Protein AF-A0A9W6BGF0-F1 (afdb_monomer)

InterPro domains:
  IPR001683 Phox homology [PF00787] (53-134)
  IPR001683 Phox homology [PS50195] (4-140)
  IPR001683 Phox homology [SM00312] (7-136)
  IPR036871 PX domain superfamily [G3DSA:3.30.1520.10] (4-160)
  IPR036871 PX domain superfamily [SSF64268] (5-136)

Solvent-accessible surface area (backbone atoms only — not comparable to full-atom values): 43257 Å² total; per-residue (Å²): 136,84,79,46,69,51,69,47,47,90,49,72,48,81,47,61,47,101,86,65,48,84,38,57,32,35,38,37,34,42,41,73,43,77,79,70,89,83,67,85,81,80,85,89,80,80,95,71,82,77,64,87,64,82,66,41,71,46,79,43,39,70,70,54,58,52,51,49,49,55,53,44,38,72,76,36,48,79,77,46,67,45,92,71,62,65,74,73,75,86,72,68,52,81,82,62,73,58,65,66,60,35,52,49,54,50,43,56,43,49,35,57,42,49,49,55,44,57,71,33,70,71,51,54,68,29,70,68,54,36,60,72,68,37,44,68,62,45,49,54,50,53,51,53,51,51,52,50,54,50,53,50,50,52,58,70,66,51,71,86,82,78,77,73,74,84,83,85,85,81,90,81,79,88,84,89,81,82,89,83,83,88,86,89,79,90,80,90,85,86,88,86,80,93,81,87,93,84,85,89,84,87,89,80,89,83,91,78,85,90,83,81,89,86,89,80,90,79,86,86,89,86,79,90,83,82,92,86,78,86,83,89,83,81,86,88,89,83,90,90,80,89,81,88,84,88,84,92,76,93,79,85,83,84,86,84,86,81,90,81,89,80,86,90,79,88,92,80,89,90,86,87,88,88,87,86,89,89,80,91,84,89,82,88,87,86,88,89,84,94,83,86,88,84,89,70,71,74,73,46,54,66,40,54,76,69,68,59,78,74,82,45,79,65,44,52,50,52,50,52,52,54,52,49,52,52,49,53,50,52,52,52,51,50,52,50,51,53,53,49,54,50,52,51,50,54,51,52,50,55,49,51,53,50,50,52,51,52,52,55,47,60,77,74,47,97,74,53,74,64,59,51,51,50,51,51,50,52,51,51,53,53,48,52,52,50,51,53,52,49,54,52,50,54,52,52,50,53,52,51,52,51,54,50,52,53,50,51,52,52,50,52,51,52,52,52,50,52,53,51,52,52,51,50,55,50,51,52,51,52,50,51,53,49,53,54,62,75,58,71,68,83,87,54,70,62,59,54,53,52,51,52,53,48,52,53,51,53,50,52,48,51,53,51,52,52,51,48,50,54,49,51,53,49,51,50,52,50,52,52,52,50,52,54,49,51,55,52,48,52,55,49,53,53,51,51,50,53,52,52,52,50,48,52,53,50,52,53,52,50,51,53,52,53,52,52,49,51,54,51,52,55,51,49,52,51,52,52,52,50,52,52,51,50,52,51,51,50,49,53,52,50,51,52,50,53,53,50,50,50,52,51,50,53,51,51,52,53,51,50,52,50,55,49,52,50,50,51,53,52,49,50,49,54,48,48,56,50,48,56,58,48,72,77,63,78,84,92,84,85,94,84,85,92,83,84,86,85,84,84,83,92,67,68,67,66,58,54,54,47,54,51,52,54,51,50,50,51,52,51,49,53,52,50,52,51,52,49,54,50,51,52,52,50,51,51,52,51,51,52,51,52,52,51,51,51,52,52,53,51,54,53,52,50,54,51,51,52,51,51,51,52,51,51,51,52,50,50,54,51,52,55,64,70,68,53,75,78,79,76,85,76,70,73,75,77,79,80,118

Foldseek 3Di:
DDKQKDKAFPDWDWDADPVRHTFIKTKIWMFIQDPPVDPPDDDDDDDPPRGPPDTDIDIDTPVLLVVLLVVCCVVPVPLCVDPLLDQDDPPPCPPDDDNVVSVVVSSVRNRVNVRSQCVDPVSVPDPSVCVVRVVVVRVVVSVVVVVVVVVVVVVVPPDPPPPDDPDPDDDDDDDDDDDDDDDDDDDDDDDDDDDDDDDDDDDDDDDDDDDDDDDDDDDDDDDDDDDDDDDDDDDDDDDDDDDDDDDDDDDDDDDDDDDDDDDDDDDDDDDDDDDDDPDDDDDDDDDDDPDDPDPDPPVVVVVVVVPQDPPDPVSVVVVVVVVVVVVVVVVVVVVVLVVVLVVLVVVVVVLVVVVVVLVVVVVPDPPDPPVSVVSVVVSVVSVVVSVVVVVVSVVVVVVVVVVVVVVVVVVVVVLVVLVVVLVVLVVVVVVVLVVVVVVPPDDPPSVVVVVVSVVVNVVSVVVNVVVVVVVVVVVVVVVVVVVVVVVVVVVVVVVVVVVVVVVVVVVVVVVVVVVVVVVVVVVVVVVVVVVVVVVVVVVVVVVVVVVVVVVVVVVVVVVVVVVVVVVVVVVVVVVVVVVVVPVVDDDDDDDDDDDDDDDDDPDPPVVVVVVVVVVVVVVVVVVVVVVVVVVVVVVVVVVVVVVVVVVVVVVVVVVVVVVVVVVVVVVVVVVVVVPPDPPPPPPPVVVPD

Sequence (689 aa):
MAWRYACNIPTYITGKDEKGEPVVLYRVNVFFQQHTPDGGGHGGSNGTAATDSAPFFVLRRYSQFRQLHDQLKSSFPAAMSGRGMAPPSKHPLVLLGDKRDALERRRQELERWLWRLVGSAEIARGPHLKAFLELDKALARAQQQQQRLRTEQQQQQRPLLDGGLPSPGGMDLLRGSSGTAPPSESGYGGGGGHRHLAAYPGGGGGASVLGDDSASDVSGPSGAASTAGAPSSAVPAAAVVAAAGGRVGHYVTPPDPRVAAAGRGEQEHQHQQQQALSAAAQGGGAAAASAAAAVSSAGAAQAARLGIHLQTRADVRRLVDVLVQRLEAACSEAATAVSEASMLRDANRAMAERLGEVEVERAGAGAGREELEQAAEAARSALAESEAARTSLELRVAHLEEMLASRSAAHAQQVSQLQSQLAEARADNAELLGRLQEWDVGGSSSAAAALAAQQRADELQRQLDEQRQIYDEQQHRMVEQRRNLDELQERLDEQNRQLDEQRCRADEQQQHADEQRRRADELQQRLDEEAHRRRKQEEEEEEERVEEEDRRAAVAELQERLRELERQLAAERIRRERAEAAATSQPPPPPPPPPQPPHPSPQQPALQDRARADNALLAQEVQRLRSAAAAEREAHKAQLAAHGQASVQLAARLRELEGQLAAAKAAAATAAATAAPPPAQGQQELLLL

Organism: NCBI:txid330485

Structure (mmCIF, N/CA/C/O backbone):
data_AF-A0A9W6BGF0-F1
#
_entry.id   AF-A0A9W6BGF0-F1
#
loop_
_atom_site.group_PDB
_atom_site.id
_atom_site.type_symbol
_atom_site.label_atom_id
_atom_site.label_alt_id
_atom_site.label_comp_id
_atom_site.label_asym_id
_atom_site.label_entity_id
_atom_site.label_seq_id
_atom_site.pdbx_PDB_ins_code
_atom_site.Cartn_x
_atom_site.Cartn_y
_atom_site.Cartn_z
_atom_site.occupancy
_atom_site.B_iso_or_equiv
_atom_site.auth_seq_id
_atom_site.auth_comp_id
_atom_site.auth_asym_id
_atom_site.auth_atom_id
_atom_site.pdbx_PDB_model_num
ATOM 1 N N . MET A 1 1 ? -41.594 0.275 -12.927 1.00 51.16 1 MET A N 1
ATOM 2 C CA . MET A 1 1 ? -40.215 0.685 -12.583 1.00 51.16 1 MET A CA 1
ATOM 3 C C . MET A 1 1 ? -39.335 -0.556 -12.592 1.00 51.16 1 MET A C 1
ATOM 5 O O . MET A 1 1 ? -39.512 -1.409 -11.731 1.00 51.16 1 MET A O 1
ATOM 9 N N . ALA A 1 2 ? -38.477 -0.730 -13.599 1.00 67.00 2 ALA A N 1
ATOM 10 C CA . ALA A 1 2 ? -37.562 -1.871 -13.642 1.00 67.00 2 ALA A CA 1
ATOM 11 C C . ALA A 1 2 ? -36.289 -1.505 -12.869 1.00 67.00 2 ALA A C 1
ATOM 13 O O . ALA A 1 2 ? -35.505 -0.683 -13.333 1.00 67.00 2 ALA A O 1
ATOM 14 N N . TRP A 1 3 ? -36.112 -2.076 -11.677 1.00 72.94 3 TRP A N 1
ATOM 15 C CA . TRP A 1 3 ? -34.867 -1.934 -10.925 1.00 72.94 3 TRP A CA 1
ATOM 16 C C . TRP A 1 3 ? -33.733 -2.607 -11.695 1.00 72.94 3 TRP A C 1
ATOM 18 O O . TRP A 1 3 ? -33.869 -3.755 -12.126 1.00 72.94 3 TRP A O 1
ATOM 28 N N . ARG A 1 4 ? -32.619 -1.893 -11.866 1.00 87.31 4 ARG A N 1
ATOM 29 C CA . ARG A 1 4 ? -31.367 -2.475 -12.346 1.00 87.31 4 ARG A CA 1
ATOM 30 C C . ARG A 1 4 ? -30.531 -2.820 -11.127 1.00 87.31 4 ARG A C 1
ATOM 32 O O . ARG A 1 4 ? -30.353 -1.981 -10.249 1.00 87.31 4 ARG A O 1
ATOM 39 N N . TYR A 1 5 ? -30.065 -4.057 -11.054 1.00 92.44 5 TYR A N 1
ATOM 40 C CA . TYR A 1 5 ? -29.166 -4.486 -9.996 1.00 92.44 5 TYR A CA 1
ATOM 41 C C . TYR A 1 5 ? -27.867 -5.007 -10.602 1.00 92.44 5 TYR A C 1
ATOM 43 O O . TYR A 1 5 ? -27.863 -5.582 -11.690 1.00 92.44 5 TYR A O 1
ATOM 51 N N . ALA A 1 6 ? -26.771 -4.779 -9.891 1.00 94.06 6 ALA A N 1
ATOM 52 C CA . ALA A 1 6 ? -25.461 -5.341 -10.174 1.00 94.06 6 ALA A CA 1
ATOM 53 C C . ALA A 1 6 ? -25.047 -6.222 -8.995 1.00 94.06 6 ALA A C 1
ATOM 55 O O . ALA A 1 6 ? -25.522 -6.043 -7.874 1.00 94.06 6 ALA A O 1
ATOM 56 N N . CYS A 1 7 ? -24.169 -7.185 -9.229 1.00 95.62 7 CYS A N 1
ATOM 57 C CA . CYS A 1 7 ? -23.662 -8.052 -8.172 1.00 95.62 7 CYS A CA 1
ATOM 58 C C . CYS A 1 7 ? -22.162 -8.260 -8.332 1.00 95.62 7 CYS A C 1
ATOM 60 O O . CYS A 1 7 ? -21.687 -8.325 -9.459 1.00 95.62 7 CYS A O 1
ATOM 62 N N . ASN A 1 8 ? -21.422 -8.397 -7.237 1.00 96.56 8 ASN A N 1
ATOM 63 C CA . ASN A 1 8 ? -19.997 -8.730 -7.263 1.00 96.56 8 ASN A CA 1
ATOM 64 C C . ASN A 1 8 ? -19.668 -9.727 -6.144 1.00 96.56 8 ASN A C 1
ATOM 66 O O . ASN A 1 8 ? -20.471 -9.927 -5.229 1.00 96.56 8 ASN A O 1
ATOM 70 N N . ILE A 1 9 ? -18.525 -10.406 -6.233 1.00 97.62 9 ILE A N 1
ATOM 71 C CA . ILE A 1 9 ? -18.102 -11.376 -5.210 1.00 97.62 9 ILE A CA 1
ATOM 72 C C . ILE A 1 9 ? -16.748 -10.936 -4.656 1.00 97.62 9 ILE A C 1
ATOM 74 O O . ILE A 1 9 ? -15.743 -11.509 -5.054 1.00 97.62 9 ILE A O 1
ATOM 78 N N . PRO A 1 10 ? -16.661 -9.931 -3.768 1.00 95.75 10 PRO A N 1
ATOM 79 C CA . PRO A 1 10 ? -15.376 -9.326 -3.403 1.00 95.75 10 PRO A CA 1
ATOM 80 C C . PRO A 1 10 ? -14.444 -10.272 -2.646 1.00 95.75 10 PRO A C 1
ATOM 82 O O . PRO A 1 10 ? -13.233 -10.113 -2.699 1.00 95.75 10 PRO A O 1
ATOM 85 N N . THR A 1 11 ? -14.995 -11.233 -1.901 1.00 96.94 11 THR A N 1
ATOM 86 C CA . THR A 1 11 ? -14.207 -12.074 -0.999 1.00 96.94 11 THR A CA 1
ATOM 87 C C . THR A 1 11 ? -14.887 -13.417 -0.730 1.00 96.94 11 THR A C 1
ATOM 89 O O . THR A 1 11 ? -16.065 -13.629 -1.050 1.00 96.94 11 THR A O 1
ATOM 92 N N . TYR A 1 12 ? -14.137 -14.329 -0.123 1.00 96.94 12 TYR A N 1
ATOM 93 C CA . TYR A 1 12 ? -14.612 -15.600 0.400 1.00 96.94 12 TYR A CA 1
ATOM 94 C C . TYR A 1 12 ? -14.132 -15.790 1.841 1.00 96.94 12 TYR A C 1
ATOM 96 O O . TYR A 1 12 ? -13.074 -15.315 2.236 1.00 96.94 12 TYR A O 1
ATOM 104 N N . ILE A 1 13 ? -14.926 -16.511 2.626 1.00 96.56 13 ILE A N 1
ATOM 105 C CA . ILE A 1 13 ? -14.652 -16.835 4.023 1.00 96.56 13 ILE A CA 1
ATOM 106 C C . ILE A 1 13 ? -14.566 -18.354 4.124 1.00 96.56 13 ILE A C 1
ATOM 108 O O . ILE A 1 13 ? -15.461 -19.072 3.669 1.00 96.56 13 ILE A O 1
ATOM 112 N N . THR A 1 14 ? -13.482 -18.856 4.704 1.00 95.62 14 THR A N 1
ATOM 113 C CA . THR A 1 14 ? -13.331 -20.273 5.038 1.00 95.62 14 THR A CA 1
ATOM 114 C C . THR A 1 14 ? -13.788 -20.493 6.475 1.00 95.62 14 THR A C 1
ATOM 116 O O . THR A 1 14 ? -13.235 -19.890 7.389 1.00 95.62 14 THR A O 1
ATOM 119 N N . GLY A 1 15 ? -14.781 -21.349 6.683 1.00 91.75 15 GLY A N 1
ATOM 120 C CA . GLY A 1 15 ? -15.294 -21.702 8.003 1.00 91.75 15 GLY A CA 1
ATOM 121 C C . GLY A 1 15 ? -15.424 -23.211 8.166 1.00 91.75 15 GLY A C 1
ATOM 122 O O . GLY A 1 15 ? -15.047 -23.979 7.280 1.00 91.75 15 GLY A O 1
ATOM 123 N N . LYS A 1 16 ? -15.976 -23.634 9.298 1.00 92.50 16 LYS A N 1
ATOM 124 C CA . LYS A 1 16 ? -16.449 -25.004 9.505 1.00 92.50 16 LYS A CA 1
ATOM 125 C C . LYS A 1 16 ? -17.974 -24.980 9.528 1.00 92.50 16 LYS A C 1
ATOM 127 O O . LYS A 1 16 ? -18.549 -24.024 10.045 1.00 92.50 16 LYS A O 1
ATOM 132 N N . ASP A 1 17 ? -18.622 -25.962 8.914 1.00 92.31 17 ASP A N 1
ATOM 133 C CA . ASP A 1 17 ? -20.072 -26.108 9.039 1.00 92.31 17 ASP A CA 1
ATOM 134 C C . ASP A 1 17 ? -20.463 -26.643 10.433 1.00 92.31 17 ASP A C 1
ATOM 136 O O . ASP A 1 17 ? -19.603 -26.916 11.272 1.00 92.31 17 ASP A O 1
ATOM 140 N N . GLU A 1 18 ? -21.764 -26.806 10.693 1.00 92.81 18 GLU A N 1
ATOM 141 C CA . GLU A 1 18 ? -22.283 -27.365 11.957 1.00 92.81 18 GLU A CA 1
ATOM 142 C C . GLU A 1 18 ? -21.750 -28.778 12.259 1.00 92.81 18 GLU A C 1
ATOM 144 O O . GLU A 1 18 ? -21.779 -29.222 13.403 1.00 92.81 18 GLU A O 1
ATOM 149 N N . LYS A 1 19 ? -21.245 -29.485 11.240 1.00 92.12 19 LYS A N 1
ATOM 150 C CA . LYS A 1 19 ? -20.654 -30.823 11.342 1.00 92.12 19 LYS A CA 1
ATOM 151 C C . LYS A 1 19 ? -19.127 -30.783 11.465 1.00 92.12 19 LYS A C 1
ATOM 153 O O . LYS A 1 19 ? -18.503 -31.834 11.557 1.00 92.12 19 LYS A O 1
ATOM 158 N N . GLY A 1 20 ? -18.522 -29.594 11.489 1.00 92.00 20 GLY A N 1
ATOM 159 C CA . GLY A 1 20 ? -17.076 -29.401 11.573 1.00 92.00 20 GLY A CA 1
ATOM 160 C C . GLY A 1 20 ? -16.339 -29.491 10.233 1.00 92.00 20 GLY A C 1
ATOM 161 O O . GLY A 1 20 ? -15.116 -29.331 10.214 1.00 92.00 20 GLY A O 1
ATOM 162 N N . GLU A 1 21 ? -17.045 -29.701 9.120 1.00 91.81 21 GLU A N 1
ATOM 163 C CA . GLU A 1 21 ? -16.447 -29.853 7.794 1.00 91.81 21 GLU A CA 1
ATOM 164 C C . GLU A 1 21 ? -16.009 -28.493 7.236 1.00 91.81 21 GLU A C 1
ATOM 166 O O . GLU A 1 21 ? -16.749 -27.506 7.339 1.00 91.81 21 GLU A O 1
ATOM 171 N N . PRO A 1 22 ? -14.819 -28.396 6.615 1.00 90.81 22 PRO A N 1
ATOM 172 C CA . PRO A 1 22 ? -14.337 -27.141 6.062 1.00 90.81 22 PRO A CA 1
ATOM 173 C C . PRO A 1 22 ? -15.237 -26.682 4.907 1.00 90.81 22 PRO A C 1
ATOM 175 O O . PRO A 1 22 ? -15.305 -27.309 3.847 1.00 90.81 22 PRO A O 1
ATOM 178 N N . VAL A 1 23 ? -15.893 -25.537 5.087 1.00 95.44 23 VAL A N 1
ATOM 179 C CA . VAL A 1 23 ? -16.791 -24.925 4.108 1.00 95.44 23 VAL A CA 1
ATOM 180 C C . VAL A 1 23 ? -16.246 -23.578 3.649 1.00 95.44 23 VAL A C 1
ATOM 182 O O . VAL A 1 23 ? -15.735 -22.785 4.436 1.00 95.44 23 VAL A O 1
ATOM 185 N N . VAL A 1 24 ? -16.363 -23.303 2.350 1.00 96.06 24 VAL A N 1
ATOM 186 C CA . VAL A 1 24 ? -16.040 -21.991 1.777 1.00 96.06 24 VAL A CA 1
ATOM 187 C C . VAL A 1 24 ? -17.333 -21.277 1.412 1.00 96.06 24 VAL A C 1
ATOM 189 O O . VAL A 1 24 ? -18.139 -21.793 0.628 1.00 96.06 24 VAL A O 1
ATOM 192 N N . LEU A 1 25 ? -17.519 -20.092 1.987 1.00 97.69 25 LEU A N 1
ATOM 193 C CA . LEU A 1 25 ? -18.650 -19.203 1.763 1.00 97.69 25 LEU A CA 1
ATOM 194 C C . LEU A 1 25 ? -18.186 -17.996 0.950 1.00 97.69 25 LEU A C 1
ATOM 196 O O . LEU A 1 25 ? -17.292 -17.264 1.356 1.00 97.69 25 LEU A O 1
ATOM 200 N N . TYR A 1 26 ? -18.806 -17.776 -0.199 1.00 98.00 26 TYR A N 1
ATOM 201 C CA . TYR A 1 26 ? -18.570 -16.619 -1.051 1.00 98.00 26 TYR A CA 1
ATOM 202 C C . TYR A 1 26 ? -19.513 -15.496 -0.637 1.00 98.00 26 TYR A C 1
ATOM 204 O O . TYR A 1 26 ? -20.725 -15.712 -0.545 1.00 98.00 26 TYR A O 1
ATOM 212 N N . ARG A 1 27 ? -18.968 -14.301 -0.396 1.00 97.75 27 ARG A N 1
ATOM 213 C CA . ARG A 1 27 ? -19.762 -13.100 -0.134 1.00 97.75 27 ARG A CA 1
ATOM 214 C C . ARG A 1 27 ? -20.190 -12.511 -1.467 1.00 97.75 27 ARG A C 1
ATOM 216 O O . ARG A 1 27 ? -19.355 -11.993 -2.189 1.00 97.75 27 ARG A O 1
ATOM 223 N N . VAL A 1 28 ? -21.474 -12.606 -1.787 1.00 98.00 28 VAL A N 1
ATOM 224 C CA . VAL A 1 28 ? -22.073 -12.019 -2.989 1.00 98.00 28 VAL A CA 1
ATOM 225 C C . VAL A 1 28 ? -22.724 -10.704 -2.587 1.00 98.00 28 VAL A C 1
ATOM 227 O O . VAL A 1 28 ? -23.719 -10.725 -1.865 1.00 98.00 28 VAL A O 1
ATOM 230 N N . ASN A 1 29 ? -22.180 -9.570 -3.021 1.00 96.62 29 ASN A N 1
ATOM 231 C CA . ASN A 1 29 ? -22.850 -8.289 -2.826 1.00 96.62 29 ASN A CA 1
ATOM 232 C C . ASN A 1 29 ? -23.819 -8.019 -3.976 1.00 96.62 29 ASN A C 1
ATOM 234 O O . ASN A 1 29 ? -23.577 -8.404 -5.119 1.00 96.62 29 ASN A O 1
ATOM 238 N N . VAL A 1 30 ? -24.890 -7.306 -3.660 1.00 95.81 30 VAL A N 1
ATOM 239 C CA . VAL A 1 30 ? -25.942 -6.866 -4.564 1.00 95.81 30 VAL A CA 1
ATOM 240 C C . VAL A 1 30 ? -26.102 -5.359 -4.393 1.00 95.81 30 VAL A C 1
ATOM 242 O O . VAL A 1 30 ? -26.332 -4.863 -3.289 1.00 95.81 30 VAL A O 1
ATOM 245 N N . PHE A 1 31 ? -25.996 -4.645 -5.505 1.00 93.19 31 PHE A N 1
ATOM 246 C CA . PHE A 1 31 ? -26.153 -3.201 -5.610 1.00 93.19 31 PHE A CA 1
ATOM 247 C C . PHE A 1 31 ? -27.417 -2.906 -6.406 1.00 93.19 31 PHE A C 1
ATOM 249 O O . PHE A 1 31 ? -27.614 -3.478 -7.478 1.00 93.19 31 PHE A O 1
ATOM 256 N N . PHE A 1 32 ? -28.257 -2.001 -5.914 1.00 91.19 32 PHE A N 1
ATOM 257 C CA . PHE A 1 32 ? -29.432 -1.532 -6.644 1.00 91.19 32 PHE A CA 1
ATOM 258 C C . PHE A 1 32 ? -29.152 -0.153 -7.215 1.00 91.19 32 PHE A C 1
ATOM 260 O O . PHE A 1 32 ? -28.977 0.808 -6.469 1.00 91.19 32 PHE A O 1
ATOM 267 N N . GLN A 1 33 ? -29.150 -0.052 -8.540 1.00 83.88 33 GLN A N 1
ATOM 268 C CA . GLN A 1 33 ? -29.091 1.231 -9.213 1.00 83.88 33 GLN A CA 1
ATOM 269 C C . GLN A 1 33 ? -30.511 1.785 -9.290 1.00 83.88 33 GLN A C 1
ATOM 271 O O . GLN A 1 33 ? -31.393 1.229 -9.957 1.00 83.88 33 GLN A O 1
ATOM 276 N N . GLN A 1 34 ? -30.746 2.874 -8.565 1.00 73.62 34 GLN A N 1
ATOM 277 C CA . GLN A 1 34 ? -31.989 3.617 -8.683 1.00 73.62 34 GLN A CA 1
ATOM 278 C C . GLN A 1 34 ? -32.014 4.241 -10.075 1.00 73.62 34 GLN A C 1
ATOM 280 O O . GLN A 1 34 ? -31.115 4.988 -10.449 1.00 73.62 34 GLN A O 1
ATOM 285 N N . HIS A 1 35 ? -33.031 3.904 -10.860 1.00 68.00 35 HIS A N 1
ATOM 286 C CA . HIS A 1 35 ? -33.284 4.613 -12.102 1.00 68.00 35 HIS A CA 1
ATOM 287 C C . HIS A 1 35 ? -33.807 5.999 -11.722 1.00 68.00 35 HIS A C 1
ATOM 289 O O . HIS A 1 35 ? -34.991 6.135 -11.422 1.00 68.00 35 HIS A O 1
ATOM 295 N N . THR A 1 36 ? -32.944 7.012 -11.686 1.00 62.66 36 THR A N 1
ATOM 296 C CA . THR A 1 36 ? -33.371 8.412 -11.638 1.00 62.66 36 THR A CA 1
ATOM 297 C C . THR A 1 36 ? -33.997 8.734 -12.999 1.00 62.66 36 THR A C 1
ATOM 299 O O . THR A 1 36 ? -33.312 8.657 -14.016 1.00 62.66 36 THR A O 1
ATOM 302 N N . PRO A 1 37 ? -35.320 8.977 -13.082 1.00 57.00 37 PRO A N 1
ATOM 303 C CA . PRO A 1 37 ? -35.980 9.197 -14.368 1.00 57.00 37 PRO A CA 1
ATOM 304 C C . PRO A 1 37 ? -35.626 10.543 -15.024 1.00 57.00 37 PRO A C 1
ATOM 306 O O . PRO A 1 37 ? -35.949 10.723 -16.193 1.00 57.00 37 PRO A O 1
ATOM 309 N N . ASP A 1 38 ? -34.898 11.431 -14.341 1.00 53.03 38 ASP A N 1
ATOM 310 C CA . ASP A 1 38 ? -34.560 12.765 -14.840 1.00 53.03 38 ASP A CA 1
ATOM 311 C C . ASP A 1 38 ? -33.059 12.881 -15.120 1.00 53.03 38 ASP A C 1
ATOM 313 O O . ASP A 1 38 ? -32.257 13.274 -14.277 1.00 53.03 38 ASP A O 1
ATOM 317 N N . GLY A 1 39 ? -32.679 12.490 -16.333 1.00 49.09 39 GLY A N 1
ATOM 318 C CA . GLY A 1 39 ? -31.330 12.633 -16.872 1.00 49.09 39 GLY A CA 1
ATOM 319 C C . GLY A 1 39 ? -31.378 13.121 -18.314 1.00 49.09 39 GLY A C 1
ATOM 320 O O . GLY A 1 39 ? -30.747 12.530 -19.187 1.00 49.09 39 GLY A O 1
ATOM 321 N N . GLY A 1 40 ? -32.182 14.159 -18.574 1.00 49.88 40 GLY A N 1
ATOM 322 C CA . GLY A 1 40 ? -32.075 14.958 -19.792 1.00 49.88 40 GLY A CA 1
ATOM 323 C C . GLY A 1 40 ? -30.653 15.496 -19.868 1.00 49.88 40 GLY A C 1
ATOM 324 O O . GLY A 1 40 ? -30.220 16.241 -18.994 1.00 49.88 40 GLY A O 1
ATOM 325 N N . GLY A 1 41 ? -29.900 14.990 -20.839 1.00 50.53 41 GLY A N 1
ATOM 326 C CA . GLY A 1 41 ? -28.453 15.074 -20.830 1.00 50.53 41 GLY A CA 1
ATOM 327 C C . GLY A 1 41 ? -27.928 16.498 -20.816 1.00 50.53 41 GLY A C 1
ATOM 328 O O . GLY A 1 41 ? -28.376 17.316 -21.602 1.00 50.53 41 GLY A O 1
ATOM 329 N N . HIS A 1 42 ? -26.894 16.727 -20.016 1.00 43.88 42 HIS A N 1
ATOM 330 C CA . HIS A 1 42 ? -25.695 17.440 -20.438 1.00 43.88 42 HIS A CA 1
ATOM 331 C C . HIS A 1 42 ? -24.509 16.698 -19.824 1.00 43.88 42 HIS A C 1
ATOM 333 O O . HIS A 1 42 ? -24.475 16.412 -18.630 1.00 43.88 42 HIS A O 1
ATOM 339 N N . GLY A 1 43 ? -23.643 16.224 -20.715 1.00 49.19 43 GLY A N 1
ATOM 340 C CA . GLY A 1 43 ? -22.619 15.240 -20.421 1.00 49.19 43 GLY A CA 1
ATOM 341 C C . GLY A 1 43 ? -21.412 15.806 -19.690 1.00 49.19 43 GLY A C 1
ATOM 342 O O . GLY A 1 43 ? -21.160 17.007 -19.692 1.00 49.19 43 GLY A O 1
ATOM 343 N N . GLY A 1 44 ? -20.627 14.873 -19.155 1.00 48.94 44 GLY A N 1
ATOM 344 C CA . GLY A 1 44 ? -19.214 15.094 -18.883 1.00 48.94 44 GLY A CA 1
ATOM 345 C C . GLY A 1 44 ? -18.857 15.412 -17.436 1.00 48.94 44 GLY A C 1
ATOM 346 O O . GLY A 1 44 ? -18.288 16.462 -17.185 1.00 48.94 44 GLY A O 1
ATOM 347 N N . SER A 1 45 ? -19.078 14.476 -16.511 1.00 40.88 45 SER A N 1
ATOM 348 C CA . SER A 1 45 ? -18.042 14.125 -15.524 1.00 40.88 45 SER A CA 1
ATOM 349 C C . SER A 1 45 ? -18.362 12.797 -14.818 1.00 40.88 45 SER A C 1
ATOM 351 O O . SER A 1 45 ? -19.392 12.619 -14.179 1.00 40.88 45 SER A O 1
ATOM 353 N N . ASN A 1 46 ? -17.472 11.831 -15.057 1.00 41.56 46 ASN A N 1
ATOM 354 C CA . ASN A 1 46 ? -17.212 10.553 -14.385 1.00 41.56 46 ASN A CA 1
ATOM 355 C C . ASN A 1 46 ? -18.285 9.929 -13.467 1.00 41.56 46 ASN A C 1
ATOM 357 O O . ASN A 1 46 ? -18.470 10.288 -12.308 1.00 41.56 46 ASN A O 1
ATOM 361 N N . GLY A 1 47 ? -18.894 8.863 -13.998 1.00 44.53 47 GLY A N 1
ATOM 362 C CA . GLY A 1 47 ? -19.874 7.970 -13.379 1.00 44.53 47 GLY A CA 1
ATOM 363 C C . GLY A 1 47 ? -19.389 7.090 -12.220 1.00 44.53 47 GLY A C 1
ATOM 364 O O . GLY A 1 47 ? -19.569 5.877 -12.283 1.00 44.53 47 GLY A O 1
ATOM 365 N N . THR A 1 48 ? -18.839 7.666 -11.151 1.00 48.94 48 THR A N 1
ATOM 366 C CA . THR A 1 48 ? -18.519 6.936 -9.902 1.00 48.94 48 THR A CA 1
ATOM 367 C C . THR A 1 48 ? -19.434 7.267 -8.716 1.00 48.94 48 THR A C 1
ATOM 369 O O . THR A 1 48 ? -19.456 6.510 -7.753 1.00 48.94 48 THR A O 1
ATOM 372 N N . ALA A 1 49 ? -20.277 8.303 -8.793 1.00 45.34 49 ALA A N 1
ATOM 373 C CA . ALA A 1 49 ? -21.141 8.720 -7.674 1.00 45.34 49 ALA A CA 1
ATOM 374 C C . ALA A 1 49 ? -22.445 7.898 -7.491 1.00 45.34 49 ALA A C 1
ATOM 376 O O . ALA A 1 49 ? -23.308 8.261 -6.698 1.00 45.34 49 ALA A O 1
ATOM 377 N N . ALA A 1 50 ? -22.646 6.797 -8.228 1.00 47.31 50 ALA A N 1
ATOM 378 C CA . ALA A 1 50 ? -23.932 6.082 -8.264 1.00 47.31 50 ALA A CA 1
ATOM 379 C C . ALA A 1 50 ? -24.058 4.883 -7.294 1.00 47.31 50 ALA A C 1
ATOM 381 O O . ALA A 1 50 ? -25.026 4.125 -7.397 1.00 47.31 50 ALA A O 1
ATOM 382 N N . THR A 1 51 ? -23.120 4.685 -6.360 1.00 51.97 51 THR A N 1
ATOM 383 C CA . THR A 1 51 ? -23.123 3.533 -5.429 1.00 51.97 51 THR A CA 1
ATOM 384 C C . THR A 1 51 ? -22.920 3.900 -3.955 1.00 51.97 51 THR A C 1
ATOM 386 O O . THR A 1 51 ? -22.408 3.084 -3.200 1.00 51.97 51 THR A O 1
ATOM 389 N N . ASP A 1 52 ? -23.373 5.071 -3.502 1.00 54.97 52 ASP A N 1
ATOM 390 C CA . ASP A 1 52 ? -23.312 5.444 -2.070 1.00 54.97 52 ASP A CA 1
ATOM 391 C C . ASP A 1 52 ? -24.284 4.657 -1.167 1.00 54.97 52 ASP A C 1
ATOM 393 O O . ASP A 1 52 ? -24.309 4.819 0.052 1.00 54.97 52 ASP A O 1
ATOM 397 N N . SER A 1 53 ? -25.101 3.764 -1.732 1.00 67.62 53 SER A N 1
ATOM 398 C CA . SER A 1 53 ? -25.918 2.858 -0.926 1.00 67.62 53 SER A CA 1
ATOM 399 C C . SER A 1 53 ? -25.084 1.661 -0.474 1.00 67.62 53 SER A C 1
ATOM 401 O O . SER A 1 53 ? -24.557 0.910 -1.297 1.00 67.62 53 SER A O 1
ATOM 403 N N . ALA A 1 54 ? -25.005 1.468 0.846 1.00 79.12 54 ALA A N 1
ATOM 404 C CA . ALA A 1 54 ? -24.309 0.341 1.454 1.00 79.12 54 ALA A CA 1
ATOM 405 C C . ALA A 1 54 ? -24.766 -0.995 0.823 1.00 79.12 54 ALA A C 1
ATOM 407 O O . ALA A 1 54 ? -25.963 -1.307 0.862 1.00 79.12 54 ALA A O 1
ATOM 408 N N . PRO A 1 55 ? -23.846 -1.804 0.264 1.00 87.25 55 PRO A N 1
ATOM 409 C CA . PRO A 1 55 ? -24.208 -3.018 -0.454 1.00 87.25 55 PRO A CA 1
ATOM 410 C C . PRO A 1 55 ? -24.920 -4.024 0.445 1.00 87.25 55 PRO A C 1
ATOM 412 O O . PRO A 1 55 ? -24.476 -4.321 1.558 1.00 87.25 55 PRO A O 1
ATOM 415 N N . PHE A 1 56 ? -25.990 -4.627 -0.072 1.00 93.62 56 PHE A N 1
ATOM 416 C CA . PHE A 1 56 ? -26.568 -5.813 0.546 1.00 93.62 56 PHE A CA 1
ATOM 417 C C . PHE A 1 56 ? -25.705 -7.019 0.187 1.00 93.62 56 PHE A C 1
ATOM 419 O O . PHE A 1 56 ? -25.309 -7.154 -0.966 1.00 93.62 56 PHE A O 1
ATOM 426 N N . PHE A 1 57 ? -25.409 -7.905 1.134 1.00 96.19 57 PHE A N 1
ATOM 427 C CA . PHE A 1 57 ? -24.585 -9.077 0.855 1.00 96.19 57 PHE A CA 1
ATOM 428 C C . PHE A 1 57 ? -25.240 -10.367 1.324 1.00 96.19 57 PHE A C 1
ATOM 430 O O . PHE A 1 57 ? -25.979 -10.397 2.306 1.00 96.19 57 PHE A O 1
ATOM 437 N N . VAL A 1 58 ? -24.929 -11.446 0.612 1.00 97.44 58 VAL A N 1
ATOM 438 C CA . VAL A 1 58 ? -25.424 -12.792 0.876 1.00 97.44 58 VAL A CA 1
ATOM 439 C C . VAL A 1 58 ? -24.251 -13.762 0.842 1.00 97.44 58 VAL A C 1
ATOM 441 O O . VAL A 1 58 ? -23.419 -13.712 -0.062 1.00 97.44 58 VAL A O 1
ATOM 444 N N . LEU A 1 59 ? -24.179 -14.663 1.820 1.00 97.69 59 LEU A N 1
ATOM 445 C CA . LEU A 1 59 ? -23.174 -15.724 1.843 1.00 97.69 59 LEU A CA 1
ATOM 446 C C . LEU A 1 59 ? -23.704 -16.963 1.118 1.00 97.69 59 LEU A C 1
ATOM 448 O O . LEU A 1 59 ? -24.791 -17.467 1.429 1.00 97.69 59 LEU A O 1
ATOM 452 N N . ARG A 1 60 ? -22.939 -17.457 0.141 1.00 97.69 60 ARG A N 1
ATOM 453 C CA . ARG A 1 60 ? -23.294 -18.640 -0.651 1.00 97.69 60 ARG A CA 1
ATOM 454 C C . ARG A 1 60 ? -22.123 -19.603 -0.775 1.00 97.69 60 ARG A C 1
ATOM 456 O O . ARG A 1 60 ? -21.014 -19.201 -1.100 1.00 97.69 60 ARG A O 1
ATOM 463 N N . ARG A 1 61 ? -22.357 -20.896 -0.562 1.00 96.56 61 ARG A N 1
ATOM 464 C CA . ARG A 1 61 ? -21.353 -21.950 -0.802 1.00 96.56 61 ARG A CA 1
ATOM 465 C C . ARG A 1 61 ? -21.370 -22.389 -2.265 1.00 96.56 61 ARG A C 1
ATOM 467 O O . ARG A 1 61 ? -22.415 -22.346 -2.908 1.00 96.56 61 ARG A O 1
ATOM 474 N N . TYR A 1 62 ? -20.253 -22.904 -2.783 1.00 95.62 62 TYR A N 1
ATOM 475 C CA . TYR A 1 62 ? -20.139 -23.331 -4.191 1.00 95.62 62 TYR A CA 1
ATOM 476 C C . TYR A 1 62 ? -21.251 -24.303 -4.642 1.00 95.62 62 TYR A C 1
ATOM 478 O O . TYR A 1 62 ? -21.772 -24.192 -5.751 1.00 95.62 62 TYR A O 1
ATOM 486 N N . SER A 1 63 ? -21.685 -25.227 -3.778 1.00 95.06 63 SER A N 1
ATOM 487 C CA . SER A 1 63 ? -22.769 -26.157 -4.124 1.00 95.06 63 SER A CA 1
ATOM 488 C C . SER A 1 63 ? -24.130 -25.479 -4.320 1.00 95.06 63 SER A C 1
ATOM 490 O O . SER A 1 63 ? -24.951 -26.004 -5.063 1.00 95.06 63 SER A O 1
ATOM 492 N N . GLN A 1 64 ? -24.363 -24.296 -3.745 1.00 97.06 64 GLN A N 1
ATOM 493 C CA . GLN A 1 64 ? -25.571 -23.513 -4.025 1.00 97.06 64 GLN A CA 1
ATOM 494 C C . GLN A 1 64 ? -25.517 -22.869 -5.419 1.00 97.06 64 GLN A C 1
ATOM 496 O O . GLN A 1 64 ? -26.543 -22.808 -6.085 1.00 97.06 64 GLN A O 1
ATOM 501 N N . PHE A 1 65 ? -24.340 -22.457 -5.909 1.00 97.00 65 PHE A N 1
ATOM 502 C CA . PHE A 1 65 ? -24.180 -21.976 -7.295 1.00 97.00 65 PHE A CA 1
ATOM 503 C C . PHE A 1 65 ? -24.471 -23.090 -8.310 1.00 97.00 65 PHE A C 1
ATOM 505 O O . PHE A 1 65 ? -25.140 -22.876 -9.317 1.00 97.00 65 PHE A O 1
ATOM 512 N N . ARG A 1 66 ? -24.013 -24.308 -8.007 1.00 95.81 66 ARG A N 1
ATOM 513 C CA . ARG A 1 66 ? -24.334 -25.535 -8.749 1.00 95.81 66 ARG A CA 1
ATOM 514 C C . ARG A 1 66 ? -25.842 -25.812 -8.789 1.00 95.81 66 ARG A C 1
ATOM 516 O O . ARG A 1 66 ? -26.386 -26.029 -9.864 1.00 95.81 66 ARG A O 1
ATOM 523 N N . GLN A 1 67 ? -26.512 -25.766 -7.637 1.00 97.44 67 GLN A N 1
ATOM 524 C CA . GLN A 1 67 ? -27.966 -25.952 -7.552 1.00 97.44 67 GLN A CA 1
ATOM 525 C C . GLN A 1 67 ? -28.725 -24.871 -8.330 1.00 97.44 67 GLN A C 1
ATOM 527 O O . GLN A 1 67 ? -29.651 -25.196 -9.065 1.00 97.44 67 GLN A O 1
ATOM 532 N N . LEU A 1 68 ? -28.301 -23.606 -8.220 1.00 97.56 68 LEU A N 1
ATOM 533 C CA . LEU A 1 68 ? -28.859 -22.506 -9.005 1.00 97.56 68 LEU A CA 1
ATOM 534 C C . LEU A 1 68 ? -28.721 -22.777 -10.505 1.00 97.56 68 LEU A C 1
ATOM 536 O O . LEU A 1 68 ? -29.691 -22.627 -11.236 1.00 97.56 68 LEU A O 1
ATOM 540 N N . HIS A 1 69 ? -27.542 -23.197 -10.969 1.00 96.88 69 HIS A N 1
ATOM 541 C CA . HIS A 1 69 ? -27.336 -23.549 -12.372 1.00 96.88 69 HIS A CA 1
ATOM 542 C C . HIS A 1 69 ? -28.305 -24.640 -12.839 1.00 96.88 69 HIS A C 1
ATOM 544 O O . HIS A 1 69 ? -28.920 -24.496 -13.891 1.00 96.88 69 HIS A O 1
ATOM 550 N N . ASP A 1 70 ? -28.453 -25.715 -12.064 1.00 97.31 70 ASP A N 1
ATOM 551 C CA . ASP A 1 70 ? -29.300 -26.846 -12.442 1.00 97.31 70 ASP A CA 1
ATOM 552 C C . ASP A 1 70 ? -30.789 -26.430 -12.495 1.00 97.31 70 ASP A C 1
ATOM 554 O O . ASP A 1 70 ? -31.488 -26.786 -13.443 1.00 97.31 70 ASP A O 1
ATOM 558 N N . GLN A 1 71 ? -31.238 -25.573 -11.566 1.00 97.81 71 GLN A N 1
ATOM 559 C CA . GLN A 1 71 ? -32.577 -24.957 -11.582 1.00 97.81 71 GLN A CA 1
ATOM 560 C C . GLN A 1 71 ? -32.782 -23.996 -12.763 1.00 97.81 71 GLN A C 1
ATOM 562 O O . GLN A 1 71 ? -33.834 -23.982 -13.400 1.00 97.81 71 GLN A O 1
ATOM 567 N N . LEU A 1 72 ? -31.781 -23.174 -13.085 1.00 96.88 72 LEU A N 1
ATOM 568 C CA . LEU A 1 72 ? -31.852 -22.276 -14.237 1.00 96.88 72 LEU A CA 1
ATOM 569 C C . LEU A 1 72 ? -31.865 -23.062 -15.547 1.00 96.88 72 LEU A C 1
ATOM 571 O O . LEU A 1 72 ? -32.586 -22.692 -16.466 1.00 96.88 72 LEU A O 1
ATOM 575 N N . LYS A 1 73 ? -31.118 -24.166 -15.630 1.00 96.94 73 LYS A N 1
ATOM 576 C CA . LYS A 1 73 ? -31.089 -25.041 -16.803 1.00 96.94 73 LYS A CA 1
ATOM 577 C C . LYS A 1 73 ? -32.432 -25.734 -17.035 1.00 96.94 73 LYS A C 1
ATOM 579 O O . LYS A 1 73 ? -32.825 -25.875 -18.190 1.00 96.94 73 LYS A O 1
ATOM 584 N N . SER A 1 74 ? -33.138 -26.136 -15.974 1.00 97.44 74 SER A N 1
ATOM 585 C CA . SER A 1 74 ? -34.486 -26.704 -16.103 1.00 97.44 74 SER A CA 1
ATOM 586 C C . SER A 1 74 ? -35.522 -25.665 -16.526 1.00 97.44 74 SER A C 1
ATOM 588 O O . SER A 1 74 ? -36.382 -25.968 -17.347 1.00 97.44 74 SER A O 1
ATOM 590 N N . SER A 1 75 ? -35.436 -24.444 -15.993 1.00 97.31 75 SER A N 1
ATOM 591 C CA . SER A 1 75 ? -36.444 -23.401 -16.227 1.00 97.31 75 SER A CA 1
ATOM 592 C C . SER A 1 75 ? -36.206 -22.608 -17.517 1.00 97.31 75 SER A C 1
ATOM 594 O O . SER A 1 75 ? -37.160 -22.155 -18.143 1.00 97.31 75 SER A O 1
ATOM 596 N N . PHE A 1 76 ? -34.947 -22.459 -17.942 1.00 96.50 76 PHE A N 1
ATOM 597 C CA . PHE A 1 76 ? -34.537 -21.664 -19.105 1.00 96.50 76 PHE A CA 1
ATOM 598 C C . PHE A 1 76 ? -33.528 -22.426 -19.989 1.00 96.50 76 PHE A C 1
ATOM 600 O O . PHE A 1 76 ? -32.384 -21.986 -20.157 1.00 96.50 76 PHE A O 1
ATOM 607 N N . PRO A 1 77 ? -33.913 -23.572 -20.582 1.00 95.81 77 PRO A N 1
ATOM 608 C CA . PRO A 1 77 ? -32.986 -24.426 -21.326 1.00 95.81 77 PRO A CA 1
ATOM 609 C C . PRO A 1 77 ? -32.362 -23.723 -22.541 1.00 95.81 77 PRO A C 1
ATOM 611 O O . PRO A 1 77 ? -31.171 -23.900 -22.800 1.00 95.81 77 PRO A O 1
ATOM 614 N N . ALA A 1 78 ? -33.121 -22.883 -23.254 1.00 94.75 78 ALA A N 1
ATOM 615 C CA . ALA A 1 78 ? -32.620 -22.133 -24.409 1.00 94.75 78 ALA A CA 1
ATOM 616 C C . ALA A 1 78 ? -31.536 -21.113 -24.010 1.00 94.75 78 ALA A C 1
ATOM 618 O O . ALA A 1 78 ? -30.460 -21.093 -24.606 1.00 94.75 78 ALA A O 1
ATOM 619 N N . ALA A 1 79 ? -31.774 -20.331 -22.952 1.00 92.62 79 ALA A N 1
ATOM 620 C CA . ALA A 1 79 ? -30.828 -19.324 -22.469 1.00 92.62 79 ALA A CA 1
ATOM 621 C C . ALA A 1 79 ? -29.568 -19.945 -21.830 1.00 92.62 79 ALA A C 1
ATOM 623 O O . ALA A 1 79 ? -28.470 -19.405 -21.964 1.00 92.62 79 ALA A O 1
ATOM 624 N N . MET A 1 80 ? -29.706 -21.102 -21.172 1.00 92.69 80 MET A N 1
ATOM 625 C CA . MET A 1 80 ? -28.602 -21.796 -20.493 1.00 92.69 80 MET A CA 1
ATOM 626 C C . MET A 1 80 ? -27.758 -22.692 -21.413 1.00 92.69 80 MET A C 1
ATOM 628 O O . MET A 1 80 ? -26.710 -23.175 -20.989 1.00 92.69 80 MET A O 1
ATOM 632 N N . SER A 1 81 ? -28.170 -22.910 -22.667 1.00 91.25 81 SER A N 1
ATOM 633 C CA . SER A 1 81 ? -27.413 -23.725 -23.636 1.00 91.25 81 SER A CA 1
ATOM 634 C C . SER A 1 81 ? -26.216 -22.991 -24.263 1.00 91.25 81 SER A C 1
ATOM 636 O O . SER A 1 81 ? -25.404 -23.607 -24.952 1.00 91.25 81 SER A O 1
ATOM 638 N N . GLY A 1 82 ? -26.072 -21.683 -24.024 1.00 89.06 82 GLY A N 1
ATOM 639 C CA . GLY A 1 82 ? -24.962 -20.883 -24.544 1.00 89.06 82 GLY A CA 1
ATOM 640 C C . GLY A 1 82 ? -23.591 -21.286 -23.981 1.00 89.06 82 GLY A C 1
ATOM 641 O O . GLY A 1 82 ? -23.451 -21.662 -22.811 1.00 89.06 82 GLY A O 1
ATOM 642 N N . ARG A 1 83 ? -22.538 -21.162 -24.806 1.00 82.94 83 ARG A N 1
ATOM 643 C CA . ARG A 1 83 ? -21.151 -21.424 -24.387 1.00 82.94 83 ARG A CA 1
ATOM 644 C C . ARG A 1 83 ? -20.804 -20.546 -23.178 1.00 82.94 83 ARG A C 1
ATOM 646 O O . ARG A 1 83 ? -20.876 -19.324 -23.233 1.00 82.94 83 ARG A O 1
ATOM 653 N N . GLY A 1 84 ? -20.398 -21.192 -22.086 1.00 81.56 84 GLY A N 1
ATOM 654 C CA . GLY A 1 84 ? -19.971 -20.527 -20.859 1.00 81.56 84 GLY A CA 1
ATOM 655 C C . GLY A 1 84 ? -21.059 -20.332 -19.794 1.00 81.56 84 GLY A C 1
ATOM 656 O O . GLY A 1 84 ? -20.721 -19.868 -18.710 1.00 81.56 84 GLY A O 1
ATOM 657 N N . MET A 1 85 ? -22.315 -20.722 -20.022 1.00 87.69 85 MET A N 1
ATOM 658 C CA . MET A 1 85 ? -23.361 -20.648 -18.984 1.00 87.69 85 MET A CA 1
ATOM 659 C C . MET A 1 85 ? -23.226 -21.708 -17.879 1.00 87.69 85 MET A C 1
ATOM 661 O O . MET A 1 85 ? -23.962 -21.669 -16.896 1.00 87.69 85 MET A O 1
ATOM 665 N N . ALA A 1 86 ? -22.253 -22.615 -17.985 1.00 87.75 86 ALA A N 1
ATOM 666 C CA . ALA A 1 86 ? -21.924 -23.554 -16.920 1.00 87.75 86 ALA A CA 1
ATOM 667 C C . ALA A 1 86 ? -21.084 -22.878 -15.816 1.00 87.75 86 ALA A C 1
ATOM 669 O O . ALA A 1 86 ? -20.149 -22.134 -16.136 1.00 87.75 86 ALA A O 1
ATOM 670 N N . PRO A 1 87 ? -21.367 -23.144 -14.526 1.00 86.31 87 PRO A N 1
ATOM 671 C CA . PRO A 1 87 ? -20.518 -22.693 -13.440 1.00 86.31 87 PRO A CA 1
ATOM 672 C C . PRO A 1 87 ? -19.136 -23.356 -13.557 1.00 86.31 87 PRO A C 1
ATOM 674 O O . PRO A 1 87 ? -19.036 -24.490 -14.042 1.00 86.31 87 PRO A O 1
ATOM 677 N N . PRO A 1 88 ? -18.072 -22.682 -13.094 1.00 86.81 88 PRO A N 1
ATOM 678 C CA . PRO A 1 88 ? -16.715 -23.222 -13.118 1.00 86.81 88 PRO A CA 1
ATOM 679 C C . PRO A 1 88 ? -16.642 -24.583 -12.434 1.00 86.81 88 PRO A C 1
ATOM 681 O O . PRO A 1 88 ? -17.345 -24.812 -11.451 1.00 86.81 88 PRO A O 1
ATOM 684 N N . SER A 1 89 ? -15.826 -25.502 -12.953 1.00 81.69 89 SER A N 1
ATOM 685 C CA . SER A 1 89 ? -15.800 -26.894 -12.484 1.00 81.69 89 SER A CA 1
ATOM 686 C C . SER A 1 89 ? -15.154 -27.052 -11.096 1.00 81.69 89 SER A C 1
ATOM 688 O O . SER A 1 89 ? -14.365 -26.224 -10.637 1.00 81.69 89 SER A O 1
ATOM 690 N N . LYS A 1 90 ? -15.482 -28.149 -10.396 1.00 77.06 90 LYS A N 1
ATOM 691 C CA . LYS A 1 90 ? -14.944 -28.436 -9.053 1.00 77.06 90 LYS A CA 1
ATOM 692 C C . LYS A 1 90 ? -13.441 -28.785 -9.074 1.00 77.06 90 LYS A C 1
ATOM 694 O O . LYS A 1 90 ? -12.774 -28.599 -8.059 1.00 77.06 90 LYS A O 1
ATOM 699 N N . HIS A 1 91 ? -12.924 -29.280 -10.201 1.00 59.22 91 HIS A N 1
ATOM 700 C CA . HIS A 1 91 ? -11.710 -30.103 -10.255 1.00 59.22 91 HIS A CA 1
ATOM 701 C C . HIS A 1 91 ? -10.328 -29.430 -10.400 1.00 59.22 91 HIS A C 1
ATOM 703 O O . HIS A 1 91 ? -9.362 -30.137 -10.122 1.00 59.22 91 HIS A O 1
ATOM 709 N N . PRO A 1 92 ? -10.142 -28.131 -10.716 1.00 56.53 92 PRO A N 1
ATOM 710 C CA . PRO A 1 92 ? -8.782 -27.595 -10.807 1.00 56.53 92 PRO A CA 1
ATOM 711 C C . PRO A 1 92 ? -8.169 -27.186 -9.457 1.00 56.53 92 PRO A C 1
ATOM 713 O O . PRO A 1 92 ? -6.998 -26.841 -9.424 1.00 56.53 92 PRO A O 1
ATOM 716 N N . LEU A 1 93 ? -8.901 -27.254 -8.333 1.00 55.94 93 LEU A N 1
ATOM 717 C CA . LEU A 1 93 ? -8.358 -26.811 -7.035 1.00 55.94 93 LEU A CA 1
ATOM 718 C C . LEU A 1 93 ? -7.340 -27.760 -6.389 1.00 55.94 93 LEU A C 1
ATOM 720 O O . LEU A 1 93 ? -6.733 -27.388 -5.393 1.00 55.94 93 LEU A O 1
ATOM 724 N N . VAL A 1 94 ? -7.227 -29.000 -6.870 1.00 56.38 94 VAL A N 1
ATOM 725 C CA . VAL A 1 94 ? -6.484 -30.056 -6.157 1.00 56.38 94 VAL A CA 1
ATOM 726 C C . VAL A 1 94 ? -5.131 -30.353 -6.803 1.00 56.38 94 VAL A C 1
ATOM 728 O O . VAL A 1 94 ? -4.250 -30.865 -6.125 1.00 56.38 94 VAL A O 1
ATOM 731 N N . LEU A 1 95 ? -4.946 -30.036 -8.090 1.00 56.56 95 LEU A N 1
ATOM 732 C CA . LEU A 1 95 ? -3.763 -30.487 -8.831 1.00 56.56 95 LEU A CA 1
ATOM 733 C C . LEU A 1 95 ? -2.667 -29.425 -9.021 1.00 56.56 95 LEU A C 1
ATOM 735 O O . LEU A 1 95 ? -1.523 -29.806 -9.240 1.00 56.56 95 LEU A O 1
ATOM 739 N N . LEU A 1 96 ? -2.976 -28.125 -8.955 1.00 50.69 96 LEU A N 1
ATOM 740 C CA . LEU A 1 96 ? -2.019 -27.050 -9.254 1.00 50.69 96 LEU A CA 1
ATOM 741 C C . LEU A 1 96 ? -2.127 -25.899 -8.231 1.00 50.69 96 LEU A C 1
ATOM 743 O O . LEU A 1 96 ? -2.953 -25.003 -8.397 1.00 50.69 96 LEU A O 1
ATOM 747 N N . GLY A 1 97 ? -1.259 -25.892 -7.216 1.00 56.12 97 GLY A N 1
ATOM 748 C CA . GLY A 1 97 ? -0.911 -24.684 -6.451 1.00 56.12 97 GLY A CA 1
ATOM 749 C C . GLY A 1 97 ? -1.598 -24.470 -5.097 1.00 56.12 97 GLY A C 1
ATOM 750 O O . GLY A 1 97 ? -2.342 -25.315 -4.594 1.00 56.12 97 GLY A O 1
ATOM 751 N N . ASP A 1 98 ? -1.301 -23.311 -4.501 1.00 78.75 98 ASP A N 1
ATOM 752 C CA . ASP A 1 98 ? -1.773 -22.896 -3.184 1.00 78.75 98 ASP A CA 1
ATOM 753 C C . ASP A 1 98 ? -3.305 -22.867 -3.114 1.00 78.75 98 ASP A C 1
ATOM 755 O O . ASP A 1 98 ? -3.996 -22.261 -3.937 1.00 78.75 98 ASP A O 1
ATOM 759 N N . LYS A 1 99 ? -3.864 -23.497 -2.071 1.00 85.12 99 LYS A N 1
ATOM 760 C CA . LYS A 1 99 ? -5.319 -23.582 -1.829 1.00 85.12 99 LYS A CA 1
ATOM 761 C C . LYS A 1 99 ? -6.003 -22.209 -1.896 1.00 85.12 99 LYS A C 1
ATOM 763 O O . LYS A 1 99 ? -7.158 -22.121 -2.313 1.00 85.12 99 LYS A O 1
ATOM 768 N N . ARG A 1 100 ? -5.299 -21.151 -1.483 1.00 88.81 100 ARG A N 1
ATOM 769 C CA . ARG A 1 100 ? -5.762 -19.757 -1.517 1.00 88.81 100 ARG A CA 1
ATOM 770 C C . ARG A 1 100 ? -5.942 -19.252 -2.952 1.00 88.81 100 ARG A C 1
ATOM 772 O O . ARG A 1 100 ? -7.024 -18.772 -3.287 1.00 88.81 100 ARG A O 1
ATOM 779 N N . ASP A 1 101 ? -4.938 -19.429 -3.804 1.00 88.44 101 ASP A N 1
ATOM 780 C CA . ASP A 1 101 ? -4.969 -18.999 -5.209 1.00 88.44 101 ASP A CA 1
ATOM 781 C C . ASP A 1 101 ? -6.044 -19.734 -5.993 1.00 88.44 101 ASP A C 1
ATOM 783 O O . ASP A 1 101 ? -6.769 -19.163 -6.810 1.00 88.44 101 ASP A O 1
ATOM 787 N N . ALA A 1 102 ? -6.193 -21.019 -5.698 1.00 88.62 102 ALA A N 1
ATOM 788 C CA . ALA A 1 102 ? -7.207 -21.850 -6.300 1.00 88.62 102 ALA A CA 1
ATOM 789 C C . ALA A 1 102 ? -8.624 -21.324 -5.956 1.00 88.62 102 ALA A C 1
ATOM 791 O O . ALA A 1 102 ? -9.489 -21.196 -6.832 1.00 88.62 102 ALA A O 1
ATOM 792 N N . LEU A 1 103 ? -8.871 -20.967 -4.687 1.00 92.81 103 LEU A N 1
ATOM 793 C CA . LEU A 1 103 ? -10.141 -20.374 -4.252 1.00 92.81 103 LEU A CA 1
ATOM 794 C C . LEU A 1 103 ? -10.387 -18.992 -4.863 1.00 92.81 103 LEU A C 1
ATOM 796 O O . LEU A 1 103 ? -11.528 -18.701 -5.230 1.00 92.81 103 LEU A O 1
ATOM 800 N N . GLU A 1 104 ? -9.339 -18.185 -5.022 1.00 94.38 104 GLU A N 1
ATOM 801 C CA . GLU A 1 104 ? -9.415 -16.859 -5.635 1.00 94.38 104 GLU A CA 1
ATOM 802 C C . GLU A 1 104 ? -9.744 -16.938 -7.133 1.00 94.38 104 GLU A C 1
ATOM 804 O O . GLU A 1 104 ? -10.674 -16.281 -7.604 1.00 94.38 104 GLU A O 1
ATOM 809 N N . ARG A 1 105 ? -9.100 -17.844 -7.881 1.00 92.88 105 ARG A N 1
ATOM 810 C CA . ARG A 1 105 ? -9.458 -18.120 -9.285 1.00 92.88 105 ARG A CA 1
ATOM 811 C C . ARG A 1 105 ? -10.916 -18.557 -9.413 1.00 92.88 105 ARG A C 1
ATOM 813 O O . ARG A 1 105 ? -11.651 -18.035 -10.253 1.00 92.88 105 ARG A O 1
ATOM 820 N N . ARG A 1 106 ? -11.377 -19.459 -8.537 1.00 93.75 106 ARG A N 1
ATOM 821 C CA . ARG A 1 106 ? -12.786 -19.880 -8.507 1.00 93.75 106 ARG A CA 1
ATOM 822 C C . ARG A 1 106 ? -13.724 -18.713 -8.183 1.00 93.75 106 ARG A C 1
ATOM 824 O O . ARG A 1 106 ? -14.783 -18.623 -8.800 1.00 93.75 106 ARG A O 1
ATOM 831 N N . ARG A 1 107 ? -13.369 -17.832 -7.240 1.00 95.94 107 ARG A N 1
ATOM 832 C CA . ARG A 1 107 ? -14.149 -16.626 -6.902 1.00 95.94 107 ARG A CA 1
ATOM 833 C C . ARG A 1 107 ? -14.339 -15.746 -8.142 1.00 95.94 107 ARG A C 1
ATOM 835 O O . ARG A 1 107 ? -15.477 -15.430 -8.483 1.00 95.94 107 ARG A O 1
ATOM 842 N N . GLN A 1 108 ? -13.253 -15.446 -8.856 1.00 95.88 108 GLN A N 1
ATOM 843 C CA . GLN A 1 108 ? -13.268 -14.654 -10.094 1.00 95.88 108 GLN A CA 1
ATOM 844 C C . GLN A 1 108 ? -14.098 -15.311 -11.208 1.00 95.88 108 GLN A C 1
ATOM 846 O O . GLN A 1 108 ? -14.779 -14.636 -11.981 1.00 95.88 108 GLN A O 1
ATOM 851 N N . GLU A 1 109 ? -14.048 -16.637 -11.337 1.00 95.62 109 GLU A N 1
ATOM 852 C CA . GLU A 1 109 ? -14.862 -17.370 -12.312 1.00 95.62 109 GLU A CA 1
ATOM 853 C C . GLU A 1 109 ? -16.354 -17.366 -11.963 1.00 95.62 109 GLU A C 1
ATOM 855 O O . GLU A 1 109 ? -17.188 -17.200 -12.857 1.00 95.62 109 GLU A O 1
ATOM 860 N N . LEU A 1 110 ? -16.701 -17.519 -10.680 1.00 96.69 110 LEU A N 1
ATOM 861 C CA . LEU A 1 110 ? -18.083 -17.429 -10.202 1.00 96.69 110 LEU A CA 1
ATOM 862 C C . LEU A 1 110 ? -18.658 -16.029 -10.413 1.00 96.69 110 LEU A C 1
ATOM 864 O O . LEU A 1 110 ? -19.806 -15.905 -10.828 1.00 96.69 110 LEU A O 1
ATOM 868 N N . GLU A 1 111 ? -17.863 -14.990 -10.178 1.00 96.88 111 GLU A N 1
ATOM 869 C CA . GLU A 1 111 ? -18.251 -13.602 -10.421 1.00 96.88 111 GLU A CA 1
ATOM 870 C C . GLU A 1 111 ? -18.531 -13.347 -11.906 1.00 96.88 111 GLU A C 1
ATOM 872 O O . GLU A 1 111 ? -19.625 -12.911 -12.266 1.00 96.88 111 GLU A O 1
ATOM 877 N N . ARG A 1 112 ? -17.601 -13.733 -12.791 1.00 96.00 112 ARG A N 1
ATOM 878 C CA . ARG A 1 112 ? -17.795 -13.644 -14.249 1.00 96.00 112 ARG A CA 1
ATOM 879 C C . ARG A 1 112 ? -18.989 -14.465 -14.733 1.00 96.00 112 ARG A C 1
ATOM 881 O O . ARG A 1 112 ? -19.651 -14.103 -15.705 1.00 96.00 112 ARG A O 1
ATOM 888 N N . TRP A 1 113 ? -19.250 -15.614 -14.114 1.00 96.31 113 TRP A N 1
ATOM 889 C CA . TRP A 1 113 ? -20.438 -16.418 -14.397 1.00 96.31 113 TRP A CA 1
ATOM 890 C C . TRP A 1 113 ? -21.720 -15.697 -13.970 1.00 96.31 113 TRP A C 1
ATOM 892 O O . TRP A 1 113 ? -22.644 -15.583 -14.773 1.00 96.31 113 TRP A O 1
ATOM 902 N N . LEU A 1 114 ? -21.748 -15.126 -12.767 1.00 96.69 114 LEU A N 1
ATOM 903 C CA . LEU A 1 114 ? -22.898 -14.395 -12.247 1.00 96.69 114 LEU A CA 1
ATOM 904 C C . LEU A 1 114 ? -23.207 -13.138 -13.078 1.00 96.69 114 LEU A C 1
ATOM 906 O O . LEU A 1 114 ? -24.369 -12.892 -13.390 1.00 96.69 114 LEU A O 1
ATOM 910 N N . TRP A 1 115 ? -22.188 -12.398 -13.530 1.00 95.62 115 TRP A N 1
ATOM 911 C CA . TRP A 1 115 ? -22.366 -11.262 -14.447 1.00 95.62 115 TRP A CA 1
ATOM 912 C C . TRP A 1 115 ? -23.027 -11.658 -15.765 1.00 95.62 115 TRP A C 1
ATOM 914 O O . TRP A 1 115 ? -23.886 -10.936 -16.264 1.00 95.62 115 TRP A O 1
ATOM 924 N N . ARG A 1 116 ? -22.688 -12.829 -16.312 1.00 96.00 116 ARG A N 1
ATOM 925 C CA . ARG A 1 116 ? -23.327 -13.338 -17.535 1.00 96.00 116 ARG A CA 1
ATOM 926 C C . ARG A 1 116 ? -24.790 -13.713 -17.311 1.00 96.00 116 ARG A C 1
ATOM 928 O O . ARG A 1 116 ? -25.608 -13.461 -18.191 1.00 96.00 116 ARG A O 1
ATOM 935 N N . LEU A 1 117 ? -25.131 -14.247 -16.135 1.00 95.69 117 LEU A N 1
ATOM 936 C CA . LEU A 1 117 ? -26.525 -14.509 -15.767 1.00 95.69 117 LEU A CA 1
ATOM 937 C C . LEU A 1 117 ? -27.331 -13.213 -15.630 1.00 95.69 117 LEU A C 1
ATOM 939 O O . LEU A 1 117 ? -28.424 -13.120 -16.179 1.00 95.69 117 LEU A O 1
ATOM 943 N N . VAL A 1 118 ? -26.785 -12.209 -14.937 1.00 95.00 118 VAL A N 1
ATOM 944 C CA . VAL A 1 118 ? -27.451 -10.908 -14.737 1.00 95.00 118 VAL A CA 1
ATOM 945 C C . VAL A 1 118 ? -27.539 -10.104 -16.040 1.00 95.00 118 VAL A C 1
ATOM 947 O O . VAL A 1 118 ? -28.498 -9.363 -16.239 1.00 95.00 118 VAL A O 1
ATOM 950 N N . GLY A 1 119 ? -26.593 -10.290 -16.967 1.00 93.69 119 GLY A N 1
ATOM 951 C CA . GLY A 1 119 ? -26.637 -9.686 -18.301 1.00 93.69 119 GLY A CA 1
ATOM 952 C C . GLY A 1 119 ? -27.772 -10.210 -19.190 1.00 93.69 119 GLY A C 1
ATOM 953 O O . GLY A 1 119 ? -28.212 -9.503 -20.096 1.00 93.69 119 GLY A O 1
ATOM 954 N N . SER A 1 120 ? -28.288 -11.416 -18.928 1.00 94.38 120 SER A N 1
ATOM 955 C CA . SER A 1 120 ? -29.444 -11.965 -19.643 1.00 94.38 120 SER A CA 1
ATOM 956 C C . SER A 1 120 ? -30.747 -11.532 -18.973 1.00 94.38 120 SER A C 1
ATOM 958 O O . SER A 1 120 ? -31.062 -11.965 -17.867 1.00 94.38 120 SER A O 1
ATOM 960 N N . ALA A 1 121 ? -31.542 -10.698 -19.650 1.00 92.88 121 ALA A N 1
ATOM 961 C CA . ALA A 1 121 ? -32.769 -10.127 -19.085 1.00 92.88 121 ALA A CA 1
ATOM 962 C C . ALA A 1 121 ? -33.814 -11.180 -18.661 1.00 92.88 121 ALA A C 1
ATOM 964 O O . ALA A 1 121 ? -34.568 -10.941 -17.715 1.00 92.88 121 ALA A O 1
ATOM 965 N N . GLU A 1 122 ? -33.855 -12.334 -19.334 1.00 94.81 122 GLU A N 1
ATOM 9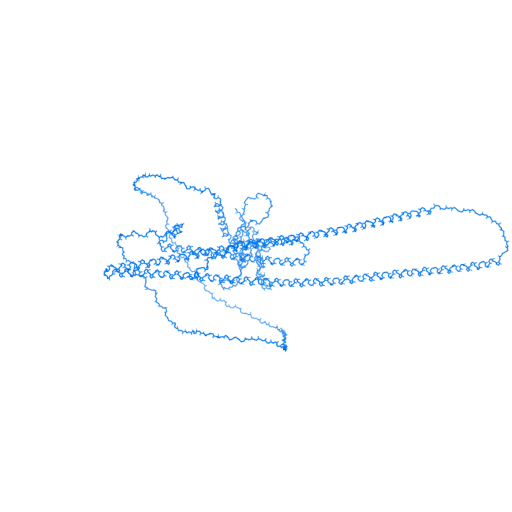66 C CA . GLU A 1 122 ? -34.759 -13.443 -18.999 1.00 94.81 122 GLU A CA 1
ATOM 967 C C . GLU A 1 122 ? -34.359 -14.110 -17.679 1.00 94.81 122 GLU A C 1
ATOM 969 O O . GLU A 1 122 ? -35.190 -14.299 -16.790 1.00 94.81 122 GLU A O 1
ATOM 974 N N . ILE A 1 123 ? -33.062 -14.388 -17.514 1.00 95.81 123 ILE A N 1
ATOM 975 C CA . ILE A 1 123 ? -32.508 -15.027 -16.315 1.00 95.81 123 ILE A CA 1
ATOM 976 C C . ILE A 1 123 ? -32.506 -14.048 -15.136 1.00 95.81 123 ILE A C 1
ATOM 978 O O . ILE A 1 123 ? -32.883 -14.422 -14.025 1.00 95.81 123 ILE A O 1
ATOM 982 N N . ALA A 1 124 ? -32.152 -12.782 -15.378 1.00 95.19 124 ALA A N 1
ATOM 983 C CA . ALA A 1 124 ? -32.118 -11.717 -14.377 1.00 95.19 124 ALA A CA 1
ATOM 984 C C . ALA A 1 124 ? -33.475 -11.494 -13.687 1.00 95.19 124 ALA A C 1
ATOM 986 O O . ALA A 1 124 ? -33.529 -11.073 -12.529 1.00 95.19 124 ALA A O 1
ATOM 987 N N . ARG A 1 125 ? -34.579 -11.778 -14.389 1.00 94.56 125 ARG A N 1
ATOM 988 C CA . ARG A 1 125 ? -35.952 -11.693 -13.865 1.00 94.56 125 ARG A CA 1
ATOM 989 C C . ARG A 1 125 ? -36.474 -13.026 -13.320 1.00 94.56 125 ARG A C 1
ATOM 991 O O . ARG A 1 125 ? -37.573 -13.063 -12.771 1.00 94.56 125 ARG A O 1
ATOM 998 N N . GLY A 1 126 ? -35.709 -14.108 -13.461 1.00 96.25 126 GLY A N 1
ATOM 999 C CA . GLY A 1 126 ? -36.103 -15.450 -13.055 1.00 96.25 126 GLY A CA 1
ATOM 1000 C C . GLY A 1 126 ? -36.228 -15.607 -11.530 1.00 96.25 126 GLY A C 1
ATOM 1001 O O . GLY A 1 126 ? -35.405 -15.073 -10.777 1.00 96.25 126 GLY A O 1
ATOM 1002 N N . PRO A 1 127 ? -37.212 -16.388 -11.041 1.00 96.94 127 PRO A N 1
ATOM 1003 C CA . PRO A 1 127 ? -37.473 -16.538 -9.606 1.00 96.94 127 PRO A CA 1
ATOM 1004 C C . PRO A 1 127 ? -36.312 -17.207 -8.853 1.00 96.94 127 PRO A C 1
ATOM 1006 O O . PRO A 1 127 ? -36.027 -16.842 -7.714 1.00 96.94 127 PRO A O 1
ATOM 1009 N N . HIS A 1 128 ? -35.598 -18.138 -9.494 1.00 97.88 128 HIS A N 1
ATOM 1010 C CA . HIS A 1 128 ? -34.470 -18.849 -8.883 1.00 97.88 128 HIS A CA 1
ATOM 1011 C C . HIS A 1 128 ? -33.293 -17.919 -8.570 1.00 97.88 128 HIS A C 1
ATOM 1013 O O . HIS A 1 128 ? -32.744 -17.969 -7.470 1.00 97.88 128 HIS A O 1
ATOM 1019 N N . LEU A 1 129 ? -32.936 -17.025 -9.501 1.00 97.00 129 LEU A N 1
ATOM 1020 C CA . LEU A 1 129 ? -31.865 -16.054 -9.279 1.00 97.00 129 LEU A CA 1
ATOM 1021 C C . LEU A 1 129 ? -32.272 -15.017 -8.222 1.00 97.00 129 LEU A C 1
ATOM 1023 O O . LEU A 1 129 ? -31.471 -14.677 -7.352 1.00 97.00 129 LEU A O 1
ATOM 1027 N N . LYS A 1 130 ? -33.539 -14.585 -8.244 1.00 96.56 130 LYS A N 1
ATOM 1028 C CA . LYS A 1 130 ? -34.110 -13.665 -7.253 1.00 96.56 130 LYS A CA 1
ATOM 1029 C C . LYS A 1 130 ? -34.034 -14.224 -5.830 1.00 96.56 130 LYS A C 1
ATOM 1031 O O . LYS A 1 130 ? -33.603 -13.517 -4.920 1.00 96.56 130 LYS A O 1
ATOM 1036 N N . ALA A 1 131 ? -34.406 -15.492 -5.650 1.00 97.75 131 ALA A N 1
ATOM 1037 C CA . ALA A 1 131 ? -34.309 -16.189 -4.371 1.00 97.75 131 ALA A CA 1
ATOM 1038 C C . ALA A 1 131 ? -32.846 -16.403 -3.949 1.00 97.75 131 ALA A C 1
ATOM 1040 O O . ALA A 1 131 ? -32.491 -16.160 -2.797 1.00 97.75 131 ALA A O 1
ATOM 1041 N N . PHE A 1 132 ? -31.975 -16.793 -4.886 1.00 97.88 132 PHE A N 1
ATOM 1042 C CA . PHE A 1 132 ? -30.554 -17.004 -4.613 1.00 97.88 132 PHE A CA 1
ATOM 1043 C C . PHE A 1 132 ? -29.849 -15.732 -4.123 1.00 97.88 132 PHE A C 1
ATOM 1045 O O . PHE A 1 132 ? -29.083 -15.809 -3.164 1.00 97.88 132 PHE A O 1
ATOM 1052 N N . LEU A 1 133 ? -30.131 -14.578 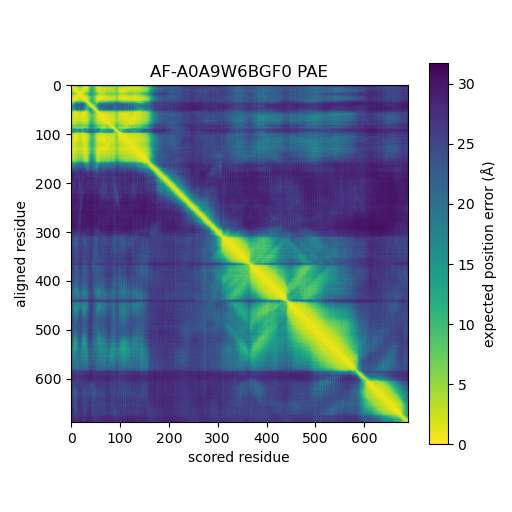-4.732 1.00 97.44 133 LEU A N 1
ATOM 1053 C CA . LEU A 1 133 ? -29.574 -13.274 -4.345 1.00 97.44 133 LEU A CA 1
ATOM 1054 C C . LEU A 1 133 ? -30.360 -12.577 -3.220 1.00 97.44 133 LEU A C 1
ATOM 1056 O O . LEU A 1 133 ? -29.984 -11.487 -2.801 1.00 97.44 133 LEU A O 1
ATOM 1060 N N . GLU A 1 134 ? -31.452 -13.183 -2.743 1.00 97.31 134 GLU A N 1
ATOM 1061 C CA . GLU A 1 134 ? -32.373 -12.605 -1.755 1.00 97.31 134 GLU A CA 1
ATOM 1062 C C . GLU A 1 134 ? -32.830 -11.185 -2.127 1.00 97.31 134 GLU A C 1
ATOM 1064 O O . GLU A 1 134 ? -32.957 -10.312 -1.265 1.00 97.31 134 GLU A O 1
ATOM 1069 N N . LEU A 1 135 ? -33.102 -10.957 -3.422 1.00 94.38 135 LEU A N 1
ATOM 1070 C CA . LEU A 1 135 ? -33.387 -9.622 -3.960 1.00 94.38 135 LEU A CA 1
ATOM 1071 C C . LEU A 1 135 ? -34.568 -8.946 -3.258 1.00 94.38 135 LEU A C 1
ATOM 1073 O O . LEU A 1 135 ? -34.555 -7.732 -3.119 1.00 94.38 135 LEU A O 1
ATOM 1077 N N . ASP A 1 136 ? -35.559 -9.704 -2.783 1.00 94.31 136 ASP A N 1
ATOM 1078 C CA . ASP A 1 136 ? -36.701 -9.150 -2.045 1.00 94.31 136 ASP A CA 1
ATOM 1079 C C . ASP A 1 136 ? -36.297 -8.540 -0.699 1.00 94.31 136 ASP A C 1
ATOM 1081 O O . ASP A 1 136 ? -36.718 -7.432 -0.366 1.00 94.31 136 ASP A O 1
ATOM 1085 N N . LYS A 1 137 ? -35.425 -9.219 0.057 1.00 93.44 137 LYS A N 1
ATOM 1086 C CA . LYS A 1 137 ? -34.901 -8.684 1.322 1.00 93.44 137 LYS A CA 1
ATOM 1087 C C . LYS A 1 137 ? -33.977 -7.501 1.068 1.00 93.44 137 LYS A C 1
ATOM 1089 O O . LYS A 1 137 ? -34.026 -6.503 1.785 1.00 93.44 137 LYS A O 1
ATOM 1094 N N . ALA A 1 138 ? -33.151 -7.620 0.033 1.00 92.88 138 ALA A N 1
ATOM 1095 C CA . ALA A 1 138 ? -32.212 -6.593 -0.372 1.00 92.88 138 ALA A CA 1
ATOM 1096 C C . ALA A 1 138 ? -32.945 -5.305 -0.799 1.00 92.88 138 ALA A C 1
ATOM 1098 O O . ALA A 1 138 ? -32.595 -4.212 -0.357 1.00 92.88 138 ALA A O 1
ATOM 1099 N N . LEU A 1 139 ? -34.030 -5.447 -1.567 1.00 92.06 139 LEU A N 1
ATOM 1100 C CA . LEU A 1 139 ? -34.896 -4.350 -1.988 1.00 92.06 139 LEU A CA 1
ATOM 1101 C C . LEU A 1 139 ? -35.644 -3.723 -0.805 1.00 92.06 139 LEU A C 1
ATOM 1103 O O . LEU A 1 139 ? -35.680 -2.499 -0.700 1.00 92.06 139 LEU A O 1
ATOM 1107 N N . ALA A 1 140 ? -36.191 -4.531 0.110 1.00 92.25 140 ALA A N 1
ATOM 1108 C CA . ALA A 1 140 ? -36.850 -4.026 1.316 1.00 92.25 140 ALA A CA 1
ATOM 1109 C C . ALA A 1 140 ? -35.888 -3.190 2.180 1.00 92.25 140 ALA A C 1
ATOM 1111 O O . ALA A 1 140 ? -36.243 -2.106 2.645 1.00 92.25 140 ALA A O 1
ATOM 1112 N N . ARG A 1 141 ? -34.638 -3.648 2.334 1.00 91.06 141 ARG A N 1
ATOM 1113 C CA . ARG A 1 141 ? -33.596 -2.904 3.054 1.00 91.06 141 ARG A CA 1
ATOM 1114 C C . ARG A 1 141 ? -33.223 -1.604 2.340 1.00 91.06 141 ARG A C 1
ATOM 1116 O O . ARG A 1 141 ? -33.121 -0.571 2.998 1.00 91.06 141 ARG A O 1
ATOM 1123 N N . ALA A 1 142 ? -33.059 -1.636 1.017 1.00 88.56 142 ALA A N 1
ATOM 1124 C CA . ALA A 1 142 ? -32.766 -0.441 0.226 1.00 88.56 142 ALA A CA 1
ATOM 1125 C C . ALA A 1 142 ? -33.888 0.609 0.347 1.00 88.56 142 ALA A C 1
ATOM 1127 O O . ALA A 1 142 ? -33.616 1.792 0.546 1.00 88.56 142 ALA A O 1
ATOM 1128 N N . GLN A 1 143 ? -35.153 0.180 0.320 1.00 90.12 143 GLN A N 1
ATOM 1129 C CA . GLN A 1 143 ? -36.306 1.061 0.530 1.00 90.12 143 GLN A CA 1
ATOM 1130 C C . GLN A 1 143 ? -36.330 1.659 1.942 1.00 90.12 143 GLN A C 1
ATOM 1132 O O . GLN A 1 143 ? -36.578 2.855 2.097 1.00 90.12 143 GLN A O 1
ATOM 1137 N N . GLN A 1 144 ? -36.029 0.864 2.973 1.00 90.50 144 GLN A N 1
ATOM 1138 C CA . GLN A 1 144 ? -35.956 1.354 4.351 1.00 90.50 144 GLN A CA 1
ATOM 1139 C C . GLN A 1 144 ? -34.849 2.408 4.526 1.00 90.50 144 GLN A C 1
ATOM 1141 O O . GLN A 1 144 ? -35.051 3.406 5.216 1.00 90.50 144 GLN A O 1
ATOM 1146 N N . GLN A 1 145 ? -33.694 2.222 3.880 1.00 87.62 145 GLN A N 1
ATOM 1147 C CA . GLN A 1 145 ? -32.610 3.210 3.885 1.00 87.62 145 GLN A CA 1
ATOM 1148 C C . GLN A 1 145 ? -33.018 4.510 3.183 1.00 87.62 145 GLN A C 1
ATOM 1150 O O . GLN A 1 145 ? -32.792 5.587 3.725 1.00 87.62 145 GLN A O 1
ATOM 1155 N N . GLN A 1 146 ? -33.691 4.430 2.031 1.00 86.50 146 GLN A N 1
ATOM 1156 C CA . GLN A 1 146 ? -34.226 5.620 1.358 1.00 86.50 146 GLN A CA 1
ATOM 1157 C C . GLN A 1 146 ? -35.246 6.370 2.222 1.00 86.50 146 GLN A C 1
ATOM 1159 O O . GLN A 1 146 ? -35.261 7.599 2.225 1.00 86.50 146 GLN A O 1
ATOM 1164 N N . GLN A 1 147 ? -36.110 5.648 2.944 1.00 90.00 147 GLN A N 1
ATOM 1165 C CA . GLN A 1 147 ? -37.066 6.266 3.863 1.00 90.00 147 GLN A CA 1
ATOM 1166 C C . GLN A 1 147 ? -36.345 7.009 4.988 1.00 90.00 147 GLN A C 1
ATOM 1168 O O . GLN A 1 147 ? -36.694 8.154 5.254 1.00 90.00 147 GLN A O 1
ATOM 1173 N N . ARG A 1 148 ? -35.298 6.413 5.576 1.00 87.81 148 ARG A N 1
ATOM 1174 C CA . ARG A 1 148 ? -34.466 7.077 6.593 1.00 87.81 148 ARG A CA 1
ATOM 1175 C C . ARG A 1 148 ? -33.817 8.352 6.063 1.00 87.81 148 ARG A C 1
ATOM 1177 O O . ARG A 1 148 ? -34.017 9.401 6.659 1.00 87.81 148 ARG A O 1
ATOM 1184 N N . LEU A 1 149 ? -33.157 8.284 4.905 1.00 86.88 149 LEU A N 1
ATOM 1185 C CA . LEU A 1 149 ? -32.521 9.452 4.282 1.00 86.88 149 LEU A CA 1
ATOM 1186 C C . LEU A 1 149 ? -33.534 10.560 3.966 1.00 86.88 149 LEU A C 1
ATOM 1188 O O . LEU A 1 149 ? -33.247 11.738 4.153 1.00 86.88 149 LEU A O 1
ATOM 1192 N N . ARG A 1 150 ? -34.746 10.204 3.521 1.00 87.69 150 ARG A N 1
ATOM 1193 C CA . ARG A 1 150 ? -35.825 11.182 3.311 1.00 87.69 150 ARG A CA 1
ATOM 1194 C C . ARG A 1 150 ? -36.286 11.823 4.617 1.00 87.69 150 ARG A C 1
ATOM 1196 O O . ARG A 1 150 ? -36.516 13.027 4.633 1.00 87.69 150 ARG A O 1
ATOM 1203 N N . THR A 1 151 ? -36.431 11.050 5.691 1.00 86.62 151 THR A N 1
ATOM 1204 C CA . THR A 1 151 ? -36.806 11.584 7.008 1.00 86.62 151 THR A CA 1
ATOM 1205 C C . THR A 1 151 ? -35.712 12.486 7.578 1.00 86.62 151 THR A C 1
ATOM 1207 O O . THR A 1 151 ? -36.026 13.549 8.102 1.00 86.62 151 THR A O 1
ATOM 1210 N N . GLU A 1 152 ? -34.442 12.114 7.422 1.00 87.06 152 GLU A N 1
ATOM 1211 C CA . GLU A 1 152 ? -33.291 12.929 7.826 1.00 87.06 152 GLU A CA 1
ATOM 1212 C C . GLU A 1 152 ? -33.219 14.233 7.022 1.00 87.06 152 GLU A C 1
ATOM 1214 O O . GLU A 1 152 ? -33.098 15.304 7.612 1.00 87.06 152 GLU A O 1
ATOM 1219 N N . GLN A 1 153 ? -33.403 14.186 5.696 1.00 86.81 153 GLN A N 1
ATOM 1220 C CA . GLN A 1 153 ? -33.480 15.399 4.873 1.00 86.81 153 GLN A CA 1
ATOM 1221 C C . GLN A 1 153 ? -34.668 16.287 5.258 1.00 86.81 153 GLN A C 1
ATOM 1223 O O . GLN A 1 153 ? -34.517 17.503 5.316 1.00 86.81 153 GLN A O 1
ATOM 1228 N N . GLN A 1 154 ? -35.837 15.717 5.568 1.00 87.19 154 GLN A N 1
ATOM 1229 C CA . GLN A 1 154 ? -36.981 16.499 6.056 1.00 87.19 154 GLN A CA 1
ATOM 1230 C C . GLN A 1 154 ? -36.721 17.123 7.432 1.00 87.19 154 GLN A C 1
ATOM 1232 O O . GLN A 1 154 ? -37.179 18.236 7.681 1.00 87.19 154 GLN A O 1
ATOM 1237 N N . GLN A 1 155 ? -35.983 16.447 8.318 1.00 84.38 155 GLN A N 1
ATOM 1238 C CA . GLN A 1 155 ? -35.569 17.024 9.600 1.00 84.38 155 GLN A CA 1
ATOM 1239 C C . GLN A 1 155 ? -34.561 18.161 9.410 1.00 84.38 155 GLN A C 1
ATOM 1241 O O . GLN A 1 155 ? -34.690 19.186 10.072 1.00 84.38 155 GLN A O 1
ATOM 1246 N N . GLN A 1 156 ? -33.615 18.023 8.479 1.00 81.56 156 GLN A N 1
ATOM 1247 C CA . GLN A 1 156 ? -32.637 19.072 8.165 1.00 81.56 156 GLN A CA 1
ATOM 1248 C C . GLN A 1 156 ? -33.260 20.266 7.429 1.00 81.56 156 GLN A C 1
ATOM 1250 O O . GLN A 1 156 ? -32.849 21.402 7.640 1.00 81.56 156 GLN A O 1
ATOM 1255 N N . GLN A 1 157 ? -34.275 20.032 6.592 1.00 74.31 157 GLN A N 1
ATOM 1256 C CA . GLN A 1 157 ? -35.020 21.093 5.909 1.00 74.31 157 GLN A CA 1
ATOM 1257 C C . GLN A 1 157 ? -36.093 21.740 6.784 1.00 74.31 157 GLN A C 1
ATOM 1259 O O . GLN A 1 157 ? -36.745 22.677 6.327 1.00 74.31 157 GLN A O 1
ATOM 1264 N N . ARG A 1 158 ? -36.297 21.278 8.026 1.00 69.19 158 ARG A N 1
ATOM 1265 C CA . ARG A 1 158 ? -37.203 21.939 8.962 1.00 69.19 158 ARG A CA 1
ATOM 1266 C C . ARG A 1 158 ? -36.527 23.244 9.413 1.00 69.19 158 ARG A C 1
ATOM 1268 O O . ARG A 1 158 ? -35.574 23.184 10.189 1.00 69.19 158 ARG A O 1
ATOM 1275 N N . PRO A 1 159 ? -36.954 24.421 8.920 1.00 56.78 159 PRO A N 1
ATOM 1276 C CA . PRO A 1 159 ? -36.264 25.667 9.215 1.00 56.78 159 PRO A CA 1
ATOM 1277 C C . PRO A 1 159 ? -36.383 25.961 10.713 1.00 56.78 159 PRO A C 1
ATOM 1279 O O . PRO A 1 159 ? -37.448 25.751 11.296 1.00 56.78 159 PRO A O 1
ATOM 1282 N N . LEU A 1 160 ? -35.318 26.495 11.315 1.00 58.09 160 LEU A N 1
ATOM 1283 C CA . LEU A 1 160 ? -35.235 27.031 12.685 1.00 58.09 160 LEU A CA 1
ATOM 1284 C C . LEU A 1 160 ? -36.142 28.269 12.913 1.00 58.09 160 LEU A C 1
ATOM 1286 O O . LEU A 1 160 ? -35.753 29.228 13.569 1.00 58.09 160 LEU A O 1
ATOM 1290 N N . LEU A 1 161 ? -37.357 28.280 12.361 1.00 58.12 161 LEU A N 1
ATOM 1291 C CA . LEU A 1 161 ? -38.322 29.376 12.496 1.00 58.12 161 LEU A CA 1
ATOM 1292 C C . LEU A 1 161 ? -39.138 29.322 13.796 1.00 58.12 161 LEU A C 1
ATOM 1294 O O . LEU A 1 161 ? -39.963 30.200 14.011 1.00 58.12 161 LEU A O 1
ATOM 1298 N N . ASP A 1 162 ? -38.890 28.354 14.683 1.00 49.06 162 ASP A N 1
ATOM 1299 C CA . ASP A 1 162 ? -39.548 28.268 15.995 1.00 49.06 162 ASP A CA 1
ATOM 1300 C C . ASP A 1 162 ? -38.561 28.533 17.144 1.00 49.06 162 ASP A C 1
ATOM 1302 O O . ASP A 1 162 ? -38.475 27.810 18.133 1.00 49.06 162 ASP A O 1
ATOM 1306 N N . GLY A 1 163 ? -37.778 29.605 16.997 1.00 51.81 163 GLY A N 1
ATOM 1307 C CA . GLY A 1 163 ? -37.216 30.340 18.128 1.00 51.81 163 GLY A CA 1
ATOM 1308 C C . GLY A 1 163 ? -38.308 31.198 18.765 1.00 51.81 163 GLY A C 1
ATOM 1309 O O . GLY A 1 163 ? -38.240 32.425 18.713 1.00 51.81 163 GLY A O 1
ATOM 1310 N N . GLY A 1 164 ? -39.347 30.550 19.300 1.00 47.44 164 GLY A N 1
ATOM 1311 C CA . GLY A 1 164 ? -40.419 31.194 20.045 1.00 47.44 164 GLY A CA 1
ATOM 1312 C C . GLY A 1 164 ? -39.855 31.931 21.256 1.00 47.44 164 GLY A C 1
ATOM 1313 O O . GLY A 1 164 ? -39.446 31.323 22.244 1.00 47.44 164 GLY A O 1
ATOM 1314 N N . LEU A 1 165 ? -39.831 33.259 21.161 1.00 47.12 165 LEU A N 1
ATOM 1315 C CA . LEU A 1 165 ? -39.646 34.167 22.287 1.00 47.12 165 LEU A CA 1
ATOM 1316 C C . LEU A 1 165 ? -40.632 33.788 23.410 1.00 47.12 165 LEU A C 1
ATOM 1318 O O . LEU A 1 165 ? -41.836 33.716 23.144 1.00 47.12 165 LEU A O 1
ATOM 1322 N N . PRO A 1 166 ? -40.181 33.581 24.661 1.00 50.50 166 PRO A N 1
ATOM 1323 C CA . PRO A 1 166 ? -41.096 33.456 25.784 1.00 50.50 166 PRO A CA 1
ATOM 1324 C C . PRO A 1 166 ? -41.798 34.803 25.974 1.00 50.50 166 PRO A C 1
ATOM 1326 O O . PRO A 1 166 ? -41.185 35.785 26.386 1.00 50.50 166 PRO A O 1
ATOM 1329 N N . SER A 1 167 ? -43.082 34.855 25.623 1.00 46.25 167 SER A N 1
ATOM 1330 C CA . SER A 1 167 ? -43.951 35.999 25.887 1.00 46.25 167 SER A CA 1
ATOM 1331 C C . SER A 1 167 ? -44.066 36.209 27.406 1.00 46.25 167 SER A C 1
ATOM 1333 O O . SER A 1 167 ? -44.526 35.299 28.102 1.00 46.25 167 SER A O 1
ATOM 1335 N N . PRO A 1 168 ? -43.651 37.366 27.954 1.00 56.84 168 PRO A N 1
ATOM 1336 C CA . PRO A 1 168 ? -43.875 37.700 29.347 1.00 56.84 168 PRO A CA 1
ATOM 1337 C C . PRO A 1 168 ? -45.117 38.594 29.442 1.00 56.84 168 PRO A C 1
ATOM 1339 O O . PRO A 1 168 ? -45.120 39.717 28.945 1.00 56.84 168 PRO A O 1
ATOM 1342 N N . GLY A 1 169 ? -46.168 38.122 30.109 1.00 55.81 169 GLY A N 1
ATOM 1343 C CA . GLY A 1 169 ? -47.283 38.982 30.514 1.00 55.81 169 GLY A CA 1
ATOM 1344 C C . GLY A 1 169 ? -48.649 38.372 30.247 1.00 55.81 169 GLY A C 1
ATOM 1345 O O . GLY A 1 169 ? -49.146 38.390 29.129 1.00 55.81 169 GLY A O 1
ATOM 1346 N N . GLY A 1 170 ? -49.273 37.870 31.309 1.00 43.91 170 GLY A N 1
ATOM 1347 C CA . GLY A 1 170 ? -50.643 37.370 31.264 1.00 43.91 170 GLY A CA 1
ATOM 1348 C C . GLY A 1 170 ? -51.121 36.887 32.625 1.00 43.91 170 GLY A C 1
ATOM 1349 O O . GLY A 1 170 ? -51.619 35.776 32.745 1.00 43.91 170 GLY A O 1
ATOM 1350 N N . MET A 1 171 ? -50.904 37.700 33.661 1.00 53.97 171 MET A N 1
ATOM 1351 C CA . MET A 1 171 ? -51.677 37.605 34.896 1.00 53.97 171 MET A CA 1
ATOM 1352 C C . MET A 1 171 ? -53.092 38.068 34.561 1.00 53.97 171 MET A C 1
ATOM 1354 O O . MET A 1 171 ? -53.260 39.244 34.256 1.00 53.97 171 MET A O 1
ATOM 1358 N N . ASP A 1 172 ? -54.086 37.186 34.631 1.00 43.59 172 ASP A N 1
ATOM 1359 C CA . ASP A 1 172 ? -55.425 37.635 34.989 1.00 43.59 172 ASP A CA 1
ATOM 1360 C C . ASP A 1 172 ? -56.291 36.533 35.597 1.00 43.59 172 ASP A C 1
ATOM 1362 O O . ASP A 1 172 ? -56.136 35.334 35.367 1.00 43.59 172 ASP A O 1
ATOM 1366 N N . LEU A 1 173 ? -57.150 37.017 36.475 1.00 47.56 173 LEU A N 1
ATOM 1367 C CA . LEU A 1 173 ? -57.786 36.354 37.593 1.00 47.56 173 LEU A CA 1
ATOM 1368 C C . LEU A 1 173 ? -59.149 35.742 37.236 1.00 47.56 173 LEU A C 1
ATOM 1370 O O . LEU A 1 173 ? -59.883 36.245 36.397 1.00 47.56 173 LEU A O 1
ATOM 1374 N N . LEU A 1 174 ? -59.511 34.716 38.016 1.00 48.88 174 LEU A N 1
ATOM 1375 C CA . LEU A 1 174 ? -60.863 34.410 38.510 1.00 48.88 174 LEU A CA 1
ATOM 1376 C C . LEU A 1 174 ? -62.022 34.337 37.495 1.00 48.88 174 LEU A C 1
ATOM 1378 O O . LEU A 1 174 ? -62.638 35.348 37.171 1.00 48.88 174 LEU A O 1
ATOM 1382 N N . ARG A 1 175 ? -62.530 33.119 37.246 1.00 44.22 175 ARG A N 1
ATOM 1383 C CA . ARG A 1 175 ? -63.987 32.877 37.308 1.00 44.22 175 ARG A CA 1
ATOM 1384 C C . ARG A 1 175 ? -64.329 31.397 37.459 1.00 44.22 175 ARG A C 1
ATOM 1386 O O . ARG A 1 175 ? -63.965 30.579 36.625 1.00 44.22 175 ARG A O 1
ATOM 1393 N N . GLY A 1 176 ? -65.039 31.067 38.536 1.00 40.97 176 GLY A N 1
ATOM 1394 C CA . GLY A 1 176 ? -65.561 29.729 38.798 1.00 40.97 176 GLY A CA 1
ATOM 1395 C C . GLY A 1 176 ? -66.876 29.417 38.076 1.00 40.97 176 GLY A C 1
ATOM 1396 O O . GLY A 1 176 ? -67.587 30.321 37.640 1.00 40.97 176 GLY A O 1
ATOM 1397 N N . SER A 1 177 ? -67.189 28.122 37.999 1.00 39.16 177 SER A N 1
ATOM 1398 C CA . SER A 1 177 ? -68.528 27.490 37.957 1.00 39.16 177 SER A CA 1
ATOM 1399 C C . SER A 1 177 ? -68.311 26.009 37.622 1.00 39.16 177 SER A C 1
ATOM 1401 O O . SER A 1 177 ? -67.753 25.694 36.581 1.00 39.16 177 SER A O 1
ATOM 1403 N N . SER A 1 178 ? -68.432 25.084 38.574 1.00 42.19 178 SER A N 1
ATOM 1404 C CA . SER A 1 178 ? -69.667 24.396 38.989 1.00 42.19 178 SER A CA 1
ATOM 1405 C C . SER A 1 178 ? -70.318 23.529 37.900 1.00 42.19 178 SER A C 1
ATOM 1407 O O . SER A 1 178 ? -71.000 24.049 37.028 1.00 42.19 178 SER A O 1
ATOM 1409 N N . GLY A 1 179 ? -70.161 22.209 38.068 1.00 43.03 179 GLY A N 1
ATOM 1410 C CA . GLY A 1 179 ? -71.208 21.186 37.944 1.00 43.03 179 GLY A CA 1
ATOM 1411 C C . GLY A 1 179 ? -71.825 20.910 36.571 1.00 43.03 179 GLY A C 1
ATOM 1412 O O . GLY A 1 179 ? -72.523 21.750 36.025 1.00 43.03 179 GLY A O 1
ATOM 1413 N N . THR A 1 180 ? -71.710 19.667 36.095 1.00 37.78 180 THR A N 1
ATOM 1414 C CA . THR A 1 180 ? -72.836 18.724 35.883 1.00 37.78 180 THR A CA 1
ATOM 1415 C C . THR A 1 180 ? -72.338 17.442 35.206 1.00 37.78 180 THR A C 1
ATOM 1417 O O . THR A 1 180 ? -71.442 17.464 34.369 1.00 37.78 180 THR A O 1
ATOM 1420 N N . ALA A 1 181 ? -72.889 16.311 35.646 1.00 37.22 181 ALA A N 1
ATOM 1421 C CA . ALA A 1 181 ? -72.685 14.978 35.083 1.00 37.22 181 ALA A CA 1
ATOM 1422 C C . ALA A 1 181 ? -73.660 14.722 33.893 1.00 37.22 181 ALA A C 1
ATOM 1424 O O . ALA A 1 181 ? -74.289 15.667 33.426 1.00 37.22 181 ALA A O 1
ATOM 1425 N N . PRO A 1 182 ? -73.789 13.471 33.407 1.00 66.94 182 PRO A N 1
ATOM 1426 C CA . PRO A 1 182 ? -73.524 12.997 32.043 1.00 66.94 182 PRO A CA 1
ATOM 1427 C C . PRO A 1 182 ? -74.763 13.051 31.110 1.00 66.94 182 PRO A C 1
ATOM 1429 O O . PRO A 1 182 ? -75.808 13.566 31.507 1.00 66.94 182 PRO A O 1
ATOM 1432 N N . PRO A 1 183 ? -74.699 12.474 29.890 1.00 55.00 183 PRO A N 1
ATOM 1433 C CA . PRO A 1 183 ? -75.311 11.146 29.776 1.00 55.00 183 PRO A CA 1
ATOM 1434 C C . PRO A 1 183 ? -74.638 10.163 28.799 1.00 55.00 183 PRO A C 1
ATOM 1436 O O . PRO A 1 183 ? -73.903 10.501 27.877 1.00 55.00 183 PRO A O 1
ATOM 1439 N N . SER A 1 184 ? -74.966 8.907 29.069 1.00 49.31 184 SER A N 1
ATOM 1440 C CA . SER A 1 184 ? -74.928 7.707 28.238 1.00 49.31 184 SER A CA 1
ATOM 1441 C C . SER A 1 184 ? -75.812 7.773 26.985 1.00 49.31 184 SER A C 1
ATOM 1443 O O . SER A 1 184 ? -76.947 8.214 27.105 1.00 49.31 184 SER A O 1
ATOM 1445 N N . GLU A 1 185 ? -75.356 7.184 25.873 1.00 35.53 185 GLU A N 1
ATOM 1446 C CA . GLU A 1 185 ? -76.152 6.538 24.801 1.00 35.53 185 GLU A CA 1
ATOM 1447 C C . GLU A 1 185 ? -75.184 5.643 23.982 1.00 35.53 185 GLU A C 1
ATOM 1449 O O . GLU A 1 185 ? -74.098 6.082 23.614 1.00 35.53 185 GLU A O 1
ATOM 1454 N N . SER A 1 186 ? -75.354 4.308 23.973 1.00 38.97 186 SER A N 1
ATOM 1455 C CA . SER A 1 186 ? -75.956 3.495 22.884 1.00 38.97 186 SER A CA 1
ATOM 1456 C C . SER A 1 186 ? -75.382 3.804 21.493 1.00 38.97 186 SER A C 1
ATOM 1458 O O . SER A 1 186 ? -75.393 4.949 21.076 1.00 38.97 186 SER A O 1
ATOM 1460 N N . GLY A 1 187 ? -74.908 2.880 20.660 1.00 34.47 187 GLY A N 1
ATOM 1461 C CA . GLY A 1 187 ? -75.233 1.475 20.421 1.00 34.47 187 GLY A CA 1
ATOM 1462 C C . GLY A 1 187 ? -74.952 1.188 18.925 1.00 34.47 187 GLY A C 1
ATOM 1463 O O . GLY A 1 187 ? -74.708 2.127 18.174 1.00 34.47 187 GLY A O 1
ATOM 1464 N N . TYR A 1 188 ? -75.041 -0.083 18.507 1.00 39.59 188 TYR A N 1
ATOM 1465 C CA . TYR A 1 188 ? -74.715 -0.668 17.180 1.00 39.59 188 TYR A CA 1
ATOM 1466 C C . TYR A 1 188 ? -73.217 -0.936 16.928 1.00 39.59 188 TYR A C 1
ATOM 1468 O O . TYR A 1 188 ? -72.386 -0.062 17.098 1.00 39.59 188 TYR A O 1
ATOM 1476 N N . GLY A 1 189 ? -72.763 -2.115 16.493 1.00 34.84 189 GLY A N 1
ATOM 1477 C CA . GLY A 1 189 ? -73.436 -3.332 16.037 1.00 34.84 189 GLY A CA 1
ATOM 1478 C C . GLY A 1 189 ? -72.531 -4.067 15.028 1.00 34.84 189 GLY A C 1
ATOM 1479 O O . GLY A 1 189 ? -71.911 -3.420 14.193 1.00 34.84 189 GLY A O 1
ATOM 1480 N N . GLY A 1 190 ? -72.482 -5.404 15.094 1.00 34.78 190 GLY A N 1
ATOM 1481 C CA . GLY A 1 190 ? -71.859 -6.292 14.092 1.00 34.78 190 GLY A CA 1
ATOM 1482 C C . GLY A 1 190 ? -70.651 -7.066 14.642 1.00 34.78 190 GLY A C 1
ATOM 1483 O O . GLY A 1 190 ? -69.639 -6.468 14.963 1.00 34.78 190 GLY A O 1
ATOM 1484 N N . GLY A 1 191 ? -70.644 -8.387 14.827 1.00 35.94 191 GLY A N 1
ATOM 1485 C CA . GLY A 1 191 ? -71.513 -9.444 14.314 1.00 35.94 191 GLY A CA 1
ATOM 1486 C C . GLY A 1 191 ? -70.738 -10.339 13.340 1.00 35.94 191 GLY A C 1
ATOM 1487 O O . GLY A 1 191 ? -70.508 -9.944 12.205 1.00 35.94 191 GLY A O 1
ATOM 1488 N N . GLY A 1 192 ? -70.391 -11.553 13.783 1.00 35.25 192 GLY A N 1
ATOM 1489 C CA . GLY A 1 192 ? -69.875 -12.658 12.957 1.00 35.25 192 GLY A CA 1
ATOM 1490 C C . GLY A 1 192 ? -68.463 -13.095 13.364 1.00 35.25 192 GLY A C 1
ATOM 1491 O O . GLY A 1 192 ? -67.557 -12.282 13.426 1.00 35.25 192 GLY A O 1
ATOM 1492 N N . GLY A 1 193 ? -68.161 -14.351 13.672 1.00 34.50 193 GLY A N 1
ATOM 1493 C CA . GLY A 1 193 ? -68.933 -15.586 13.643 1.00 34.50 193 GLY A CA 1
ATOM 1494 C C . GLY A 1 193 ? -67.939 -16.742 13.790 1.00 34.50 193 GLY A C 1
ATOM 1495 O O . GLY A 1 193 ? -67.001 -16.859 13.010 1.00 34.50 193 GLY A O 1
ATOM 1496 N N . HIS A 1 194 ? -68.122 -17.570 14.816 1.00 33.91 194 HIS A N 1
ATOM 1497 C CA . HIS A 1 194 ? -67.390 -18.820 15.022 1.00 33.91 194 HIS A CA 1
ATOM 1498 C C . HIS A 1 194 ? -67.741 -19.872 13.955 1.00 33.91 194 HIS A C 1
ATOM 1500 O O . HIS A 1 194 ? -68.915 -20.033 13.632 1.00 33.91 194 HIS A O 1
ATOM 1506 N N . ARG A 1 195 ? -66.749 -20.671 13.530 1.00 33.97 195 ARG A N 1
ATOM 1507 C CA . ARG A 1 195 ? -66.825 -22.130 13.250 1.00 33.97 195 ARG A CA 1
ATOM 1508 C C . ARG A 1 195 ? -65.384 -22.663 13.114 1.00 33.97 195 ARG A C 1
ATOM 1510 O O . ARG A 1 195 ? -64.611 -22.099 12.358 1.00 33.97 195 ARG A O 1
ATOM 1517 N N . HIS A 1 196 ? -64.887 -23.498 14.030 1.00 32.91 196 HIS A N 1
ATOM 1518 C CA . HIS A 1 196 ? -65.012 -24.967 14.141 1.00 32.91 196 HIS A CA 1
ATOM 1519 C C . HIS A 1 196 ? -64.323 -25.794 13.026 1.00 32.91 196 HIS A C 1
ATOM 1521 O O . HIS A 1 196 ? -64.765 -25.779 11.886 1.00 32.91 196 HIS A O 1
ATOM 1527 N N . LEU A 1 197 ? -63.362 -26.621 13.482 1.00 33.56 197 LEU A N 1
ATOM 1528 C CA . LEU A 1 197 ? -63.042 -28.015 13.092 1.00 33.56 197 LEU A CA 1
ATOM 1529 C C . LEU A 1 197 ? -62.337 -28.345 11.759 1.00 33.56 197 LEU A C 1
ATOM 1531 O O . LEU A 1 197 ? -62.952 -28.314 10.703 1.00 33.56 197 LEU A O 1
ATOM 1535 N N . ALA A 1 198 ? -61.103 -28.861 11.882 1.00 33.06 198 ALA A N 1
ATOM 1536 C CA . ALA A 1 198 ? -60.573 -30.130 11.322 1.00 33.06 198 ALA A CA 1
ATOM 1537 C C . ALA A 1 198 ? -59.108 -30.265 11.826 1.00 33.06 198 ALA A C 1
ATOM 1539 O O . ALA A 1 198 ? -58.351 -29.317 11.666 1.00 33.06 198 ALA A O 1
ATOM 1540 N N . ALA A 1 199 ? -58.609 -31.246 12.590 1.00 32.00 199 ALA A N 1
ATOM 1541 C CA . ALA A 1 199 ? -58.758 -32.706 12.688 1.00 32.00 199 ALA A CA 1
ATOM 1542 C C . ALA A 1 199 ? -58.064 -33.527 11.568 1.00 32.00 199 ALA A C 1
ATOM 1544 O O . ALA A 1 199 ? -58.694 -33.813 10.559 1.00 32.00 199 ALA A O 1
ATOM 1545 N N . TYR A 1 200 ? -56.822 -33.967 11.880 1.00 32.91 200 TYR A N 1
ATOM 1546 C CA . TYR A 1 200 ? -56.077 -35.197 11.475 1.00 32.91 200 TYR A CA 1
ATOM 1547 C C . TYR A 1 200 ? -55.736 -35.468 9.988 1.00 32.91 200 TYR A C 1
ATOM 1549 O O . TYR A 1 200 ? -56.357 -34.867 9.117 1.00 32.91 200 TYR A O 1
ATOM 1557 N N . PRO A 1 201 ? -54.839 -36.441 9.654 1.00 52.34 201 PRO A N 1
ATOM 1558 C CA . PRO A 1 201 ? -53.824 -37.221 10.418 1.00 52.34 201 PRO A CA 1
ATOM 1559 C C . PRO A 1 201 ? -52.394 -37.034 9.810 1.00 52.34 201 PRO A C 1
ATOM 1561 O O . PRO A 1 201 ? -52.240 -36.271 8.870 1.00 52.34 201 PRO A O 1
ATOM 1564 N N . GLY A 1 202 ? -51.252 -37.571 10.266 1.00 31.00 202 GLY A N 1
ATOM 1565 C CA . GLY A 1 202 ? -50.903 -38.864 10.868 1.00 31.00 202 GLY A CA 1
ATOM 1566 C C . GLY A 1 202 ? -50.237 -39.795 9.826 1.00 31.00 202 GLY A C 1
ATOM 1567 O O . GLY A 1 202 ? -50.849 -40.084 8.804 1.00 31.00 202 GLY A O 1
ATOM 1568 N N . GLY A 1 203 ? -49.023 -40.294 10.117 1.00 31.30 203 GLY A N 1
ATOM 1569 C CA . GLY A 1 203 ? -48.343 -41.403 9.410 1.00 31.30 203 GLY A CA 1
ATOM 1570 C C . GLY A 1 203 ? -47.260 -40.977 8.398 1.00 31.30 203 GLY A C 1
ATOM 1571 O O . GLY A 1 203 ? -47.455 -40.039 7.644 1.00 31.30 203 GLY A O 1
ATOM 1572 N N . GLY A 1 204 ? -46.086 -41.603 8.309 1.00 30.94 204 GLY A N 1
ATOM 1573 C CA . GLY A 1 204 ? -45.603 -42.825 8.942 1.00 30.94 204 GLY A CA 1
ATOM 1574 C C . GLY A 1 204 ? -44.100 -43.006 8.691 1.00 30.94 204 GLY A C 1
ATOM 1575 O O . GLY A 1 204 ? -43.534 -42.428 7.764 1.00 30.94 204 GLY A O 1
ATOM 1576 N N . GLY A 1 205 ? -43.461 -43.780 9.568 1.00 32.28 205 GLY A N 1
ATOM 1577 C CA . GLY A 1 205 ? -42.077 -44.204 9.418 1.00 32.28 205 GLY A CA 1
ATOM 1578 C C . GLY A 1 205 ? -41.893 -45.208 8.283 1.00 32.28 205 GLY A C 1
ATOM 1579 O O . GLY A 1 205 ? -42.829 -45.875 7.852 1.00 32.28 205 GLY A O 1
ATOM 1580 N N . GLY A 1 206 ? -40.648 -45.326 7.838 1.00 32.16 206 GLY A N 1
ATOM 1581 C CA . GLY A 1 206 ? -40.203 -46.327 6.882 1.00 32.16 206 GLY A CA 1
ATOM 1582 C C . GLY A 1 206 ? -38.716 -46.576 7.082 1.00 32.16 206 GLY A C 1
ATOM 1583 O O . GLY A 1 206 ? -37.886 -45.920 6.463 1.00 32.16 206 GLY A O 1
ATOM 1584 N N . ALA A 1 207 ? -38.399 -47.488 7.998 1.00 35.97 207 ALA A N 1
ATOM 1585 C CA . ALA A 1 207 ? -37.111 -48.157 8.068 1.00 35.97 207 ALA A CA 1
ATOM 1586 C C . ALA A 1 207 ? -37.081 -49.282 7.018 1.00 35.97 207 ALA A C 1
ATOM 1588 O O . ALA A 1 207 ? -38.022 -50.065 6.916 1.00 35.97 207 ALA A O 1
ATOM 1589 N N . SER A 1 208 ? -36.000 -49.368 6.249 1.00 34.97 208 SER A N 1
ATOM 1590 C CA . SER A 1 208 ? -35.548 -50.533 5.470 1.00 34.97 208 SER A CA 1
ATOM 1591 C C . SER A 1 208 ? -34.043 -50.291 5.280 1.00 34.97 208 SER A C 1
ATOM 1593 O O . SER A 1 208 ? -33.682 -49.242 4.759 1.00 34.97 208 SER A O 1
ATOM 1595 N N . VAL A 1 209 ? -33.098 -50.994 5.911 1.00 32.59 209 VAL A N 1
ATOM 1596 C CA . VAL A 1 209 ? -32.812 -52.440 5.965 1.00 32.59 209 VAL A CA 1
ATOM 1597 C C . VAL A 1 209 ? -32.451 -53.005 4.583 1.00 32.59 209 VAL A C 1
ATOM 1599 O O . VAL A 1 209 ? -33.309 -53.116 3.718 1.00 32.59 209 VAL A O 1
ATOM 1602 N N . LEU A 1 210 ? -31.176 -53.412 4.495 1.00 36.16 210 LEU A N 1
ATOM 1603 C CA . LEU A 1 210 ? -30.507 -54.328 3.558 1.00 36.16 210 LEU A CA 1
ATOM 1604 C C . LEU A 1 210 ? -30.168 -53.837 2.139 1.00 36.16 210 LEU A C 1
ATOM 1606 O O . LEU A 1 210 ? -31.024 -53.497 1.331 1.00 36.16 210 LEU A O 1
ATOM 1610 N N . GLY A 1 211 ? -28.866 -53.901 1.857 1.00 29.98 211 GLY A N 1
ATOM 1611 C CA . GLY A 1 211 ? -28.224 -53.691 0.565 1.00 29.98 211 GLY A CA 1
ATOM 1612 C C . GLY A 1 211 ? -26.708 -53.847 0.700 1.00 29.98 211 GLY A C 1
ATOM 1613 O O . GLY A 1 211 ? -25.970 -52.901 0.448 1.00 29.98 211 GLY A O 1
ATOM 1614 N N . ASP A 1 212 ? -26.299 -55.008 1.217 1.00 30.55 212 ASP A N 1
ATOM 1615 C CA . ASP A 1 212 ? -24.951 -55.577 1.100 1.00 30.55 212 ASP A CA 1
ATOM 1616 C C . ASP A 1 212 ? -24.671 -55.956 -0.375 1.00 30.55 212 ASP A C 1
ATOM 1618 O O . ASP A 1 212 ? -25.595 -55.951 -1.189 1.00 30.55 212 ASP A O 1
ATOM 1622 N N . ASP A 1 213 ? -23.423 -56.322 -0.679 1.00 30.83 213 ASP A N 1
ATOM 1623 C CA . ASP A 1 213 ? -22.880 -56.806 -1.968 1.00 30.83 213 ASP A CA 1
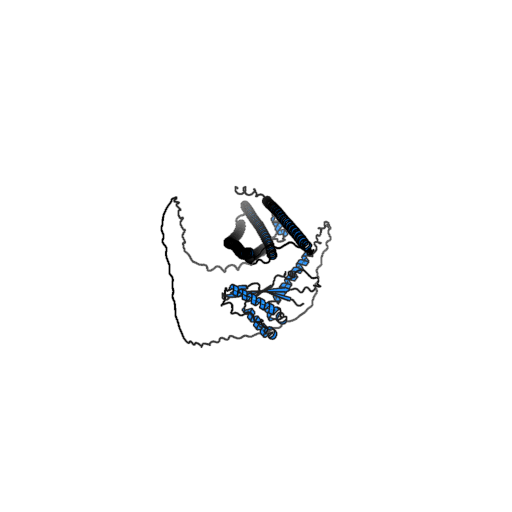ATOM 1624 C C . ASP A 1 213 ? -22.422 -55.766 -3.012 1.00 30.83 213 ASP A C 1
ATOM 1626 O O . ASP A 1 213 ? -23.159 -55.333 -3.899 1.00 30.83 213 ASP A O 1
ATOM 1630 N N . SER A 1 214 ? -21.108 -55.516 -3.050 1.00 42.41 214 SER A N 1
ATOM 1631 C CA . SER A 1 214 ? -20.254 -56.160 -4.071 1.00 42.41 214 SER A CA 1
ATOM 1632 C C . SER A 1 214 ? -18.788 -55.756 -3.914 1.00 42.41 214 SER A C 1
ATOM 1634 O O . SER A 1 214 ? -18.374 -54.644 -4.247 1.00 42.41 214 SER A O 1
ATOM 1636 N N . ALA A 1 215 ? -18.005 -56.716 -3.426 1.00 33.97 215 ALA A N 1
ATOM 1637 C CA . ALA A 1 215 ? -16.556 -56.761 -3.505 1.00 33.97 215 ALA A CA 1
ATOM 1638 C C . ALA A 1 215 ? -16.111 -57.505 -4.778 1.00 33.97 215 ALA A C 1
ATOM 1640 O O . ALA A 1 215 ? -16.694 -58.524 -5.135 1.00 33.97 215 ALA A O 1
ATOM 1641 N N . SER A 1 216 ? -15.045 -57.006 -5.405 1.00 40.81 216 SER A N 1
ATOM 1642 C CA . SER A 1 216 ? -14.069 -57.723 -6.251 1.00 40.81 216 SER A CA 1
ATOM 1643 C C . SER A 1 216 ? -13.052 -56.651 -6.670 1.00 40.81 216 SER A C 1
ATOM 1645 O O . SER A 1 216 ? -13.423 -55.713 -7.370 1.00 40.81 216 SER A O 1
ATOM 1647 N N . ASP A 1 217 ? -11.845 -56.536 -6.122 1.00 32.28 217 ASP A N 1
ATOM 1648 C CA . ASP A 1 217 ? -10.746 -57.503 -6.000 1.00 32.28 217 ASP A CA 1
ATOM 1649 C C . ASP A 1 217 ? -10.300 -58.077 -7.357 1.00 32.28 217 ASP A C 1
ATOM 1651 O O . ASP A 1 217 ? -10.978 -58.924 -7.934 1.00 32.28 217 ASP A O 1
ATOM 1655 N N . VAL A 1 218 ? -9.174 -57.562 -7.871 1.00 37.12 218 VAL A N 1
ATOM 1656 C CA . VAL A 1 218 ? -8.143 -58.308 -8.614 1.00 37.12 218 VAL A CA 1
ATOM 1657 C C . VAL A 1 218 ? -6.863 -57.455 -8.701 1.00 37.12 218 VAL A C 1
ATOM 1659 O O . VAL A 1 218 ? -6.806 -56.409 -9.343 1.00 37.12 218 VAL A O 1
ATOM 1662 N N . SER A 1 219 ? -5.870 -57.913 -7.936 1.00 34.16 219 SER A N 1
ATOM 1663 C CA . SER A 1 219 ? -4.432 -58.081 -8.224 1.00 34.16 219 SER A CA 1
ATOM 1664 C C . SER A 1 219 ? -3.853 -57.346 -9.453 1.00 34.16 219 SER A C 1
ATOM 1666 O O . SER A 1 219 ? -4.348 -57.484 -10.561 1.00 34.16 219 SER A O 1
ATOM 1668 N N . GLY A 1 220 ? -2.729 -56.633 -9.361 1.00 29.42 220 GLY A N 1
ATOM 1669 C CA . GLY A 1 220 ? -1.423 -57.149 -8.942 1.00 29.42 220 GLY A CA 1
ATOM 1670 C C . GLY A 1 220 ? -0.263 -56.260 -9.455 1.00 29.42 220 GLY A C 1
ATOM 1671 O O . GLY A 1 220 ? -0.519 -55.190 -10.000 1.00 29.42 220 GLY A O 1
ATOM 1672 N N . PRO A 1 221 ? 1.008 -56.661 -9.253 1.00 58.00 221 PRO A N 1
ATOM 1673 C CA . PRO A 1 221 ? 2.054 -55.787 -8.709 1.00 58.00 221 PRO A CA 1
ATOM 1674 C C . PRO A 1 221 ? 3.245 -55.540 -9.655 1.00 58.00 221 PRO A C 1
ATOM 1676 O O . PRO A 1 221 ? 3.376 -56.220 -10.669 1.00 58.00 221 PRO A O 1
ATOM 1679 N N . SER A 1 222 ? 4.145 -54.628 -9.247 1.00 33.66 222 SER A N 1
ATOM 1680 C CA . SER A 1 222 ? 5.601 -54.506 -9.544 1.00 33.66 222 SER A CA 1
ATOM 1681 C C . SER A 1 222 ? 5.962 -53.020 -9.695 1.00 33.66 222 SER A C 1
ATOM 1683 O O . SER A 1 222 ? 5.247 -52.294 -10.365 1.00 33.66 222 SER A O 1
ATOM 1685 N N . GLY A 1 223 ? 7.034 -52.457 -9.146 1.00 30.17 223 GLY A N 1
ATOM 1686 C CA . GLY A 1 223 ? 8.186 -52.995 -8.436 1.00 30.17 223 GLY A CA 1
ATOM 1687 C C . GLY A 1 223 ? 9.340 -51.986 -8.565 1.00 30.17 223 GLY A C 1
ATOM 1688 O O . GLY A 1 223 ? 9.462 -51.362 -9.613 1.00 30.17 223 GLY A O 1
ATOM 1689 N N . ALA A 1 224 ? 10.183 -51.905 -7.524 1.00 31.59 224 ALA A N 1
ATOM 1690 C CA . ALA A 1 224 ? 11.556 -51.366 -7.516 1.00 31.59 224 ALA A CA 1
ATOM 1691 C C . ALA A 1 224 ? 11.749 -49.850 -7.771 1.00 31.59 224 ALA A C 1
ATOM 1693 O O . ALA A 1 224 ? 10.995 -49.219 -8.489 1.00 31.59 224 ALA A O 1
ATOM 1694 N N . ALA A 1 225 ? 12.783 -49.165 -7.286 1.00 30.48 225 ALA A N 1
ATOM 1695 C CA . ALA A 1 225 ? 13.805 -49.335 -6.250 1.00 30.48 225 ALA A CA 1
ATOM 1696 C C . ALA A 1 225 ? 14.654 -48.037 -6.293 1.00 30.48 225 ALA A C 1
ATOM 1698 O O . ALA A 1 225 ? 14.553 -47.272 -7.252 1.00 30.48 225 ALA A O 1
ATOM 1699 N N . SER A 1 226 ? 15.573 -47.889 -5.332 1.00 35.22 226 SER A N 1
ATOM 1700 C CA . SER A 1 226 ? 16.678 -46.905 -5.224 1.00 35.22 226 SER A CA 1
ATOM 1701 C C . SER A 1 226 ? 16.359 -45.730 -4.292 1.00 35.22 226 SER A C 1
ATOM 1703 O O . SER A 1 226 ? 15.525 -44.898 -4.618 1.00 35.22 226 SER A O 1
ATOM 1705 N N . THR A 1 227 ? 16.841 -45.632 -3.046 1.00 33.28 227 THR A N 1
ATOM 1706 C CA . THR A 1 227 ? 18.191 -45.777 -2.442 1.00 33.28 227 THR A CA 1
ATOM 1707 C C . THR A 1 22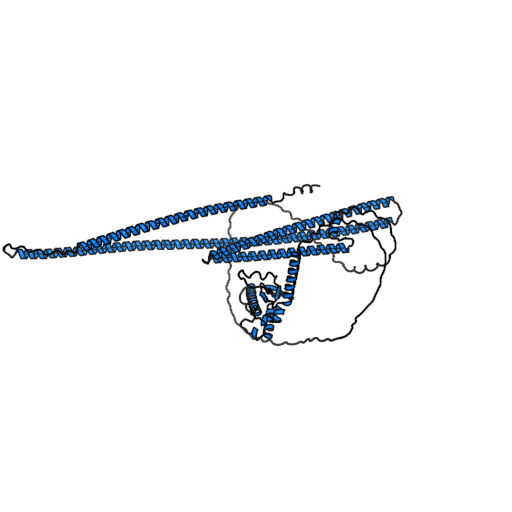7 ? 19.243 -44.807 -2.979 1.00 33.28 227 THR A C 1
ATOM 1709 O O . THR A 1 227 ? 19.807 -45.052 -4.038 1.00 33.28 227 THR A O 1
ATOM 1712 N N . ALA A 1 228 ? 19.529 -43.767 -2.190 1.00 35.06 228 ALA A N 1
ATOM 1713 C CA . ALA A 1 228 ? 20.814 -43.082 -1.957 1.00 35.06 228 ALA A CA 1
ATOM 1714 C C . ALA A 1 228 ? 20.461 -41.702 -1.369 1.00 35.06 228 ALA A C 1
ATOM 1716 O O . ALA A 1 228 ? 19.558 -41.047 -1.866 1.00 35.06 228 ALA A O 1
ATOM 1717 N N . GLY A 1 229 ? 21.048 -41.165 -0.311 1.00 30.11 229 GLY A N 1
ATOM 1718 C CA . GLY A 1 229 ? 22.244 -41.495 0.442 1.00 30.11 229 GLY A CA 1
ATOM 1719 C C . GLY A 1 229 ? 22.664 -40.180 1.102 1.00 30.11 229 GLY A C 1
ATOM 1720 O O . GLY A 1 229 ? 22.967 -39.217 0.405 1.00 30.11 229 GLY A O 1
ATOM 1721 N N . ALA A 1 230 ? 22.609 -40.116 2.433 1.00 35.84 230 ALA A N 1
ATOM 1722 C CA . ALA A 1 230 ? 23.281 -39.069 3.202 1.00 35.84 230 ALA A CA 1
ATOM 1723 C C . ALA A 1 230 ? 24.809 -39.233 3.065 1.00 35.84 230 ALA A C 1
ATOM 1725 O O . ALA A 1 230 ? 25.274 -40.325 2.718 1.00 35.84 230 ALA A O 1
ATOM 1726 N N . PRO A 1 231 ? 25.602 -38.202 3.398 1.00 51.94 231 PRO A N 1
ATOM 1727 C CA . PRO A 1 231 ? 26.214 -38.286 4.725 1.00 51.94 231 PRO A CA 1
ATOM 1728 C C . PRO A 1 231 ? 26.412 -36.950 5.463 1.00 51.94 231 PRO A C 1
ATOM 1730 O O . PRO A 1 231 ? 26.610 -35.887 4.879 1.00 51.94 231 PRO A O 1
ATOM 1733 N N . SER A 1 232 ? 26.427 -37.079 6.791 1.00 37.84 232 SER A N 1
ATOM 1734 C CA . SER A 1 232 ? 26.991 -36.148 7.769 1.00 37.84 232 SER A CA 1
ATOM 1735 C C . SER A 1 232 ? 28.482 -35.875 7.543 1.00 37.84 232 SER A C 1
ATOM 1737 O O . SER A 1 232 ? 29.230 -36.790 7.203 1.00 37.84 232 SER A O 1
ATOM 1739 N N . SER A 1 233 ? 28.953 -34.687 7.934 1.00 35.94 233 SER A N 1
ATOM 1740 C CA . SER A 1 233 ? 30.323 -34.525 8.438 1.00 35.94 233 SER A CA 1
ATOM 1741 C C . SER A 1 233 ? 30.368 -33.574 9.630 1.00 35.94 233 SER A C 1
ATOM 1743 O O . SER A 1 233 ? 29.841 -32.464 9.584 1.00 35.94 233 SER A O 1
ATOM 1745 N N . ALA A 1 234 ? 31.008 -34.053 10.689 1.00 34.03 234 ALA A N 1
ATOM 1746 C CA . ALA A 1 234 ? 31.257 -33.377 11.945 1.00 34.03 234 ALA A CA 1
ATOM 1747 C C . ALA A 1 234 ? 32.468 -32.420 11.882 1.00 34.03 234 ALA A C 1
ATOM 1749 O O . ALA A 1 234 ? 33.350 -32.571 11.044 1.00 34.03 234 ALA A O 1
ATOM 1750 N N . VAL A 1 235 ? 32.440 -31.472 12.826 1.00 38.66 235 VAL A N 1
ATOM 1751 C CA . VAL A 1 235 ? 33.475 -30.667 13.523 1.00 38.66 235 VAL A CA 1
ATOM 1752 C C . VAL A 1 235 ? 34.965 -31.004 13.261 1.00 38.66 235 VAL A C 1
ATOM 1754 O O . VAL A 1 235 ? 35.320 -32.166 13.071 1.00 38.66 235 VAL A O 1
ATOM 1757 N N . PRO A 1 236 ? 35.876 -30.022 13.441 1.00 52.12 236 PRO A N 1
ATOM 1758 C CA . PRO A 1 236 ? 36.623 -30.028 14.709 1.00 52.12 236 PRO A CA 1
ATOM 1759 C C . PRO A 1 236 ? 36.821 -28.647 15.366 1.00 52.12 236 PRO A C 1
ATOM 1761 O O . PRO A 1 236 ? 36.752 -27.595 14.735 1.00 52.12 236 PRO A O 1
ATOM 1764 N N . ALA A 1 237 ? 37.074 -28.702 16.674 1.00 35.94 237 ALA A N 1
ATOM 1765 C CA . ALA A 1 237 ? 37.378 -27.597 17.575 1.00 35.94 237 ALA A CA 1
ATOM 1766 C C . ALA A 1 237 ? 38.896 -27.445 17.809 1.00 35.94 237 ALA A C 1
ATOM 1768 O O . ALA A 1 237 ? 39.602 -28.449 17.869 1.00 35.94 237 ALA A O 1
ATOM 1769 N N . ALA A 1 238 ? 39.357 -26.208 18.035 1.00 31.19 238 ALA A N 1
ATOM 1770 C CA . ALA A 1 238 ? 40.538 -25.808 18.829 1.00 31.19 238 ALA A CA 1
ATOM 1771 C C . ALA A 1 238 ? 40.451 -24.270 19.018 1.00 31.19 238 ALA A C 1
ATOM 1773 O O . ALA A 1 238 ? 40.342 -23.560 18.027 1.00 31.19 238 ALA A O 1
ATOM 1774 N N . ALA A 1 239 ? 40.183 -23.711 20.206 1.00 34.03 239 ALA A N 1
ATOM 1775 C CA . ALA A 1 239 ? 41.016 -23.537 21.410 1.00 34.03 239 ALA A CA 1
ATOM 1776 C C . ALA A 1 239 ? 41.946 -22.297 21.371 1.00 34.03 239 ALA A C 1
ATOM 1778 O O . ALA A 1 239 ? 42.602 -22.072 20.361 1.00 34.03 239 ALA A O 1
ATOM 1779 N N . VAL A 1 240 ? 42.058 -21.626 22.543 1.00 30.23 240 VAL A N 1
ATOM 1780 C CA . VAL A 1 240 ? 43.027 -20.579 23.002 1.00 30.23 240 VAL A CA 1
ATOM 1781 C C . VAL A 1 240 ? 42.514 -19.115 22.900 1.00 30.23 240 VAL A C 1
ATOM 1783 O O . VAL A 1 240 ? 42.083 -18.727 21.829 1.00 30.23 240 VAL A O 1
ATOM 1786 N N . VAL A 1 241 ? 42.524 -18.196 23.895 1.00 32.06 241 VAL A N 1
ATOM 1787 C CA . VAL A 1 241 ? 42.892 -18.106 25.338 1.00 32.06 241 VAL A CA 1
ATOM 1788 C C . VAL A 1 241 ? 42.391 -16.739 25.897 1.00 32.06 241 VAL A C 1
ATOM 1790 O O . VAL A 1 241 ? 42.460 -15.762 25.166 1.00 32.06 241 VAL A O 1
ATOM 1793 N N . ALA A 1 242 ? 41.997 -16.698 27.191 1.00 31.72 242 ALA A N 1
ATOM 1794 C CA . ALA A 1 242 ? 41.974 -15.581 28.186 1.00 31.72 242 ALA A CA 1
ATOM 1795 C C . ALA A 1 242 ? 41.257 -14.231 27.859 1.00 31.72 242 ALA A C 1
ATOM 1797 O O . ALA A 1 242 ? 41.191 -13.805 26.723 1.00 31.72 242 ALA A O 1
ATOM 1798 N N . ALA A 1 243 ? 40.701 -13.454 28.802 1.00 32.16 243 ALA A N 1
ATOM 1799 C CA . ALA A 1 243 ? 40.989 -13.302 30.227 1.00 32.16 243 ALA A CA 1
ATOM 1800 C C . ALA A 1 243 ? 39.812 -12.674 31.025 1.00 32.16 243 ALA A C 1
ATOM 1802 O O . ALA A 1 243 ? 39.094 -11.824 30.516 1.00 32.16 243 ALA A O 1
ATOM 1803 N N . ALA A 1 244 ? 39.748 -13.048 32.309 1.00 33.09 244 ALA A N 1
ATOM 1804 C CA . ALA A 1 244 ? 39.451 -12.238 33.503 1.00 33.09 244 ALA A CA 1
ATOM 1805 C C . ALA A 1 244 ? 38.130 -11.441 33.657 1.00 33.09 244 ALA A C 1
ATOM 1807 O O . ALA A 1 244 ? 37.913 -10.421 33.017 1.00 33.09 244 ALA A O 1
ATOM 1808 N N . GLY A 1 245 ? 37.403 -11.764 34.740 1.00 31.56 245 GLY A N 1
ATOM 1809 C CA . GLY A 1 245 ? 36.974 -10.727 35.690 1.00 31.56 245 GLY A CA 1
ATOM 1810 C C . GLY A 1 245 ? 35.537 -10.781 36.217 1.00 31.56 245 GLY A C 1
ATOM 1811 O O . GLY A 1 245 ? 34.681 -10.063 35.728 1.00 31.56 245 GLY A O 1
ATOM 1812 N N . GLY A 1 246 ? 35.337 -11.460 37.352 1.00 34.72 246 GLY A N 1
ATOM 1813 C CA . GLY A 1 246 ? 34.709 -10.793 38.499 1.00 34.72 246 GLY A CA 1
ATOM 1814 C C . GLY A 1 246 ? 33.241 -11.081 38.850 1.00 34.72 246 GLY A C 1
ATOM 1815 O O . GLY A 1 246 ? 32.321 -10.814 38.093 1.00 34.72 246 GLY A O 1
ATOM 1816 N N . ARG A 1 247 ? 33.092 -11.416 40.139 1.00 35.31 247 ARG A N 1
ATOM 1817 C CA . ARG A 1 247 ? 31.972 -11.163 41.066 1.00 35.31 247 ARG A CA 1
ATOM 1818 C C . ARG A 1 247 ? 30.825 -12.174 41.186 1.00 35.31 247 ARG A C 1
ATOM 1820 O O . ARG A 1 247 ? 29.816 -12.153 40.498 1.00 35.31 247 ARG A O 1
ATOM 1827 N N . VAL A 1 248 ? 31.002 -12.949 42.255 1.00 39.47 248 VAL A N 1
ATOM 1828 C CA . VAL A 1 248 ? 30.031 -13.631 43.110 1.00 39.47 248 VAL A CA 1
ATOM 1829 C C . VAL A 1 248 ? 28.895 -12.695 43.547 1.00 39.47 248 VAL A C 1
ATOM 1831 O O . VAL A 1 248 ? 29.148 -11.636 44.121 1.00 39.47 248 VAL A O 1
ATOM 1834 N N . GLY A 1 249 ? 27.654 -13.136 43.343 1.00 35.94 249 GLY A N 1
ATOM 1835 C CA . GLY A 1 249 ? 26.446 -12.585 43.952 1.00 35.94 249 GLY A CA 1
ATOM 1836 C C . GLY A 1 249 ? 25.507 -13.730 44.325 1.00 35.94 249 GLY A C 1
ATOM 1837 O O . GLY A 1 249 ? 24.888 -14.337 43.458 1.00 35.94 249 GLY A O 1
ATOM 1838 N N . HIS A 1 250 ? 25.457 -14.055 45.616 1.00 42.81 250 HIS A N 1
ATOM 1839 C CA . HIS A 1 250 ? 24.500 -14.986 46.207 1.00 42.81 250 HIS A CA 1
ATOM 1840 C C . HIS A 1 250 ? 23.069 -14.463 46.031 1.00 42.81 250 HIS A C 1
ATOM 1842 O O . HIS A 1 250 ? 22.778 -13.360 46.486 1.00 42.81 250 HIS A O 1
ATOM 1848 N N . TYR A 1 251 ? 22.168 -15.282 45.482 1.00 33.62 251 TYR A N 1
ATOM 1849 C CA . TYR A 1 251 ? 20.731 -15.103 45.683 1.00 33.62 251 TYR A CA 1
ATOM 1850 C C . TYR A 1 251 ? 20.121 -16.328 46.354 1.00 33.62 251 TYR A C 1
ATOM 1852 O O . TYR A 1 251 ? 20.275 -17.472 45.931 1.00 33.62 251 TYR A O 1
ATOM 1860 N N . VAL A 1 252 ? 19.474 -16.008 47.466 1.00 37.75 252 VAL A N 1
ATOM 1861 C CA . VAL A 1 252 ? 18.711 -16.847 48.374 1.00 37.75 252 VAL A CA 1
ATOM 1862 C C . VAL A 1 252 ? 17.381 -17.201 47.708 1.00 37.75 252 VAL A C 1
ATOM 1864 O O . VAL A 1 252 ? 16.640 -16.320 47.282 1.00 37.75 252 VAL A O 1
ATOM 1867 N N . THR A 1 253 ? 17.079 -18.493 47.636 1.00 47.56 253 THR A N 1
ATOM 1868 C CA . THR A 1 253 ? 15.763 -19.045 47.286 1.00 47.56 253 THR A CA 1
ATOM 1869 C C . THR A 1 253 ? 14.755 -18.827 48.423 1.00 47.56 253 THR A C 1
ATOM 1871 O O . THR A 1 253 ? 15.058 -19.223 49.553 1.00 47.56 253 THR A O 1
ATOM 1874 N N . PRO A 1 254 ? 13.556 -18.272 48.169 1.00 50.31 254 PRO A N 1
ATOM 1875 C CA . PRO A 1 254 ? 12.454 -18.301 49.128 1.00 50.31 254 PRO A CA 1
ATOM 1876 C C . PRO A 1 254 ? 11.629 -19.602 49.012 1.00 50.31 254 PRO A C 1
ATOM 1878 O O . PRO A 1 254 ? 11.562 -20.184 47.927 1.00 50.31 254 PRO A O 1
ATOM 1881 N N . PRO A 1 255 ? 11.011 -20.079 50.113 1.00 51.34 255 PRO A N 1
ATOM 1882 C CA . PRO A 1 255 ? 10.311 -21.354 50.146 1.00 51.34 255 PRO A CA 1
ATOM 1883 C C . PRO A 1 255 ? 8.835 -21.262 49.734 1.00 51.34 255 PRO A C 1
ATOM 1885 O O . PRO A 1 255 ? 8.136 -20.276 49.958 1.00 51.34 255 PRO A O 1
ATOM 1888 N N . ASP A 1 256 ? 8.409 -22.385 49.178 1.00 41.81 256 ASP A N 1
ATOM 1889 C CA . ASP A 1 256 ? 7.109 -22.781 48.649 1.00 41.81 256 ASP A CA 1
ATOM 1890 C C . ASP A 1 256 ? 6.071 -23.075 49.763 1.00 41.81 256 ASP A C 1
ATOM 1892 O O . ASP A 1 256 ? 6.399 -23.801 50.714 1.00 41.81 256 ASP A O 1
ATOM 1896 N N . PRO A 1 257 ? 4.816 -22.580 49.692 1.00 50.66 257 PRO A N 1
ATOM 1897 C CA . PRO A 1 257 ? 3.755 -23.016 50.589 1.00 50.66 257 PRO A CA 1
ATOM 1898 C C . PRO A 1 257 ? 2.763 -23.987 49.918 1.00 50.66 257 PRO A C 1
ATOM 1900 O O . PRO A 1 257 ? 1.844 -23.604 49.204 1.00 50.66 257 PRO A O 1
ATOM 1903 N N . ARG A 1 258 ? 2.916 -25.263 50.289 1.00 32.47 258 ARG A N 1
ATOM 1904 C CA . ARG A 1 258 ? 1.867 -26.218 50.712 1.00 32.47 258 ARG A CA 1
ATOM 1905 C C . ARG A 1 258 ? 0.508 -26.186 49.985 1.00 32.47 258 ARG A C 1
ATOM 1907 O O . ARG A 1 258 ? -0.404 -25.458 50.365 1.00 32.47 258 ARG A O 1
ATOM 1914 N N . VAL A 1 259 ? 0.305 -27.185 49.124 1.00 34.34 259 VAL A N 1
ATOM 1915 C CA . VAL A 1 259 ? -1.017 -27.721 48.757 1.00 34.34 259 VAL A CA 1
ATOM 1916 C C . VAL A 1 259 ? -1.408 -28.811 49.761 1.00 34.34 259 VAL A C 1
ATOM 1918 O O . VAL A 1 259 ? -0.810 -29.885 49.788 1.00 34.34 259 VAL A O 1
ATOM 1921 N N . ALA A 1 260 ? -2.416 -28.539 50.591 1.00 36.12 260 ALA A N 1
ATOM 1922 C CA . ALA A 1 260 ? -3.116 -29.544 51.385 1.00 36.12 260 ALA A CA 1
ATOM 1923 C C . ALA A 1 260 ? -4.507 -29.761 50.780 1.00 36.12 260 ALA A C 1
ATOM 1925 O O . ALA A 1 260 ? -5.366 -28.884 50.819 1.00 36.12 260 ALA A O 1
ATOM 1926 N N . ALA A 1 261 ? -4.699 -30.941 50.197 1.00 39.34 261 ALA A N 1
ATOM 1927 C CA . ALA A 1 261 ? -5.981 -31.440 49.735 1.00 39.34 261 ALA A CA 1
ATOM 1928 C C . ALA A 1 261 ? -6.753 -32.050 50.914 1.00 39.34 261 ALA A C 1
ATOM 1930 O O . ALA A 1 261 ? -6.256 -32.974 51.556 1.00 39.34 261 ALA A O 1
ATOM 1931 N N . ALA A 1 262 ? -7.971 -31.572 51.172 1.00 33.62 262 ALA A N 1
ATOM 1932 C CA . ALA A 1 262 ? -8.966 -32.276 51.976 1.00 33.62 262 ALA A CA 1
ATOM 1933 C C . ALA A 1 262 ? -10.377 -31.728 51.703 1.00 33.62 262 ALA A C 1
ATOM 1935 O O . ALA A 1 262 ? -10.575 -30.519 51.666 1.00 33.62 262 ALA A O 1
ATOM 1936 N N . GLY A 1 263 ? -11.353 -32.636 51.592 1.00 29.91 263 GLY A N 1
ATOM 1937 C CA . GLY A 1 263 ? -12.747 -32.354 51.954 1.00 29.91 263 GLY A CA 1
ATOM 1938 C C . GLY A 1 263 ? -13.721 -32.061 50.816 1.00 29.91 263 GLY A C 1
ATOM 1939 O O . GLY A 1 263 ? -14.162 -30.934 50.644 1.00 29.91 263 GLY A O 1
ATOM 1940 N N . ARG A 1 264 ? -14.124 -33.106 50.086 1.00 37.53 264 ARG A N 1
ATOM 1941 C CA . ARG A 1 264 ? -15.322 -33.124 49.236 1.00 37.53 264 ARG A CA 1
ATOM 1942 C C . ARG A 1 264 ? -16.489 -33.601 50.109 1.00 37.53 264 ARG A C 1
ATOM 1944 O O . ARG A 1 264 ? -16.436 -34.731 50.587 1.00 37.53 264 ARG A O 1
ATOM 1951 N N . GLY A 1 265 ? -17.509 -32.772 50.317 1.00 33.84 265 GLY A N 1
ATOM 1952 C CA . GLY A 1 265 ? -18.707 -33.144 51.069 1.00 33.84 265 GLY A CA 1
ATOM 1953 C C . GLY A 1 265 ? -19.837 -32.126 50.903 1.00 33.84 265 GLY A C 1
ATOM 1954 O O . GLY A 1 265 ? -19.676 -30.974 51.277 1.00 33.84 265 GLY A O 1
ATOM 1955 N N . GLU A 1 266 ? -20.948 -32.605 50.339 1.00 33.91 266 GLU A N 1
ATOM 1956 C CA . GLU A 1 266 ? -22.332 -32.186 50.618 1.00 33.91 266 GLU A CA 1
ATOM 1957 C C . GLU A 1 266 ? -22.800 -30.784 50.161 1.00 33.91 266 GLU A C 1
ATOM 1959 O O . GLU A 1 266 ? -22.732 -29.793 50.880 1.00 33.91 266 GLU A O 1
ATOM 1964 N N . GLN A 1 267 ? -23.416 -30.741 48.972 1.00 34.44 267 GLN A N 1
ATOM 1965 C CA . GLN A 1 267 ? -24.454 -29.767 48.614 1.00 34.44 267 GLN A CA 1
ATOM 1966 C C . GLN A 1 267 ? -25.664 -30.520 48.048 1.00 34.44 267 GLN A C 1
ATOM 1968 O O . GLN A 1 267 ? -25.743 -30.796 46.856 1.00 34.44 267 GLN A O 1
ATOM 1973 N N . GLU A 1 268 ? -26.615 -30.834 48.921 1.00 35.34 268 GLU A N 1
ATOM 1974 C CA . GLU A 1 268 ? -27.999 -31.152 48.575 1.00 35.34 268 GLU A CA 1
ATOM 1975 C C . GLU A 1 268 ? -28.905 -30.489 49.625 1.00 35.34 268 GLU A C 1
ATOM 1977 O O . GLU A 1 268 ? -28.577 -30.473 50.806 1.00 35.34 268 GLU A O 1
ATOM 1982 N N . HIS A 1 269 ? -30.054 -29.976 49.174 1.00 39.19 269 HIS A N 1
ATOM 1983 C CA . HIS A 1 269 ? -31.163 -29.402 49.956 1.00 39.19 269 HIS A CA 1
ATOM 1984 C C . HIS A 1 269 ? -31.011 -27.974 50.506 1.00 39.19 269 HIS A C 1
ATOM 1986 O O . HIS A 1 269 ? -30.650 -27.771 51.657 1.00 39.19 269 HIS A O 1
ATOM 1992 N N . GLN A 1 270 ? -31.487 -26.990 49.729 1.00 36.22 270 GLN A N 1
ATOM 1993 C CA . GLN A 1 270 ? -32.308 -25.877 50.241 1.00 36.22 270 GLN A CA 1
ATOM 1994 C C . GLN A 1 270 ? -33.011 -25.156 49.075 1.00 36.22 270 GLN A C 1
ATOM 1996 O O . GLN A 1 270 ? -32.590 -24.111 48.589 1.00 36.22 270 GLN A O 1
ATOM 2001 N N . HIS A 1 271 ? -34.102 -25.751 48.587 1.00 39.72 271 HIS A N 1
ATOM 2002 C CA . HIS A 1 271 ? -35.008 -25.104 47.633 1.00 39.72 271 HIS A CA 1
ATOM 2003 C C . HIS A 1 271 ? -36.464 -25.474 47.930 1.00 39.72 271 HIS A C 1
ATOM 2005 O O . HIS A 1 271 ? -37.153 -26.020 47.077 1.00 39.72 271 HIS A O 1
ATOM 2011 N N . GLN A 1 272 ? -36.934 -25.239 49.164 1.00 39.66 272 GLN A N 1
ATOM 2012 C CA . GLN A 1 272 ? -38.363 -25.378 49.476 1.00 39.66 272 GLN A CA 1
ATOM 2013 C C . GLN A 1 272 ? -38.793 -24.739 50.810 1.00 39.66 272 GLN A C 1
ATOM 2015 O O . GLN A 1 272 ? -39.389 -25.406 51.646 1.00 39.66 272 GLN A O 1
ATOM 2020 N N . GLN A 1 273 ? -38.526 -23.449 51.050 1.00 39.81 273 GLN A N 1
ATOM 2021 C CA . GLN A 1 273 ? -39.202 -22.754 52.159 1.00 39.81 273 GLN A CA 1
ATOM 2022 C C . GLN A 1 273 ? -39.249 -21.232 51.985 1.00 39.81 273 GLN A C 1
ATOM 2024 O O . GLN A 1 273 ? -38.645 -20.488 52.745 1.00 39.81 273 GLN A O 1
ATOM 2029 N N . GLN A 1 274 ? -39.959 -20.747 50.962 1.00 37.25 274 GLN A N 1
ATOM 2030 C CA . GLN A 1 274 ? -40.270 -19.315 50.848 1.00 37.25 274 GLN A CA 1
ATOM 2031 C C . GLN A 1 274 ? -41.530 -19.057 50.005 1.00 37.25 274 GLN A C 1
ATOM 2033 O O . GLN A 1 274 ? -41.524 -18.265 49.074 1.00 37.25 274 GLN A O 1
ATOM 2038 N N . GLN A 1 275 ? -42.633 -19.745 50.318 1.00 38.41 275 GLN A N 1
ATOM 2039 C CA . GLN A 1 275 ? -43.972 -19.391 49.824 1.00 38.41 275 GLN A CA 1
ATOM 2040 C C . GLN A 1 275 ? -45.037 -19.753 50.862 1.00 38.41 275 GLN A C 1
ATOM 2042 O O . GLN A 1 275 ? -45.707 -20.771 50.750 1.00 38.41 275 GLN A O 1
ATOM 2047 N N . ALA A 1 276 ? -45.160 -18.927 51.898 1.00 32.56 276 ALA A N 1
ATOM 2048 C CA . ALA A 1 276 ? -46.391 -18.719 52.659 1.00 32.56 276 ALA A CA 1
ATOM 2049 C C . ALA A 1 276 ? -46.107 -17.626 53.690 1.00 32.56 276 ALA A C 1
ATOM 2051 O O . ALA A 1 276 ? -45.370 -17.883 54.632 1.00 32.56 276 ALA A O 1
ATOM 2052 N N . LEU A 1 277 ? -46.625 -16.417 53.453 1.00 32.72 277 LEU A N 1
ATOM 2053 C CA . LEU A 1 277 ? -47.105 -15.423 54.430 1.00 32.72 277 LEU A CA 1
ATOM 2054 C C . LEU A 1 277 ? -47.248 -14.074 53.703 1.00 32.72 277 LEU A C 1
ATOM 2056 O O . LEU A 1 277 ? -46.482 -13.134 53.881 1.00 32.72 277 LEU A O 1
ATOM 2060 N N . SER A 1 278 ? -48.255 -14.005 52.835 1.00 34.53 278 SER A N 1
ATOM 2061 C CA . SER A 1 278 ? -48.768 -12.760 52.267 1.00 34.53 278 SER A CA 1
ATOM 2062 C C . SER A 1 278 ? -50.288 -12.770 52.397 1.00 34.53 278 SER A C 1
ATOM 2064 O O . SER A 1 278 ? -50.997 -13.076 51.442 1.00 34.53 278 SER A O 1
ATOM 2066 N N . ALA A 1 279 ? -50.792 -12.508 53.601 1.00 31.91 279 ALA A N 1
ATOM 2067 C CA . ALA A 1 279 ? -52.177 -12.106 53.831 1.00 31.91 279 ALA A CA 1
ATOM 2068 C C . ALA A 1 279 ? -52.335 -11.570 55.261 1.00 31.91 279 ALA A C 1
ATOM 2070 O O . ALA A 1 279 ? -51.822 -12.173 56.195 1.00 31.91 279 ALA A O 1
ATOM 2071 N N . ALA A 1 280 ? -53.117 -10.495 55.390 1.00 30.73 280 ALA A N 1
ATOM 2072 C CA . ALA A 1 280 ? -53.558 -9.817 56.614 1.00 30.73 280 ALA A CA 1
ATOM 2073 C C . ALA A 1 280 ? -52.604 -8.763 57.216 1.00 30.73 280 ALA A C 1
ATOM 2075 O O . ALA A 1 280 ? -51.776 -9.064 58.064 1.00 30.73 280 ALA A O 1
ATOM 2076 N N . ALA A 1 281 ? -52.799 -7.496 56.826 1.00 32.22 281 ALA A N 1
ATOM 2077 C CA . ALA A 1 281 ? -53.271 -6.443 57.741 1.00 32.22 281 ALA A CA 1
ATOM 2078 C C . ALA A 1 281 ? -53.359 -5.090 57.007 1.00 32.22 281 ALA A C 1
ATOM 2080 O O . ALA A 1 281 ? -52.396 -4.336 56.908 1.00 32.22 281 ALA A O 1
ATOM 2081 N N . GLN A 1 282 ? -54.551 -4.791 56.486 1.00 34.12 282 GLN A N 1
ATOM 2082 C CA . GLN A 1 282 ? -55.012 -3.423 56.258 1.00 34.12 282 GLN A CA 1
ATOM 2083 C C . GLN A 1 282 ? -55.573 -2.895 57.584 1.00 34.12 282 GLN A C 1
ATOM 2085 O O . GLN A 1 282 ? -56.380 -3.585 58.204 1.00 34.12 282 GLN A O 1
ATOM 2090 N N . GLY A 1 283 ? -55.211 -1.672 57.979 1.00 30.70 283 GLY A N 1
ATOM 2091 C CA . GLY A 1 283 ? -55.972 -0.934 58.988 1.00 30.70 283 GLY A CA 1
ATOM 2092 C C . GLY A 1 283 ? -55.197 0.117 59.782 1.00 30.70 283 GLY A C 1
ATOM 2093 O O . GLY A 1 283 ? -54.655 -0.198 60.830 1.00 30.70 283 GLY A O 1
ATOM 2094 N N . GLY A 1 284 ? -55.290 1.377 59.338 1.00 29.73 284 GLY A N 1
ATOM 2095 C CA . GLY A 1 284 ? -55.432 2.539 60.227 1.00 29.73 284 GLY A CA 1
ATOM 2096 C C . GLY A 1 284 ? -54.168 3.296 60.652 1.00 29.73 284 GLY A C 1
ATOM 2097 O O . GLY A 1 284 ? -53.261 2.730 61.244 1.00 29.73 284 GLY A O 1
ATOM 2098 N N . GLY A 1 285 ? -54.183 4.620 60.446 1.00 27.73 285 GLY A N 1
ATOM 2099 C CA . GLY A 1 285 ? -53.331 5.559 61.185 1.00 27.73 285 GLY A CA 1
ATOM 2100 C C . GLY A 1 285 ? -52.792 6.720 60.357 1.00 27.73 285 GLY A C 1
ATOM 2101 O O . GLY A 1 285 ? -51.665 6.672 59.882 1.00 27.73 285 GLY A O 1
ATOM 2102 N N . ALA A 1 286 ? -53.597 7.771 60.198 1.00 31.80 286 ALA A N 1
ATOM 2103 C CA . ALA A 1 286 ? -53.150 9.071 59.712 1.00 31.80 286 ALA A CA 1
ATOM 2104 C C . ALA A 1 286 ? -52.629 9.941 60.873 1.00 31.80 286 ALA A C 1
ATOM 2106 O O . ALA A 1 286 ? -53.140 9.842 61.986 1.00 31.80 286 ALA A O 1
ATOM 2107 N N . ALA A 1 287 ? -51.729 10.865 60.514 1.00 30.38 287 ALA A N 1
ATOM 2108 C CA . ALA A 1 287 ? -51.267 12.065 61.225 1.00 30.38 287 ALA A CA 1
ATOM 2109 C C . ALA A 1 287 ? -49.892 12.003 61.926 1.00 30.38 287 ALA A C 1
ATOM 2111 O O . ALA A 1 287 ? -49.581 11.077 62.663 1.00 30.38 287 ALA A O 1
ATOM 2112 N N . ALA A 1 288 ? -49.156 13.106 61.719 1.00 28.25 288 ALA A N 1
ATOM 2113 C CA . ALA A 1 288 ? -47.869 13.531 62.284 1.00 28.25 288 ALA A CA 1
ATOM 2114 C C . ALA A 1 288 ? -46.591 13.109 61.529 1.00 28.25 288 ALA A C 1
ATOM 2116 O O . ALA A 1 288 ? -46.001 12.072 61.795 1.00 28.25 288 ALA A O 1
ATOM 2117 N N . ALA A 1 289 ? -46.130 13.979 60.620 1.00 31.59 289 ALA A N 1
ATOM 2118 C CA . ALA A 1 289 ? -44.883 14.748 60.788 1.00 31.59 289 ALA A CA 1
ATOM 2119 C C . ALA A 1 289 ? -44.375 15.273 59.432 1.00 31.59 289 ALA A C 1
ATOM 2121 O O . ALA A 1 289 ? -43.567 14.664 58.736 1.00 31.59 289 ALA A O 1
ATOM 2122 N N . SER A 1 290 ? -44.871 16.452 59.071 1.00 40.34 290 SER A N 1
ATOM 2123 C CA . SER A 1 290 ? -44.308 17.340 58.062 1.00 40.34 290 SER A CA 1
ATOM 2124 C C . SER A 1 290 ? -43.177 18.163 58.691 1.00 40.34 290 SER A C 1
ATOM 2126 O O . SER A 1 290 ? -43.478 19.141 59.369 1.00 40.34 290 SER A O 1
ATOM 2128 N N . ALA A 1 291 ? -41.911 17.777 58.501 1.00 34.72 291 ALA A N 1
ATOM 2129 C CA . ALA A 1 291 ? -40.739 18.656 58.668 1.00 34.72 291 ALA A CA 1
ATOM 2130 C C . ALA A 1 291 ? -39.427 17.899 58.368 1.00 34.72 291 ALA A C 1
ATOM 2132 O O . ALA A 1 291 ? -38.750 17.479 59.295 1.00 34.72 291 ALA A O 1
ATOM 2133 N N . ALA A 1 292 ? -39.067 17.714 57.092 1.00 30.94 292 ALA A N 1
ATOM 2134 C CA . ALA A 1 292 ? -37.691 17.359 56.685 1.00 30.94 292 ALA A CA 1
ATOM 2135 C C . ALA A 1 292 ? -37.454 17.536 55.168 1.00 30.94 292 ALA A C 1
ATOM 2137 O O . ALA A 1 292 ? -36.753 16.754 54.535 1.00 30.94 292 ALA A O 1
ATOM 2138 N N . ALA A 1 293 ? -38.073 18.540 54.541 1.00 35.16 293 ALA A N 1
ATOM 2139 C CA . ALA A 1 293 ? -37.936 18.794 53.106 1.00 35.16 293 ALA A CA 1
ATOM 2140 C C . ALA A 1 293 ? -37.293 20.166 52.877 1.00 35.16 293 ALA A C 1
ATOM 2142 O O . ALA A 1 293 ? -38.000 21.139 52.634 1.00 35.16 293 ALA A O 1
ATOM 2143 N N . ALA A 1 294 ? -35.963 20.264 52.999 1.00 36.12 294 ALA A N 1
ATOM 2144 C CA . ALA A 1 294 ? -35.252 21.485 52.595 1.00 36.12 294 ALA A CA 1
ATOM 2145 C C . ALA A 1 294 ? -33.766 21.337 52.208 1.00 36.12 294 ALA A C 1
ATOM 2147 O O . ALA A 1 294 ? -33.224 22.282 51.645 1.00 36.12 294 ALA A O 1
ATOM 2148 N N . VAL A 1 295 ? -33.084 20.205 52.424 1.00 39.53 295 VAL A N 1
ATOM 2149 C CA . VAL A 1 295 ? -31.624 20.131 52.184 1.00 39.53 295 VAL A CA 1
ATOM 2150 C C . VAL A 1 295 ? -31.264 18.926 51.315 1.00 39.53 295 VAL A C 1
ATOM 2152 O O . VAL A 1 295 ? -30.750 17.932 51.800 1.00 39.53 295 VAL A O 1
ATOM 2155 N N . SER A 1 296 ? -31.595 18.971 50.019 1.00 41.97 296 SER A N 1
ATOM 2156 C CA . SER A 1 296 ? -31.143 17.983 49.009 1.00 41.97 296 SER A CA 1
ATOM 2157 C C . SER A 1 296 ? -31.368 18.477 47.564 1.00 41.97 296 SER A C 1
ATOM 2159 O O . SER A 1 296 ? -31.804 17.728 46.693 1.00 41.97 296 SER A O 1
ATOM 2161 N N . SER A 1 297 ? -31.130 19.763 47.275 1.00 40.47 297 SER A N 1
ATOM 2162 C CA . SER A 1 297 ? -31.538 20.373 45.992 1.00 40.47 297 SER A CA 1
ATOM 2163 C C . SER A 1 297 ? -30.464 20.431 44.893 1.00 40.47 297 SER A C 1
ATOM 2165 O O . SER A 1 297 ? -30.787 20.826 43.776 1.00 40.47 297 SER A O 1
ATOM 2167 N N . ALA A 1 298 ? -29.223 19.991 45.132 1.00 42.47 298 ALA A N 1
ATOM 2168 C CA . ALA A 1 298 ? -28.173 20.046 44.102 1.00 42.47 298 ALA A CA 1
ATOM 2169 C C . ALA A 1 298 ? -28.128 18.795 43.195 1.00 42.47 298 ALA A C 1
ATOM 2171 O O . ALA A 1 298 ? -28.046 18.926 41.977 1.00 42.47 298 ALA A O 1
ATOM 2172 N N . GLY A 1 299 ? -28.272 17.583 43.750 1.00 42.00 299 GLY A N 1
ATOM 2173 C CA . GLY A 1 299 ? -28.312 16.335 42.962 1.00 42.00 299 GLY A CA 1
ATOM 2174 C C . GLY A 1 299 ? -29.649 16.095 42.246 1.00 42.00 299 GLY A C 1
ATOM 2175 O O . GLY A 1 299 ? -29.698 15.527 41.154 1.00 42.00 299 GLY A O 1
ATOM 2176 N N . ALA A 1 300 ? -30.746 16.609 42.810 1.00 42.59 300 ALA A N 1
ATOM 2177 C CA . ALA A 1 300 ? -32.079 16.506 42.221 1.00 42.59 300 ALA A CA 1
ATOM 2178 C C . ALA A 1 300 ? -32.231 17.322 40.923 1.00 42.59 300 ALA A C 1
ATOM 2180 O O . ALA A 1 300 ? -33.070 16.984 40.095 1.00 42.59 300 ALA A O 1
ATOM 2181 N N . ALA A 1 301 ? -31.412 18.355 40.696 1.00 44.31 301 ALA A N 1
ATOM 2182 C CA . ALA A 1 301 ? -31.531 19.227 39.526 1.00 44.31 301 ALA A CA 1
ATOM 2183 C C . ALA A 1 301 ? -31.129 18.542 38.204 1.00 44.31 301 ALA A C 1
ATOM 2185 O O . ALA A 1 301 ? -31.665 18.879 37.147 1.00 44.31 301 ALA A O 1
ATOM 2186 N N . GLN A 1 302 ? -30.235 17.548 38.243 1.00 47.44 302 GLN A N 1
ATOM 2187 C CA . GLN A 1 302 ? -29.812 16.809 37.046 1.00 47.44 302 GLN A CA 1
ATOM 2188 C C . GLN A 1 302 ? -30.755 15.632 36.736 1.00 47.44 302 GLN A C 1
ATOM 2190 O O . GLN A 1 302 ? -31.039 15.369 35.569 1.00 47.44 302 GLN A O 1
ATOM 2195 N N . ALA A 1 303 ? -31.348 15.016 37.768 1.00 42.06 303 ALA A N 1
ATOM 2196 C CA . ALA A 1 303 ? -32.441 14.047 37.630 1.00 42.06 303 ALA A CA 1
ATOM 2197 C C . ALA A 1 303 ? -33.773 14.709 37.208 1.00 42.06 303 ALA A C 1
ATOM 2199 O O . ALA A 1 303 ? -34.517 14.156 36.397 1.00 42.06 303 ALA A O 1
ATOM 2200 N N . ALA A 1 304 ? -34.048 15.933 37.679 1.00 46.50 304 ALA A N 1
ATOM 2201 C CA . ALA A 1 304 ? -35.228 16.713 37.299 1.00 46.50 304 ALA A CA 1
ATOM 2202 C C . ALA A 1 304 ? -35.184 17.192 35.840 1.00 46.50 304 ALA A C 1
ATOM 2204 O O . ALA A 1 304 ? -36.229 17.264 35.200 1.00 46.50 304 ALA A O 1
ATOM 2205 N N . ARG A 1 305 ? -33.995 17.434 35.265 1.00 50.31 305 ARG A N 1
ATOM 2206 C CA . ARG A 1 305 ? -33.855 17.738 33.826 1.00 50.31 305 ARG A CA 1
ATOM 2207 C C . ARG A 1 305 ? -34.223 16.564 32.910 1.00 50.31 305 ARG A C 1
ATOM 2209 O O . ARG A 1 305 ? -34.503 16.794 31.740 1.00 50.31 305 ARG A O 1
ATOM 2216 N N . LEU A 1 306 ? -34.265 15.337 33.435 1.00 53.78 306 LEU A N 1
ATOM 2217 C CA . LEU A 1 306 ? -34.772 14.155 32.729 1.00 53.78 306 LEU A CA 1
ATOM 2218 C C . LEU A 1 306 ? -36.196 13.757 33.162 1.00 53.78 306 LEU A C 1
ATOM 2220 O O . LEU A 1 306 ? -36.768 12.847 32.571 1.00 53.78 306 LEU A O 1
ATOM 2224 N N . GLY A 1 307 ? -36.786 14.427 34.160 1.00 44.78 307 GLY A N 1
ATOM 2225 C CA . GLY A 1 307 ? -38.147 14.152 34.634 1.00 44.78 307 GLY A CA 1
ATOM 2226 C C . GLY A 1 307 ? -38.339 12.781 35.297 1.00 44.78 307 GLY A C 1
ATOM 2227 O O . GLY A 1 307 ? -39.472 12.318 35.408 1.00 44.78 307 GLY A O 1
ATOM 2228 N N . ILE A 1 308 ? -37.265 12.111 35.730 1.00 50.56 308 ILE A N 1
ATOM 2229 C CA . ILE A 1 308 ? -37.343 10.767 36.321 1.00 50.56 308 ILE A CA 1
ATOM 2230 C C . ILE A 1 308 ? -37.219 10.888 37.843 1.00 50.56 308 ILE A C 1
ATOM 2232 O O . ILE A 1 308 ? -36.122 11.001 38.389 1.00 50.56 308 ILE A O 1
ATOM 2236 N N . HIS A 1 309 ? -38.351 10.868 38.547 1.00 58.09 309 HIS A N 1
ATOM 2237 C CA . HIS A 1 309 ? -38.360 10.704 40.000 1.00 58.09 309 HIS A CA 1
ATOM 2238 C C . HIS A 1 309 ? -38.097 9.234 40.350 1.00 58.09 309 HIS A C 1
ATOM 2240 O O . HIS A 1 309 ? -38.947 8.381 40.125 1.00 58.09 309 HIS A O 1
ATOM 2246 N N . LEU A 1 310 ? -36.922 8.940 40.916 1.00 61.19 310 LEU A N 1
ATOM 2247 C CA . LEU A 1 310 ? -36.514 7.606 41.380 1.00 61.19 310 LEU A CA 1
ATOM 2248 C C . LEU A 1 310 ? -37.210 7.239 42.707 1.00 61.19 310 LEU A C 1
ATOM 2250 O O . LEU A 1 310 ? -36.553 7.033 43.723 1.00 61.19 310 LEU A O 1
ATOM 2254 N N . GLN A 1 311 ? -38.543 7.222 42.738 1.00 69.00 311 GLN A N 1
ATOM 2255 C CA . GLN A 1 311 ? -39.294 6.906 43.962 1.00 69.00 311 GLN A CA 1
ATOM 2256 C C . GLN A 1 311 ? -39.436 5.401 44.185 1.00 69.00 311 GLN A C 1
ATOM 2258 O O . GLN A 1 311 ? -39.658 4.962 45.313 1.00 69.00 311 GLN A O 1
ATOM 2263 N N . THR A 1 312 ? -39.309 4.595 43.129 1.00 72.94 312 THR A N 1
ATOM 2264 C CA . THR A 1 312 ? -39.526 3.153 43.214 1.00 72.94 312 THR A CA 1
ATOM 2265 C C . THR A 1 312 ? -38.296 2.360 42.785 1.00 72.94 312 THR A C 1
ATOM 2267 O O . THR A 1 312 ? -37.522 2.765 41.918 1.00 72.94 312 THR A O 1
ATOM 2270 N N . ARG A 1 313 ? -38.137 1.155 43.350 1.00 65.75 313 ARG A N 1
ATOM 2271 C CA . ARG A 1 313 ? -37.096 0.184 42.953 1.00 65.75 313 ARG A CA 1
ATOM 2272 C C . ARG A 1 313 ? -37.145 -0.140 41.449 1.00 65.75 313 ARG A C 1
ATOM 2274 O O . ARG A 1 313 ? -36.137 -0.531 40.866 1.00 65.75 313 ARG A O 1
ATOM 2281 N N . ALA A 1 314 ? -38.309 0.031 40.819 1.00 68.94 314 ALA A N 1
ATOM 2282 C CA . ALA A 1 314 ? -38.488 -0.123 39.381 1.00 68.94 314 ALA A CA 1
ATOM 2283 C C . ALA A 1 314 ? -37.816 1.005 38.577 1.00 68.94 314 ALA A C 1
ATOM 2285 O O . ALA A 1 314 ? -37.263 0.731 37.515 1.00 68.94 314 ALA A O 1
ATOM 2286 N N . ASP A 1 315 ? -37.797 2.239 39.085 1.00 70.00 315 ASP A N 1
ATOM 2287 C CA . ASP A 1 315 ? -37.167 3.375 38.401 1.00 70.00 315 ASP A CA 1
ATOM 2288 C C . ASP A 1 315 ? -35.638 3.268 38.428 1.00 70.00 315 ASP A C 1
ATOM 2290 O O . ASP A 1 315 ? -34.982 3.535 37.423 1.00 70.00 315 ASP A O 1
ATOM 2294 N N . VAL A 1 316 ? -35.071 2.776 39.536 1.00 73.19 316 VAL A N 1
ATOM 2295 C CA . VAL A 1 316 ? -33.635 2.461 39.628 1.00 73.19 316 VAL A CA 1
ATOM 2296 C C . VAL A 1 316 ? -33.257 1.364 38.632 1.00 73.19 316 VAL A C 1
ATOM 2298 O O . VAL A 1 316 ? -32.265 1.508 37.924 1.00 73.19 316 VAL A O 1
ATOM 2301 N N . ARG A 1 317 ? -34.068 0.301 38.507 1.00 76.19 317 ARG A N 1
ATOM 2302 C CA . ARG A 1 317 ? -33.842 -0.745 37.491 1.00 76.19 317 ARG A CA 1
ATOM 2303 C C . ARG A 1 317 ? -33.884 -0.182 36.073 1.00 76.19 317 ARG A C 1
ATOM 2305 O O . ARG A 1 317 ? -32.963 -0.436 35.313 1.00 76.19 317 ARG A O 1
ATOM 2312 N N . ARG A 1 318 ? -34.877 0.654 35.745 1.00 72.38 318 ARG A N 1
ATOM 2313 C CA . ARG A 1 318 ? -34.952 1.316 34.429 1.00 72.38 318 ARG A CA 1
ATOM 2314 C C . ARG A 1 318 ? -33.735 2.196 34.153 1.00 72.38 318 ARG A C 1
ATOM 2316 O O . ARG A 1 318 ? -33.244 2.203 33.031 1.00 72.38 318 ARG A O 1
ATOM 2323 N N . LEU A 1 319 ? -33.242 2.929 35.152 1.00 77.19 319 LEU A N 1
ATOM 2324 C CA . LEU A 1 319 ? -32.033 3.737 34.999 1.00 77.19 319 LEU A CA 1
ATOM 2325 C C . LEU A 1 319 ? -30.804 2.854 34.739 1.00 77.19 319 LEU A C 1
ATOM 2327 O O . LEU A 1 319 ? -30.025 3.162 33.841 1.00 77.19 319 LEU A O 1
ATOM 2331 N N . VAL A 1 320 ? -30.653 1.751 35.479 1.00 77.94 320 VAL A N 1
ATOM 2332 C CA . VAL A 1 320 ? -29.581 0.770 35.253 1.00 77.94 320 VAL A CA 1
ATOM 2333 C C . VAL A 1 320 ? -29.680 0.176 33.847 1.00 77.94 320 VAL A C 1
ATOM 2335 O O . VAL A 1 320 ? -28.681 0.181 33.138 1.00 77.94 320 VAL A O 1
ATOM 2338 N N . ASP A 1 321 ? -30.868 -0.227 33.395 1.00 77.38 321 ASP A N 1
ATOM 2339 C CA . ASP A 1 321 ? -31.079 -0.769 32.045 1.00 77.38 321 ASP A CA 1
ATOM 2340 C C . ASP A 1 321 ? -30.704 0.249 30.952 1.00 77.38 321 ASP A C 1
ATOM 2342 O O . ASP A 1 321 ? -30.038 -0.098 29.977 1.00 77.38 321 ASP A O 1
ATOM 2346 N N . VAL A 1 322 ? -31.058 1.529 31.129 1.00 75.88 322 VAL A N 1
ATOM 2347 C CA . VAL A 1 322 ? -30.672 2.611 30.203 1.00 75.88 322 VAL A CA 1
ATOM 2348 C C . VAL A 1 322 ? -29.157 2.837 30.207 1.00 75.88 322 VAL A C 1
ATOM 2350 O O . VAL A 1 322 ? -28.561 3.067 29.152 1.00 75.88 322 VAL A O 1
ATOM 2353 N N . LEU A 1 323 ? -28.512 2.775 31.375 1.00 74.75 323 LEU A N 1
ATOM 2354 C CA . LEU A 1 323 ? -27.059 2.911 31.491 1.00 74.75 323 LEU A CA 1
ATOM 2355 C C . LEU A 1 323 ? -26.325 1.728 30.855 1.00 74.75 323 LEU A C 1
ATOM 2357 O O . LEU A 1 323 ? -25.307 1.964 30.203 1.00 74.75 323 LEU A O 1
ATOM 2361 N N . VAL A 1 324 ? -26.844 0.505 31.007 1.00 80.88 324 VAL A N 1
ATOM 2362 C CA . VAL A 1 324 ? -26.330 -0.712 30.361 1.00 80.88 324 VAL A CA 1
ATOM 2363 C C . VAL A 1 324 ? -26.490 -0.610 28.846 1.00 80.88 324 VAL A C 1
ATOM 2365 O O . VAL A 1 324 ? -25.493 -0.733 28.144 1.00 80.88 324 VAL A O 1
ATOM 2368 N N . GLN A 1 325 ? -27.676 -0.256 28.336 1.00 78.44 325 GLN A N 1
ATOM 2369 C CA . GLN A 1 325 ? -27.895 -0.054 26.896 1.00 78.44 325 GLN A CA 1
ATOM 2370 C C . GLN A 1 325 ? -26.958 0.999 26.296 1.00 78.44 325 GLN A C 1
ATOM 2372 O O . GLN A 1 325 ? -26.422 0.805 25.207 1.00 78.44 325 GLN A O 1
ATOM 2377 N N . ARG A 1 326 ? -26.733 2.122 26.992 1.00 73.88 326 ARG A N 1
ATOM 2378 C CA . ARG A 1 326 ? -25.781 3.144 26.528 1.00 73.88 326 ARG A CA 1
ATOM 2379 C C . ARG A 1 326 ? -24.342 2.637 26.517 1.00 73.88 326 ARG A C 1
ATOM 2381 O O . ARG A 1 326 ? -23.574 3.036 25.648 1.00 73.88 326 ARG A O 1
ATOM 2388 N N . LEU A 1 327 ? -23.971 1.790 27.474 1.00 74.25 327 LEU A N 1
ATOM 2389 C CA . LEU A 1 327 ? -22.633 1.208 27.555 1.00 74.25 327 LEU A CA 1
ATOM 2390 C C . LEU A 1 327 ? -22.427 0.167 26.445 1.00 74.25 327 LEU A C 1
ATOM 2392 O O . LEU A 1 327 ? -21.412 0.212 25.762 1.00 74.25 327 LEU A O 1
ATOM 2396 N N . GLU A 1 328 ? -23.422 -0.680 26.180 1.00 75.25 328 GLU A N 1
ATOM 2397 C CA . GLU A 1 328 ? -23.425 -1.607 25.040 1.00 75.25 328 GLU A CA 1
ATOM 2398 C C . GLU A 1 328 ? -23.342 -0.869 23.696 1.00 75.25 328 GLU A C 1
ATOM 2400 O O . GLU A 1 328 ? -22.567 -1.266 22.825 1.00 75.25 328 GLU A O 1
ATOM 2405 N N . ALA A 1 329 ? -24.078 0.237 23.535 1.00 76.31 329 ALA A N 1
ATOM 2406 C CA . ALA A 1 329 ? -23.999 1.078 22.343 1.00 76.31 329 ALA A CA 1
ATOM 2407 C C . ALA A 1 329 ? -22.595 1.681 22.162 1.00 76.31 329 ALA A C 1
ATOM 2409 O O . ALA A 1 329 ? -22.025 1.577 21.077 1.00 76.31 329 ALA A O 1
ATOM 2410 N N . ALA A 1 330 ? -22.001 2.229 23.229 1.00 72.25 330 ALA A N 1
ATOM 2411 C CA . ALA A 1 330 ? -20.638 2.760 23.196 1.00 72.25 330 ALA A CA 1
ATOM 2412 C C . ALA A 1 330 ? -19.596 1.671 22.874 1.00 72.25 330 ALA A C 1
ATOM 2414 O O . ALA A 1 330 ? -18.700 1.894 22.062 1.00 72.25 330 ALA A O 1
ATOM 2415 N N . CYS A 1 331 ? -19.735 0.468 23.442 1.00 72.25 331 CYS A N 1
ATOM 2416 C CA . CYS A 1 331 ? -18.878 -0.673 23.111 1.00 72.25 331 CYS A CA 1
ATOM 2417 C C . CYS A 1 331 ? -19.041 -1.118 21.649 1.00 72.25 331 CYS A C 1
ATOM 2419 O O . CYS A 1 331 ? -18.047 -1.442 20.999 1.00 72.25 331 CYS A O 1
ATOM 2421 N N . SER A 1 332 ? -20.262 -1.104 21.106 1.00 77.50 332 SER A N 1
ATOM 2422 C CA . SER A 1 332 ? -20.503 -1.397 19.689 1.00 77.50 332 SER A CA 1
ATOM 2423 C C . SER A 1 332 ? -19.878 -0.343 18.773 1.00 77.50 332 SER A C 1
ATOM 2425 O O . SER A 1 332 ? -19.306 -0.708 17.747 1.00 77.50 332 SER A O 1
ATOM 2427 N N . GLU A 1 333 ? -19.963 0.943 19.124 1.00 75.56 333 GLU A N 1
ATOM 2428 C CA . GLU A 1 333 ? -19.320 2.022 18.366 1.00 75.56 333 GLU A CA 1
ATOM 2429 C C . GLU A 1 333 ? -17.791 1.901 18.390 1.00 75.56 333 GLU A C 1
ATOM 2431 O O . GLU A 1 333 ? -17.141 2.011 17.346 1.00 75.56 333 GLU A O 1
ATOM 2436 N N . ALA A 1 334 ? -17.213 1.594 19.554 1.00 68.12 334 ALA A N 1
ATOM 2437 C CA . ALA A 1 334 ? -15.785 1.323 19.684 1.00 68.12 334 ALA A CA 1
ATOM 2438 C C . ALA A 1 334 ? -15.361 0.118 18.824 1.00 68.12 334 ALA A C 1
ATOM 2440 O O . ALA A 1 334 ? -14.377 0.201 18.091 1.00 68.12 334 ALA A O 1
ATOM 2441 N N . ALA A 1 335 ? -16.136 -0.972 18.824 1.00 70.62 335 ALA A N 1
ATOM 2442 C CA . ALA A 1 335 ? -15.870 -2.135 17.978 1.00 70.62 335 ALA A CA 1
ATOM 2443 C C . ALA A 1 335 ? -15.918 -1.795 16.476 1.00 70.62 335 ALA A C 1
ATOM 2445 O O . ALA A 1 335 ? -15.069 -2.259 15.711 1.00 70.62 335 ALA A O 1
ATOM 2446 N N . THR A 1 336 ? -16.863 -0.950 16.043 1.00 76.94 336 THR A N 1
ATOM 2447 C CA . THR A 1 336 ? -16.896 -0.470 14.652 1.00 76.94 336 THR A CA 1
ATOM 2448 C C . THR A 1 336 ? -15.691 0.399 14.304 1.00 76.94 336 THR A C 1
ATOM 2450 O O . THR A 1 336 ? -15.107 0.191 13.243 1.00 76.94 336 THR A O 1
ATOM 2453 N N . ALA A 1 337 ? -15.257 1.289 15.202 1.00 70.31 337 ALA A N 1
ATOM 2454 C CA . ALA A 1 337 ? -14.069 2.116 14.989 1.00 70.31 337 ALA A CA 1
ATOM 2455 C C . ALA A 1 337 ? -12.788 1.265 14.886 1.00 70.31 337 ALA A C 1
ATOM 2457 O O . ALA A 1 337 ? -11.949 1.508 14.021 1.00 70.31 337 ALA A O 1
ATOM 2458 N N . VAL A 1 338 ? -12.662 0.211 15.701 1.00 72.19 338 VAL A N 1
ATOM 2459 C CA . VAL A 1 338 ? -11.546 -0.750 15.611 1.00 72.19 338 VAL A CA 1
ATOM 2460 C C . VAL A 1 338 ? -11.566 -1.506 14.277 1.00 72.19 338 VAL A C 1
ATOM 2462 O O . VAL A 1 338 ? -10.521 -1.673 13.647 1.00 72.19 338 VAL A O 1
ATOM 2465 N N . SER A 1 339 ? -12.742 -1.934 13.805 1.00 72.56 339 SER A N 1
ATOM 2466 C CA . SER A 1 339 ? -12.875 -2.579 12.491 1.00 72.56 339 SER A CA 1
ATOM 2467 C C . SER A 1 339 ? -12.520 -1.633 11.341 1.00 72.56 339 SER A C 1
ATOM 2469 O O . SER A 1 339 ? -11.914 -2.069 10.365 1.00 72.56 339 SER A O 1
ATOM 2471 N N . GLU A 1 340 ? -12.899 -0.359 11.432 1.00 76.88 340 GLU A N 1
ATOM 2472 C CA . GLU A 1 340 ? -12.574 0.668 10.440 1.00 76.88 340 GLU A CA 1
ATOM 2473 C C . GLU A 1 340 ? -11.068 0.950 10.405 1.00 76.88 340 GLU A C 1
ATOM 2475 O O . GLU A 1 340 ? -10.460 0.920 9.335 1.00 76.88 340 GLU A O 1
ATOM 2480 N N . ALA A 1 341 ? -10.434 1.078 11.574 1.00 68.19 341 ALA A N 1
ATOM 2481 C CA . ALA A 1 341 ? -8.984 1.194 11.692 1.00 68.19 341 ALA A CA 1
ATOM 2482 C C . ALA A 1 341 ? -8.253 -0.021 11.088 1.00 68.19 341 ALA A C 1
ATOM 2484 O O . ALA A 1 341 ? -7.235 0.142 10.416 1.00 68.19 341 ALA A O 1
ATOM 2485 N N . SER A 1 342 ? -8.776 -1.239 11.276 1.00 75.88 342 SER A N 1
ATOM 2486 C CA . SER A 1 342 ? -8.230 -2.446 10.637 1.00 75.88 342 SER A CA 1
ATOM 2487 C C . SER A 1 342 ? -8.333 -2.391 9.110 1.00 75.88 342 SER A C 1
ATOM 2489 O O . SER A 1 342 ? -7.366 -2.726 8.431 1.00 75.88 342 SER A O 1
ATOM 2491 N N . MET A 1 343 ? -9.466 -1.940 8.560 1.00 74.62 343 MET A N 1
ATOM 2492 C CA . MET A 1 343 ? -9.638 -1.802 7.107 1.00 74.62 343 MET A CA 1
ATOM 2493 C C . MET A 1 343 ? -8.683 -0.762 6.512 1.00 74.62 343 MET A C 1
ATOM 2495 O O . MET A 1 343 ? -8.110 -1.004 5.452 1.00 74.62 343 MET A O 1
ATOM 2499 N N . LEU A 1 344 ? -8.469 0.365 7.201 1.00 74.38 344 LEU A N 1
ATOM 2500 C CA . LEU A 1 344 ? -7.498 1.380 6.780 1.00 74.38 344 LEU A CA 1
ATOM 2501 C C . LEU A 1 344 ? -6.062 0.833 6.783 1.00 74.38 344 LEU A C 1
ATOM 2503 O O . LEU A 1 344 ? -5.292 1.126 5.871 1.00 74.38 344 LEU A O 1
ATOM 2507 N N . ARG A 1 345 ? -5.701 -0.017 7.755 1.00 73.69 345 ARG A N 1
ATOM 2508 C CA . ARG A 1 345 ? -4.387 -0.687 7.782 1.00 73.69 345 ARG A CA 1
ATOM 2509 C C . ARG A 1 345 ? -4.203 -1.656 6.617 1.00 73.69 345 ARG A C 1
ATOM 2511 O O . ARG A 1 345 ? -3.152 -1.630 5.980 1.00 73.69 345 ARG A O 1
ATOM 2518 N N . ASP A 1 346 ? -5.208 -2.477 6.320 1.00 73.25 346 ASP A N 1
ATOM 2519 C CA . ASP A 1 346 ? -5.157 -3.406 5.186 1.00 73.25 346 ASP A CA 1
ATOM 2520 C C . ASP A 1 346 ? -5.072 -2.653 3.849 1.00 73.25 346 ASP A C 1
ATOM 2522 O O . ASP A 1 346 ? -4.311 -3.047 2.964 1.00 73.25 346 ASP A O 1
ATOM 2526 N N . ALA A 1 347 ? -5.787 -1.529 3.721 1.00 72.19 347 ALA A N 1
ATOM 2527 C CA . ALA A 1 347 ? -5.684 -0.642 2.565 1.00 72.19 347 ALA A CA 1
ATOM 2528 C C . ALA A 1 347 ? -4.277 -0.034 2.433 1.00 72.19 347 ALA A C 1
ATOM 2530 O O . ALA A 1 347 ? -3.701 -0.070 1.347 1.00 72.19 347 ALA A O 1
ATOM 2531 N N . ASN A 1 348 ? -3.684 0.448 3.530 1.00 73.38 348 ASN A N 1
ATOM 2532 C CA . ASN A 1 348 ? -2.314 0.969 3.534 1.00 73.38 348 ASN A CA 1
ATOM 2533 C C . ASN A 1 348 ? -1.278 -0.101 3.166 1.00 73.38 348 ASN A C 1
ATOM 2535 O O . ASN A 1 348 ? -0.362 0.187 2.397 1.00 73.38 348 ASN A O 1
ATOM 2539 N N . ARG A 1 349 ? -1.436 -1.344 3.645 1.00 80.12 349 ARG A N 1
ATOM 2540 C CA . ARG A 1 349 ? -0.582 -2.471 3.232 1.00 80.12 349 ARG A CA 1
ATOM 2541 C C . ARG A 1 349 ? -0.704 -2.734 1.730 1.00 80.12 349 ARG A C 1
ATOM 2543 O O . ARG A 1 349 ? 0.315 -2.822 1.057 1.00 80.12 349 ARG A O 1
ATOM 2550 N N . ALA A 1 350 ? -1.924 -2.795 1.198 1.00 73.44 350 ALA A N 1
ATOM 2551 C CA . ALA A 1 350 ? -2.147 -3.005 -0.233 1.00 73.44 350 ALA A CA 1
ATOM 2552 C C . ALA A 1 350 ? -1.572 -1.862 -1.095 1.00 73.44 350 ALA A C 1
ATOM 2554 O O . ALA A 1 350 ? -1.073 -2.103 -2.193 1.00 73.44 350 ALA A O 1
ATOM 2555 N N . MET A 1 351 ? -1.612 -0.617 -0.607 1.00 73.12 351 MET A N 1
ATOM 2556 C CA . MET A 1 351 ? -0.975 0.519 -1.284 1.00 73.12 351 MET A CA 1
ATOM 2557 C C . MET A 1 351 ? 0.553 0.437 -1.245 1.00 73.12 351 MET A C 1
ATOM 2559 O O . MET A 1 351 ? 1.191 0.723 -2.254 1.00 73.12 351 MET A O 1
ATOM 2563 N N . ALA A 1 352 ? 1.140 0.010 -0.124 1.00 74.50 352 ALA A N 1
ATOM 2564 C CA . ALA A 1 352 ? 2.581 -0.208 -0.015 1.00 74.50 352 ALA A CA 1
ATOM 2565 C C . ALA A 1 352 ? 3.067 -1.332 -0.948 1.00 74.50 352 ALA A C 1
ATOM 2567 O O . ALA A 1 352 ? 4.088 -1.170 -1.610 1.00 74.50 352 ALA A O 1
ATOM 2568 N N . GLU A 1 353 ? 2.312 -2.430 -1.061 1.00 78.25 353 GLU A N 1
ATOM 2569 C CA . GLU A 1 353 ? 2.593 -3.514 -2.014 1.00 78.25 353 GLU A CA 1
ATOM 2570 C C . GLU A 1 353 ? 2.551 -3.007 -3.464 1.00 78.25 353 GLU A C 1
ATOM 2572 O O . GLU A 1 353 ? 3.489 -3.240 -4.222 1.00 78.25 353 GLU A O 1
ATOM 2577 N N . ARG A 1 354 ? 1.524 -2.224 -3.828 1.00 77.12 354 ARG A N 1
ATOM 2578 C CA . ARG A 1 354 ? 1.428 -1.604 -5.161 1.00 77.12 354 ARG A CA 1
ATOM 2579 C C . ARG A 1 354 ? 2.559 -0.626 -5.455 1.00 77.12 354 ARG A C 1
ATOM 2581 O O . ARG A 1 354 ? 3.023 -0.566 -6.586 1.00 77.12 354 ARG A O 1
ATOM 2588 N N . LEU A 1 355 ? 2.997 0.149 -4.465 1.00 74.06 355 LEU A N 1
ATOM 2589 C CA . LEU A 1 355 ? 4.154 1.030 -4.622 1.00 74.06 355 LEU A CA 1
ATOM 2590 C C . LEU A 1 355 ? 5.430 0.230 -4.885 1.00 74.06 355 LEU A C 1
ATOM 2592 O O . LEU A 1 355 ? 6.176 0.588 -5.791 1.00 74.06 355 LEU A O 1
ATOM 2596 N N . GLY A 1 356 ? 5.630 -0.880 -4.169 1.00 76.62 356 GLY A N 1
ATOM 2597 C CA . GLY A 1 356 ? 6.739 -1.798 -4.428 1.00 76.62 356 GLY A CA 1
ATOM 2598 C C . GLY A 1 356 ? 6.690 -2.402 -5.835 1.00 76.62 356 GLY A C 1
ATOM 2599 O O . GLY A 1 356 ? 7.709 -2.447 -6.518 1.00 76.62 356 GLY A O 1
ATOM 2600 N N . GLU A 1 357 ? 5.509 -2.806 -6.315 1.00 75.00 357 GLU A N 1
ATOM 2601 C CA . GLU A 1 357 ? 5.326 -3.292 -7.694 1.00 75.00 357 GLU A CA 1
ATOM 2602 C C . GLU A 1 357 ? 5.693 -2.218 -8.732 1.00 75.00 357 GLU A C 1
ATOM 2604 O O . GLU A 1 357 ? 6.441 -2.498 -9.668 1.00 75.00 357 GLU A O 1
ATOM 2609 N N . VAL A 1 358 ? 5.246 -0.972 -8.533 1.00 72.19 358 VAL A N 1
ATOM 2610 C CA . VAL A 1 358 ? 5.566 0.159 -9.424 1.00 72.19 358 VAL A CA 1
ATOM 2611 C C . VAL A 1 358 ? 7.062 0.499 -9.398 1.00 72.19 358 VAL A C 1
ATOM 2613 O O . VAL A 1 358 ? 7.632 0.850 -10.431 1.00 72.19 358 VAL A O 1
ATOM 2616 N N . GLU A 1 359 ? 7.735 0.377 -8.252 1.00 75.44 359 GLU A N 1
ATOM 2617 C CA . GLU A 1 359 ? 9.189 0.564 -8.150 1.00 75.44 359 GLU A CA 1
ATOM 2618 C C . GLU A 1 359 ? 9.970 -0.532 -8.892 1.00 75.44 359 GLU A C 1
ATOM 2620 O O . GLU A 1 359 ? 10.944 -0.231 -9.590 1.00 75.44 359 GLU A O 1
ATOM 2625 N N . VAL A 1 360 ? 9.508 -1.784 -8.822 1.00 74.00 360 VAL A N 1
ATOM 2626 C CA . VAL A 1 360 ? 10.077 -2.900 -9.593 1.00 74.00 360 VAL A CA 1
ATOM 2627 C C . VAL A 1 360 ? 9.842 -2.708 -11.098 1.00 74.00 360 VAL A C 1
ATOM 2629 O O . VAL A 1 360 ? 10.765 -2.908 -11.890 1.00 74.00 360 VAL A O 1
ATOM 2632 N N . GLU A 1 361 ? 8.657 -2.251 -11.517 1.00 73.12 361 GLU A N 1
ATOM 2633 C CA . GLU A 1 361 ? 8.367 -1.920 -12.923 1.00 73.12 361 GLU A CA 1
ATOM 2634 C C . GLU A 1 361 ? 9.217 -0.742 -13.426 1.00 73.12 361 GLU A C 1
ATOM 2636 O O . GLU A 1 361 ? 9.747 -0.782 -14.542 1.00 73.12 361 GLU A O 1
ATOM 2641 N N . ARG A 1 362 ? 9.453 0.267 -12.577 1.00 65.62 362 ARG A N 1
ATOM 2642 C CA . ARG A 1 362 ? 10.341 1.406 -12.859 1.00 65.62 362 ARG A CA 1
ATOM 2643 C C . ARG A 1 362 ? 11.794 0.980 -13.083 1.00 65.62 362 ARG A C 1
ATOM 2645 O O . ARG A 1 362 ? 12.499 1.618 -13.865 1.00 65.62 362 ARG A O 1
ATOM 2652 N N . ALA A 1 363 ? 12.254 -0.085 -12.428 1.00 72.81 363 ALA A N 1
ATOM 2653 C CA . ALA A 1 363 ? 13.589 -0.635 -12.656 1.00 72.81 363 ALA A CA 1
ATOM 2654 C C . ALA A 1 363 ? 13.713 -1.368 -14.009 1.00 72.81 363 ALA A C 1
ATOM 2656 O O . ALA A 1 363 ? 14.836 -1.527 -14.500 1.00 72.81 363 ALA A O 1
ATOM 2657 N N . GLY A 1 364 ? 12.589 -1.789 -14.609 1.00 71.00 364 GLY A N 1
ATOM 2658 C CA . GLY A 1 364 ? 12.542 -2.624 -15.814 1.00 71.00 364 GLY A CA 1
ATOM 2659 C C . GLY A 1 364 ? 12.093 -1.936 -17.110 1.00 71.00 364 GLY A C 1
ATOM 2660 O O . GLY A 1 364 ? 12.476 -2.399 -18.185 1.00 71.00 364 GLY A O 1
ATOM 2661 N N . ALA A 1 365 ? 11.319 -0.845 -17.061 1.00 54.47 365 ALA A N 1
ATOM 2662 C CA . ALA A 1 365 ? 10.725 -0.237 -18.255 1.00 54.47 365 ALA A CA 1
ATOM 2663 C C . ALA A 1 365 ? 11.018 1.270 -18.369 1.00 54.47 365 ALA A C 1
ATOM 2665 O O . ALA A 1 365 ? 10.566 2.083 -17.571 1.00 54.47 365 ALA A O 1
ATOM 2666 N N . GLY A 1 366 ? 11.730 1.671 -19.428 1.00 60.97 366 GLY A N 1
ATOM 2667 C CA . GLY A 1 366 ? 11.988 3.077 -19.777 1.00 60.97 366 GLY A CA 1
ATOM 2668 C C . GLY A 1 366 ? 10.782 3.837 -20.352 1.00 60.97 366 GLY A C 1
ATOM 2669 O O . GLY A 1 366 ? 10.974 4.832 -21.047 1.00 60.97 366 GLY A O 1
ATOM 2670 N N . ALA A 1 367 ? 9.553 3.375 -20.116 1.00 50.75 367 ALA A N 1
ATOM 2671 C CA . ALA A 1 367 ? 8.342 3.976 -20.662 1.00 50.75 367 ALA A CA 1
ATOM 2672 C C . ALA A 1 367 ? 7.534 4.671 -19.553 1.00 50.75 367 ALA A C 1
ATOM 2674 O O . ALA A 1 367 ? 7.147 4.037 -18.581 1.00 50.75 367 ALA A O 1
ATOM 2675 N N . GLY A 1 368 ? 7.284 5.976 -19.730 1.00 67.50 368 GLY A N 1
ATOM 2676 C CA . GLY A 1 368 ? 6.247 6.720 -19.002 1.00 67.50 368 GLY A CA 1
ATOM 2677 C C . GLY A 1 368 ? 6.668 7.433 -17.711 1.00 67.50 368 GLY A C 1
ATOM 2678 O O . GLY A 1 368 ? 6.036 7.245 -16.678 1.00 67.50 368 GLY A O 1
ATOM 2679 N N . ARG A 1 369 ? 7.683 8.313 -17.743 1.00 77.69 369 ARG A N 1
ATOM 2680 C CA . ARG A 1 369 ? 8.044 9.166 -16.583 1.00 77.69 369 ARG A CA 1
ATOM 2681 C C . ARG A 1 369 ? 6.851 9.969 -16.032 1.00 77.69 369 ARG A C 1
ATOM 2683 O O . ARG A 1 369 ? 6.765 10.144 -14.824 1.00 77.69 369 ARG A O 1
ATOM 2690 N N . GLU A 1 370 ? 5.943 10.413 -16.901 1.00 81.19 370 GLU A N 1
ATOM 2691 C CA . GLU A 1 370 ? 4.734 11.153 -16.506 1.00 81.19 370 GLU A CA 1
ATOM 2692 C C . GLU A 1 370 ? 3.691 10.266 -15.809 1.00 81.19 370 GLU A C 1
ATOM 2694 O O . GLU A 1 370 ? 3.119 10.686 -14.808 1.00 81.19 370 GLU A O 1
ATOM 2699 N N . GLU A 1 371 ? 3.475 9.028 -16.270 1.00 79.25 371 GLU A N 1
ATOM 2700 C CA . GLU A 1 371 ? 2.564 8.081 -15.602 1.00 79.25 371 GLU A CA 1
ATOM 2701 C C . GLU A 1 371 ? 3.099 7.683 -14.219 1.00 79.25 371 GLU A C 1
ATOM 2703 O O . GLU A 1 371 ? 2.338 7.588 -13.258 1.00 79.25 371 GLU A O 1
ATOM 2708 N N . LEU A 1 372 ? 4.422 7.542 -14.090 1.00 76.31 372 LEU A N 1
ATOM 2709 C CA . LEU A 1 372 ? 5.093 7.313 -12.809 1.00 76.31 372 LEU A CA 1
ATOM 2710 C C . LEU A 1 372 ? 4.974 8.505 -11.856 1.00 76.31 372 LEU A C 1
ATOM 2712 O O . LEU A 1 372 ? 4.784 8.311 -10.656 1.00 76.31 372 LEU A O 1
ATOM 2716 N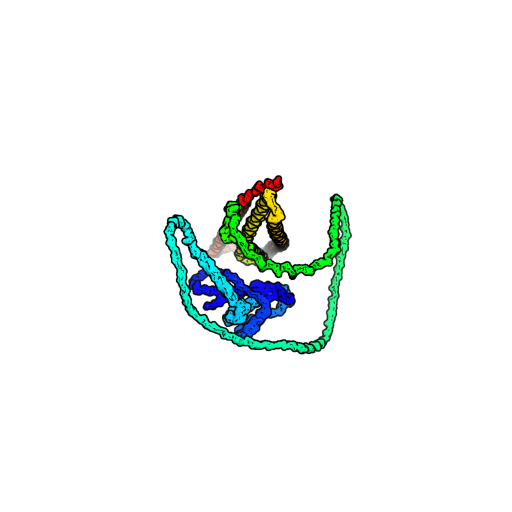 N . GLU A 1 373 ? 5.092 9.732 -12.362 1.00 82.38 373 GLU A N 1
ATOM 2717 C CA . GLU A 1 373 ? 4.932 10.938 -11.548 1.00 82.38 373 GLU A CA 1
ATOM 2718 C C . GLU A 1 373 ? 3.483 11.086 -11.066 1.00 82.38 373 GLU A C 1
ATOM 2720 O O . GLU A 1 373 ? 3.264 11.312 -9.876 1.00 82.38 373 GLU A O 1
ATOM 2725 N N . GLN A 1 374 ? 2.501 10.811 -11.933 1.00 82.19 374 GLN A N 1
ATOM 2726 C CA . GLN A 1 374 ? 1.084 10.761 -11.556 1.00 82.19 374 GLN A CA 1
ATOM 2727 C C . GLN A 1 374 ? 0.782 9.648 -10.544 1.00 82.19 374 GLN A C 1
ATOM 2729 O O . GLN A 1 374 ? 0.055 9.881 -9.580 1.00 82.19 374 GLN A O 1
ATOM 2734 N N . ALA A 1 375 ? 1.354 8.452 -10.711 1.00 76.25 375 ALA A N 1
ATOM 2735 C CA . ALA A 1 375 ? 1.191 7.356 -9.755 1.00 76.25 375 ALA A CA 1
ATOM 2736 C C . ALA A 1 375 ? 1.819 7.693 -8.391 1.00 76.25 375 ALA A C 1
ATOM 2738 O O . ALA A 1 375 ? 1.217 7.433 -7.348 1.00 76.25 375 ALA A O 1
ATOM 2739 N N . ALA A 1 376 ? 2.996 8.325 -8.386 1.00 74.00 376 ALA A N 1
ATOM 2740 C CA . ALA A 1 376 ? 3.652 8.778 -7.164 1.00 74.00 376 ALA A CA 1
ATOM 2741 C C . ALA A 1 376 ? 2.866 9.900 -6.466 1.00 74.00 376 ALA A C 1
ATOM 2743 O O . ALA A 1 376 ? 2.809 9.932 -5.237 1.00 74.00 376 ALA A O 1
ATOM 2744 N N . GLU A 1 377 ? 2.256 10.817 -7.215 1.00 81.44 377 GLU A N 1
ATOM 2745 C CA . GLU A 1 377 ? 1.423 11.886 -6.659 1.00 81.44 377 GLU A CA 1
ATOM 2746 C C . GLU A 1 377 ? 0.097 11.340 -6.106 1.00 81.44 377 GLU A C 1
ATOM 2748 O O . GLU A 1 377 ? -0.283 11.678 -4.983 1.00 81.44 377 GLU A O 1
ATOM 2753 N N . ALA A 1 378 ? -0.540 10.397 -6.809 1.00 77.44 378 ALA A N 1
ATOM 2754 C CA . ALA A 1 378 ? -1.714 9.676 -6.317 1.00 77.44 378 ALA A CA 1
ATOM 2755 C C . ALA A 1 378 ? -1.412 8.906 -5.020 1.00 77.44 378 ALA A C 1
ATOM 2757 O O . ALA A 1 378 ? -2.197 8.947 -4.073 1.00 77.44 378 ALA A O 1
ATOM 2758 N N . ALA A 1 379 ? -0.247 8.260 -4.940 1.00 73.62 379 ALA A N 1
ATOM 2759 C CA . ALA A 1 379 ? 0.187 7.559 -3.739 1.00 73.62 379 ALA A CA 1
ATOM 2760 C C . ALA A 1 379 ? 0.451 8.505 -2.558 1.00 73.62 379 ALA A C 1
ATOM 2762 O O . ALA A 1 379 ? 0.065 8.201 -1.430 1.00 73.62 379 ALA A O 1
ATOM 2763 N N . ARG A 1 380 ? 1.057 9.676 -2.804 1.00 79.31 380 ARG A N 1
ATOM 2764 C CA . ARG A 1 380 ? 1.236 10.710 -1.770 1.00 79.31 380 ARG A CA 1
ATOM 2765 C C . ARG A 1 380 ? -0.099 11.267 -1.287 1.00 79.31 380 ARG A C 1
ATOM 2767 O O . ARG A 1 380 ? -0.266 11.437 -0.083 1.00 79.31 380 ARG A O 1
ATOM 2774 N N . SER A 1 381 ? -1.045 11.512 -2.196 1.00 82.56 381 SER A N 1
ATOM 2775 C CA . SER A 1 381 ? -2.400 11.952 -1.840 1.00 82.56 381 SER A CA 1
ATOM 2776 C C . SER A 1 381 ? -3.101 10.914 -0.966 1.00 82.56 381 SER A C 1
ATOM 2778 O O . SER A 1 381 ? -3.642 11.257 0.081 1.00 82.56 381 SER A O 1
ATOM 2780 N N . ALA A 1 382 ? -3.026 9.635 -1.339 1.00 72.62 382 ALA A N 1
ATOM 2781 C CA . ALA A 1 382 ? -3.631 8.559 -0.564 1.00 72.62 382 ALA A CA 1
ATOM 2782 C C . ALA A 1 382 ? -2.969 8.377 0.815 1.00 72.62 382 ALA A C 1
ATOM 2784 O O . ALA A 1 382 ? -3.658 8.130 1.804 1.00 72.62 382 ALA A O 1
ATOM 2785 N N . LEU A 1 383 ? -1.644 8.553 0.913 1.00 77.12 383 LEU A N 1
ATOM 2786 C CA . LEU A 1 383 ? -0.936 8.538 2.195 1.00 77.12 383 LEU A CA 1
ATOM 2787 C C . LEU A 1 383 ? -1.402 9.687 3.100 1.00 77.12 383 LEU A C 1
ATOM 2789 O O . LEU A 1 383 ? -1.699 9.449 4.270 1.00 77.12 383 LEU A O 1
ATOM 2793 N N . ALA A 1 384 ? -1.531 10.899 2.550 1.00 79.00 384 ALA A N 1
ATOM 2794 C CA . ALA A 1 384 ? -2.023 12.068 3.277 1.00 79.00 384 ALA A CA 1
ATOM 2795 C C . ALA A 1 384 ? -3.477 11.887 3.755 1.00 79.00 384 ALA A C 1
ATOM 2797 O O . ALA A 1 384 ? -3.799 12.228 4.893 1.00 79.00 384 ALA A O 1
ATOM 2798 N N . GLU A 1 385 ? -4.349 11.296 2.931 1.00 77.88 385 GLU A N 1
ATOM 2799 C CA . GLU A 1 385 ? -5.715 10.928 3.333 1.00 77.88 385 GLU A CA 1
ATOM 2800 C C . GLU A 1 385 ? -5.719 9.894 4.468 1.00 77.88 385 GLU A C 1
ATOM 2802 O O . GLU A 1 385 ? -6.484 10.023 5.426 1.00 77.88 385 GLU A O 1
ATOM 2807 N N . SER A 1 386 ? -4.826 8.902 4.414 1.00 74.62 386 SER A N 1
ATOM 2808 C CA . SER A 1 386 ? -4.654 7.915 5.486 1.00 74.62 386 SER A CA 1
ATOM 2809 C C . SER A 1 386 ? -4.170 8.561 6.793 1.00 74.62 386 SER A C 1
ATOM 2811 O O . SER A 1 386 ? -4.681 8.240 7.868 1.00 74.62 386 SER A O 1
ATOM 2813 N N . GLU A 1 387 ? -3.217 9.495 6.727 1.00 78.94 387 GLU A N 1
ATOM 2814 C CA . GLU A 1 387 ? -2.729 10.240 7.895 1.00 78.94 387 GLU A CA 1
ATOM 2815 C C . GLU A 1 387 ? -3.829 11.130 8.500 1.00 78.94 387 GLU A C 1
ATOM 2817 O O . GLU A 1 387 ? -3.997 11.176 9.723 1.00 78.94 387 GLU A O 1
ATOM 2822 N N . ALA A 1 388 ? -4.649 11.770 7.663 1.00 81.62 388 ALA A N 1
ATOM 2823 C CA . ALA A 1 388 ? -5.822 12.519 8.110 1.00 81.62 388 ALA A CA 1
ATOM 2824 C C . ALA A 1 388 ? -6.870 11.610 8.785 1.00 81.62 388 ALA A C 1
ATOM 2826 O O . ALA A 1 388 ? -7.406 11.946 9.842 1.00 81.62 388 ALA A O 1
ATOM 2827 N N . ALA A 1 389 ? -7.130 10.421 8.232 1.00 76.25 389 ALA A N 1
ATOM 2828 C CA . ALA A 1 389 ? -8.029 9.446 8.849 1.00 76.25 389 ALA A CA 1
ATOM 2829 C C . ALA A 1 389 ? -7.487 8.942 10.197 1.00 76.25 389 ALA A C 1
ATOM 2831 O O . ALA A 1 389 ? -8.232 8.827 11.172 1.00 76.25 389 ALA A O 1
ATOM 2832 N N . ARG A 1 390 ? -6.175 8.697 10.285 1.00 77.94 390 ARG A N 1
ATOM 2833 C CA . ARG A 1 390 ? -5.511 8.288 11.526 1.00 77.94 390 ARG A CA 1
ATOM 2834 C C . ARG A 1 390 ? -5.625 9.362 12.608 1.00 77.94 390 ARG A C 1
ATOM 2836 O O . ARG A 1 390 ? -6.036 9.046 13.719 1.00 77.94 390 ARG A O 1
ATOM 2843 N N . THR A 1 391 ? -5.312 10.615 12.289 1.00 81.56 391 THR A N 1
ATOM 2844 C CA . THR A 1 391 ? -5.429 11.730 13.248 1.00 81.56 391 THR A CA 1
ATOM 2845 C C . THR A 1 391 ? -6.877 11.951 13.697 1.00 81.56 391 THR A C 1
ATOM 2847 O O . THR A 1 391 ? -7.128 12.214 14.872 1.00 81.56 391 THR A O 1
ATOM 2850 N N . SER A 1 392 ? -7.856 11.760 12.805 1.00 82.62 392 SER A N 1
ATOM 2851 C CA . SER A 1 392 ? -9.280 11.781 13.164 1.00 82.62 392 SER A CA 1
ATOM 2852 C C . SER A 1 392 ? -9.652 10.670 14.157 1.00 82.62 392 SER A C 1
ATOM 2854 O O . SER A 1 392 ? -10.364 10.925 15.133 1.00 82.62 392 SER A O 1
ATOM 2856 N N . LEU A 1 393 ? -9.143 9.451 13.953 1.00 75.31 393 LEU A N 1
ATOM 2857 C CA . LEU A 1 393 ? -9.345 8.340 14.885 1.00 75.31 393 LEU A CA 1
ATOM 2858 C C . LEU A 1 393 ? -8.665 8.594 16.237 1.00 75.31 393 LEU A C 1
ATOM 2860 O O . LEU A 1 393 ? -9.290 8.353 17.267 1.00 75.31 393 LEU A O 1
ATOM 2864 N N . GLU A 1 394 ? -7.439 9.124 16.250 1.00 76.69 394 GLU A N 1
ATOM 2865 C CA . GLU A 1 394 ? -6.724 9.502 17.480 1.00 76.69 394 GLU A CA 1
ATOM 2866 C C . GLU A 1 394 ? -7.520 10.542 18.292 1.00 76.69 394 GLU A C 1
ATOM 2868 O O . GLU A 1 394 ? -7.721 10.364 19.494 1.00 76.69 394 GLU A O 1
ATOM 2873 N N . LEU A 1 395 ? -8.078 11.569 17.637 1.00 85.31 395 LEU A N 1
ATOM 2874 C CA . LEU A 1 395 ? -8.964 12.548 18.282 1.00 85.31 395 LEU A CA 1
ATOM 2875 C C . LEU A 1 395 ? -10.239 11.907 18.848 1.00 85.31 395 LEU A C 1
ATOM 2877 O O . LEU A 1 395 ? -10.679 12.260 19.943 1.00 85.31 395 LEU A O 1
ATOM 2881 N N . ARG A 1 396 ? -10.841 10.952 18.128 1.00 79.44 396 ARG A N 1
ATOM 2882 C CA . ARG A 1 396 ? -12.042 10.245 18.598 1.00 79.44 396 ARG A CA 1
ATOM 2883 C C . ARG A 1 396 ? -11.745 9.366 19.813 1.00 79.44 396 ARG A C 1
ATOM 2885 O O . ARG A 1 396 ? -12.572 9.311 20.720 1.00 79.44 396 ARG A O 1
ATOM 2892 N N . VAL A 1 397 ? -10.583 8.714 19.852 1.00 76.56 397 VAL A N 1
ATOM 2893 C CA . VAL A 1 397 ? -10.125 7.943 21.019 1.00 76.56 397 VAL A CA 1
ATOM 2894 C C . VAL A 1 397 ? -9.921 8.865 22.219 1.00 76.56 397 VAL A C 1
ATOM 2896 O O . VAL A 1 397 ? -10.504 8.604 23.267 1.00 76.56 397 VAL A O 1
ATOM 2899 N N . ALA A 1 398 ? -9.214 9.986 22.049 1.00 78.38 398 ALA A N 1
ATOM 2900 C CA . ALA A 1 398 ? -9.013 10.964 23.120 1.00 78.38 398 ALA A CA 1
ATOM 2901 C C . ALA A 1 398 ? -10.347 11.499 23.682 1.00 78.38 398 ALA A C 1
ATOM 2903 O O . ALA A 1 398 ? -10.523 11.618 24.894 1.00 78.38 398 ALA A O 1
ATOM 2904 N N . HIS A 1 399 ? -11.333 11.755 22.816 1.00 85.12 399 HIS A N 1
ATOM 2905 C CA . HIS A 1 399 ? -12.666 12.174 23.252 1.00 85.12 399 HIS A CA 1
ATOM 2906 C C . HIS A 1 399 ? -13.408 11.086 24.051 1.00 85.12 399 HIS A C 1
ATOM 2908 O O . HIS A 1 399 ? -14.082 11.382 25.040 1.00 85.12 399 HIS A O 1
ATOM 2914 N N . LEU A 1 400 ? -13.292 9.816 23.645 1.00 76.56 400 LEU A N 1
ATOM 2915 C CA . LEU A 1 400 ? -13.872 8.695 24.389 1.00 76.56 400 LEU A CA 1
ATOM 2916 C C . LEU A 1 400 ? -13.209 8.529 25.766 1.00 76.56 400 LEU A C 1
ATOM 2918 O O . LEU A 1 400 ? -13.916 8.281 26.744 1.00 76.56 400 LEU A O 1
ATOM 2922 N N . GLU A 1 401 ? -11.891 8.711 25.861 1.00 77.62 401 GLU A N 1
ATOM 2923 C CA . GLU A 1 401 ? -11.159 8.706 27.134 1.00 77.62 401 GLU A CA 1
ATOM 2924 C C . GLU A 1 401 ? -11.634 9.827 28.069 1.00 77.62 401 GLU A C 1
ATOM 2926 O O . GLU A 1 401 ? -11.908 9.571 29.244 1.00 77.62 401 GLU A O 1
ATOM 2931 N N . GLU A 1 402 ? -11.829 11.043 27.550 1.00 85.31 402 GLU A N 1
ATOM 2932 C CA . GLU A 1 402 ? -12.370 12.171 28.319 1.00 85.31 402 GLU A CA 1
ATOM 2933 C C . GLU A 1 402 ? -13.796 11.890 28.825 1.00 85.31 402 GLU A C 1
ATOM 2935 O O . GLU A 1 402 ? -14.103 12.116 30.000 1.00 85.31 402 GLU A O 1
ATOM 2940 N N . MET A 1 403 ? -14.671 11.332 27.978 1.00 78.69 403 MET A N 1
ATOM 2941 C CA . MET A 1 403 ? -16.025 10.948 28.392 1.00 78.69 403 MET A CA 1
ATOM 2942 C C . MET A 1 403 ? -16.021 9.866 29.479 1.00 78.69 403 MET A C 1
ATOM 2944 O O . MET A 1 403 ? -16.823 9.931 30.416 1.00 78.69 403 MET A O 1
ATOM 2948 N N . LEU A 1 404 ? -15.130 8.875 29.381 1.00 77.69 404 LEU A N 1
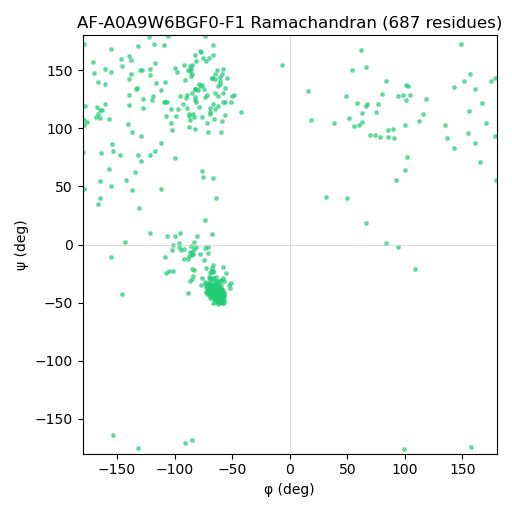ATOM 2949 C CA . LEU A 1 404 ? -14.991 7.827 30.394 1.00 77.69 404 LEU A CA 1
ATOM 2950 C C . LEU A 1 404 ? -14.452 8.386 31.716 1.00 77.69 404 LEU A C 1
ATOM 2952 O O . LEU A 1 404 ? -14.995 8.054 32.771 1.00 77.69 404 LEU A O 1
ATOM 2956 N N . ALA A 1 405 ? -13.457 9.275 31.669 1.00 78.56 405 ALA A N 1
ATOM 2957 C CA . ALA A 1 405 ? -12.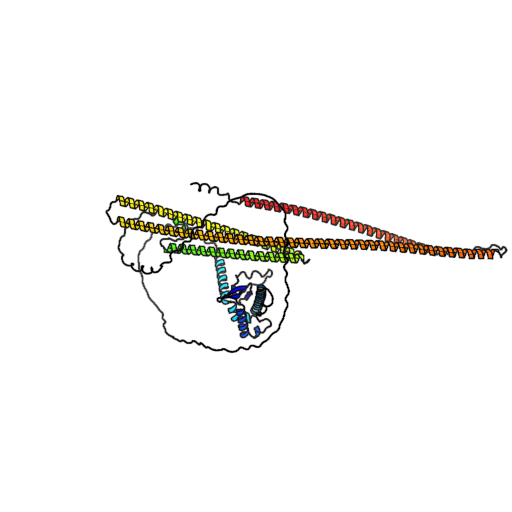923 9.958 32.846 1.00 78.56 405 ALA A CA 1
ATOM 2958 C C . ALA A 1 405 ? -13.978 10.848 33.529 1.00 78.56 405 ALA A C 1
ATOM 2960 O O . ALA A 1 405 ? -14.125 10.830 34.751 1.00 78.56 405 ALA A O 1
ATOM 2961 N N . SER A 1 406 ? -14.776 11.580 32.748 1.00 85.19 406 SER A N 1
ATOM 2962 C CA . SER A 1 406 ? -15.895 12.375 33.267 1.00 85.19 406 SER A CA 1
ATOM 2963 C C . SER A 1 406 ? -16.942 11.495 33.961 1.00 85.19 406 SER A C 1
ATOM 2965 O O . SER A 1 406 ? -17.410 11.805 35.061 1.00 85.19 406 SER A O 1
ATOM 2967 N N . ARG A 1 407 ? -17.283 10.351 33.356 1.00 78.75 407 ARG A N 1
ATOM 2968 C CA . ARG A 1 407 ? -18.275 9.420 33.907 1.00 78.75 407 ARG A CA 1
ATOM 2969 C C . ARG A 1 407 ? -17.777 8.715 35.170 1.00 78.75 407 ARG A C 1
ATOM 2971 O O . ARG A 1 407 ? -18.561 8.549 36.105 1.00 78.75 407 ARG A O 1
ATOM 2978 N N . SER A 1 408 ? -16.505 8.322 35.229 1.00 79.31 408 SER A N 1
ATOM 2979 C CA . SER A 1 408 ? -15.921 7.716 36.433 1.00 79.31 408 SER A CA 1
ATOM 2980 C C . SER A 1 408 ? -15.867 8.715 37.594 1.00 79.31 408 SER A C 1
ATOM 2982 O O . SER A 1 408 ? -16.236 8.361 38.715 1.00 79.31 408 SER A O 1
ATOM 2984 N N . ALA A 1 409 ? -15.539 9.984 37.323 1.00 81.56 409 ALA A N 1
ATOM 2985 C CA . ALA A 1 409 ? -15.599 11.057 38.313 1.00 81.56 409 ALA A CA 1
ATOM 2986 C C . ALA A 1 409 ? -17.026 11.275 38.851 1.00 81.56 409 ALA A C 1
ATOM 2988 O O . ALA A 1 409 ? -17.218 11.395 40.062 1.00 81.56 409 ALA A O 1
ATOM 2989 N N . ALA A 1 410 ? -18.042 11.255 37.980 1.00 78.56 410 ALA A N 1
ATOM 2990 C CA . ALA A 1 410 ? -19.443 11.358 38.394 1.00 78.56 410 ALA A CA 1
ATOM 2991 C C . ALA A 1 410 ? -19.880 10.178 39.286 1.00 78.56 410 ALA A C 1
ATOM 2993 O O . ALA A 1 410 ? -20.558 10.378 40.295 1.00 78.56 410 ALA A O 1
ATOM 2994 N N . HIS A 1 411 ? -19.453 8.951 38.967 1.00 75.94 411 HIS A N 1
ATOM 2995 C CA . HIS A 1 411 ? -19.710 7.787 39.820 1.00 75.94 411 HIS A CA 1
ATOM 2996 C C . HIS A 1 411 ? -19.011 7.897 41.182 1.00 75.94 411 HIS A C 1
ATOM 2998 O O . HIS A 1 411 ? -19.637 7.618 42.204 1.00 75.94 411 HIS A O 1
ATOM 3004 N N . ALA A 1 412 ? -17.759 8.362 41.228 1.00 75.69 412 ALA A N 1
ATOM 3005 C CA . ALA A 1 412 ? -17.049 8.592 42.486 1.00 75.69 412 ALA A CA 1
ATOM 3006 C C . ALA A 1 412 ? -17.774 9.621 43.377 1.00 75.69 412 ALA A C 1
ATOM 3008 O O . ALA A 1 412 ? -17.929 9.406 44.582 1.00 75.69 412 ALA A O 1
ATOM 3009 N N . GLN A 1 413 ? -18.299 10.699 42.784 1.00 84.88 413 GLN A N 1
ATOM 3010 C CA . GLN A 1 413 ? -19.131 11.677 43.493 1.00 84.88 413 GLN A CA 1
ATOM 3011 C C . GLN A 1 413 ? -20.427 11.059 44.034 1.00 84.88 413 GLN A C 1
ATOM 3013 O O . GLN A 1 413 ? -20.808 11.335 45.171 1.00 84.88 413 GLN A O 1
ATOM 3018 N N . GLN A 1 414 ? -21.090 10.194 43.260 1.00 79.88 414 GLN A N 1
ATOM 3019 C CA . GLN A 1 414 ? -22.298 9.496 43.707 1.00 79.88 414 GLN A CA 1
ATOM 3020 C C . GLN A 1 414 ? -22.015 8.568 44.899 1.00 79.88 414 GLN A C 1
ATOM 3022 O O . GLN A 1 414 ? -22.775 8.564 45.868 1.00 79.88 414 GLN A O 1
ATOM 3027 N N . VAL A 1 415 ? -20.908 7.820 44.866 1.00 73.88 415 VAL A N 1
ATOM 3028 C CA . VAL A 1 415 ? -20.479 6.973 45.992 1.00 73.88 415 VAL A CA 1
ATOM 3029 C C . VAL A 1 415 ? -20.201 7.825 47.233 1.00 73.88 415 VAL A C 1
ATOM 3031 O O . VAL A 1 415 ? -20.652 7.474 48.322 1.00 73.88 415 VAL A O 1
ATOM 3034 N N . SER A 1 416 ? -19.532 8.972 47.078 1.00 83.06 416 SER A N 1
ATOM 3035 C CA . SER A 1 416 ? -19.289 9.916 48.178 1.00 83.06 416 SER A CA 1
ATOM 3036 C C . SER A 1 416 ? -20.592 10.468 48.777 1.00 83.06 416 SER A C 1
ATOM 3038 O O . SER A 1 416 ? -20.741 10.505 49.999 1.00 83.06 416 SER A O 1
ATOM 3040 N N . GLN A 1 417 ? -21.582 10.814 47.945 1.00 81.62 417 GLN A N 1
ATOM 3041 C CA . GLN A 1 417 ? -22.901 11.247 48.423 1.00 81.62 417 GLN A CA 1
ATOM 3042 C C . GLN A 1 417 ? -23.617 10.154 49.224 1.00 81.62 417 GLN A C 1
ATOM 3044 O O . GLN A 1 417 ? -24.138 10.437 50.302 1.00 81.62 417 GLN A O 1
ATOM 3049 N N . LEU A 1 418 ? -23.615 8.907 48.744 1.00 75.50 418 LEU A N 1
ATOM 3050 C CA . LEU A 1 418 ? -24.223 7.783 49.466 1.00 75.50 418 LEU A CA 1
ATOM 3051 C C . LEU A 1 418 ? -23.521 7.514 50.805 1.00 75.50 418 LEU A C 1
ATOM 3053 O O . LEU A 1 418 ? -24.185 7.244 51.805 1.00 75.50 418 LEU A O 1
ATOM 3057 N N . GLN A 1 419 ? -22.192 7.639 50.857 1.00 79.25 419 GLN A N 1
ATOM 3058 C CA . GLN A 1 419 ? -21.432 7.530 52.107 1.00 79.25 419 GLN A CA 1
ATOM 3059 C C . GLN A 1 419 ? -21.805 8.634 53.105 1.00 79.25 419 GLN A C 1
ATOM 3061 O O . GLN A 1 419 ? -21.968 8.347 54.291 1.00 79.25 419 GLN A O 1
ATOM 3066 N N . SER A 1 420 ? -21.996 9.871 52.633 1.00 88.25 420 SER A N 1
ATOM 3067 C CA . SER A 1 420 ? -22.465 10.982 53.469 1.00 88.25 420 SER A CA 1
ATOM 3068 C C . SER A 1 420 ? -23.866 10.721 54.028 1.00 88.25 420 SER A C 1
ATOM 3070 O O . SER A 1 420 ? -24.084 10.898 55.222 1.00 88.25 420 SER A O 1
ATOM 3072 N N . GLN A 1 421 ? -24.799 10.247 53.196 1.00 78.19 421 GLN A N 1
ATOM 3073 C CA . GLN A 1 421 ? -26.164 9.913 53.625 1.00 78.19 421 GLN A CA 1
ATOM 3074 C C . GLN A 1 421 ? -26.182 8.786 54.665 1.00 78.19 421 GLN A C 1
ATOM 3076 O O . GLN A 1 421 ? -26.956 8.824 55.619 1.00 78.19 421 GLN A O 1
ATOM 3081 N N . LEU A 1 422 ? -25.310 7.785 54.511 1.00 75.38 422 LEU A N 1
ATOM 3082 C CA . LEU A 1 422 ? -25.154 6.708 55.487 1.00 75.38 422 LEU A CA 1
ATOM 3083 C C . LEU A 1 422 ? -24.620 7.232 56.830 1.00 75.38 422 LEU A C 1
ATOM 3085 O O . LEU A 1 422 ? -25.065 6.786 57.887 1.00 75.38 422 LEU A O 1
ATOM 3089 N N . ALA A 1 423 ? -23.659 8.159 56.795 1.00 82.44 423 ALA A N 1
ATOM 3090 C CA . ALA A 1 423 ? -23.105 8.777 57.995 1.00 82.44 423 ALA A CA 1
ATOM 3091 C C . ALA A 1 423 ? -24.153 9.626 58.734 1.00 82.44 423 ALA A C 1
ATOM 3093 O O . ALA A 1 423 ? -24.282 9.495 59.950 1.00 82.44 423 ALA A O 1
ATOM 3094 N N . GLU A 1 424 ? -24.940 10.418 58.003 1.00 86.62 424 GLU A N 1
ATOM 3095 C CA . GLU A 1 424 ? -26.052 11.210 58.543 1.00 86.62 424 GLU A CA 1
ATOM 3096 C C . GLU A 1 424 ? -27.125 10.309 59.170 1.00 86.62 424 GLU A C 1
ATOM 3098 O O . GLU A 1 424 ? -27.442 10.455 60.346 1.00 86.62 424 GLU A O 1
ATOM 3103 N N . ALA A 1 425 ? -27.575 9.268 58.462 1.00 73.94 425 ALA A N 1
ATOM 3104 C CA . ALA A 1 425 ? -28.552 8.317 58.997 1.00 73.94 425 ALA A CA 1
ATOM 3105 C C . ALA A 1 425 ? -28.053 7.571 60.253 1.00 73.94 425 ALA A C 1
ATOM 3107 O O . ALA A 1 425 ? -28.847 7.196 61.120 1.00 73.94 425 ALA A O 1
ATOM 3108 N N . ARG A 1 426 ? -26.738 7.328 60.369 1.00 80.00 426 ARG A N 1
ATOM 3109 C CA . ARG A 1 426 ? -26.127 6.768 61.587 1.00 80.00 426 ARG A CA 1
ATOM 3110 C C . ARG A 1 426 ? -26.122 7.772 62.737 1.00 80.00 426 ARG A C 1
ATOM 3112 O O . ARG A 1 426 ? -26.382 7.363 63.867 1.00 80.00 426 ARG A O 1
ATOM 3119 N N . ALA A 1 427 ? -25.846 9.045 62.459 1.00 84.88 427 ALA A N 1
ATOM 3120 C CA . ALA A 1 427 ? -25.909 10.111 63.454 1.00 84.88 427 ALA A CA 1
ATOM 3121 C C . ALA A 1 427 ? -27.344 10.305 63.974 1.00 84.88 427 ALA A C 1
ATOM 3123 O O . ALA A 1 427 ? -27.549 10.291 65.186 1.00 84.88 427 ALA A O 1
ATOM 3124 N N . ASP A 1 428 ? -28.337 10.349 63.081 1.00 81.88 428 ASP A N 1
ATOM 3125 C CA . ASP A 1 428 ? -29.759 10.453 63.439 1.00 81.88 428 ASP A CA 1
ATOM 3126 C C . ASP A 1 428 ? -30.222 9.269 64.300 1.00 81.88 428 ASP A C 1
ATOM 3128 O O . ASP A 1 428 ? -30.913 9.444 65.304 1.00 81.88 428 ASP A O 1
ATOM 3132 N N . ASN A 1 429 ? -29.816 8.041 63.947 1.00 74.69 429 ASN A N 1
ATOM 3133 C CA . ASN A 1 429 ? -30.112 6.855 64.757 1.00 74.69 429 ASN A CA 1
ATOM 3134 C C . ASN A 1 429 ? -29.467 6.930 66.147 1.00 74.69 429 ASN A C 1
ATOM 3136 O O . ASN A 1 429 ? -30.098 6.540 67.129 1.00 74.69 429 ASN A O 1
ATOM 3140 N N . ALA A 1 430 ? -28.229 7.423 66.247 1.00 83.56 430 ALA A N 1
ATOM 3141 C CA . ALA A 1 430 ? -27.566 7.613 67.533 1.00 83.56 430 ALA A CA 1
ATOM 3142 C C . ALA A 1 430 ? -28.302 8.653 68.397 1.00 83.56 430 ALA A C 1
ATOM 3144 O O . ALA A 1 430 ? -28.489 8.426 69.593 1.00 83.56 430 ALA A O 1
ATOM 3145 N N . GLU A 1 431 ? -28.787 9.745 67.796 1.00 89.06 431 GLU A N 1
ATOM 3146 C CA . GLU A 1 431 ? -29.593 10.751 68.492 1.00 89.06 431 GLU A CA 1
ATOM 3147 C C . GLU A 1 431 ? -30.943 10.181 68.958 1.00 89.06 431 GLU A C 1
ATOM 3149 O O . GLU A 1 431 ? -31.331 10.376 70.111 1.00 89.06 431 GLU A O 1
ATOM 3154 N N . LEU A 1 432 ? -31.645 9.424 68.106 1.00 79.31 432 LEU A N 1
ATOM 3155 C CA . LEU A 1 432 ? -32.907 8.765 68.464 1.00 79.31 432 LEU A CA 1
ATOM 3156 C C . LEU A 1 432 ? -32.733 7.763 69.608 1.00 79.31 432 LEU A C 1
ATOM 3158 O O . LEU A 1 432 ? -33.570 7.725 70.510 1.00 79.31 432 LEU A O 1
ATOM 3162 N N . LEU A 1 433 ? -31.651 6.978 69.600 1.00 77.81 433 LEU A N 1
ATOM 3163 C CA . LEU A 1 433 ? -31.312 6.072 70.700 1.00 77.81 433 LEU A CA 1
ATOM 3164 C C . LEU A 1 433 ? -31.011 6.840 71.994 1.00 77.81 433 LEU A C 1
ATOM 3166 O O . LEU A 1 433 ? -31.463 6.415 73.057 1.00 77.81 433 LEU A O 1
ATOM 3170 N N . GLY A 1 434 ? -30.322 7.983 71.909 1.00 82.69 434 GLY A N 1
ATOM 3171 C CA . GLY A 1 434 ? -30.105 8.884 73.046 1.00 82.69 434 GLY A CA 1
ATOM 3172 C C . GLY A 1 434 ? -31.420 9.418 73.624 1.00 82.69 434 GLY A C 1
ATOM 3173 O O . GLY A 1 434 ? -31.665 9.290 74.821 1.00 82.69 434 GLY A O 1
ATOM 3174 N N . ARG A 1 435 ? -32.325 9.912 72.768 1.00 82.19 435 ARG A N 1
ATOM 3175 C CA . ARG A 1 435 ? -33.663 10.377 73.183 1.00 82.19 435 ARG A CA 1
ATOM 3176 C C . ARG A 1 435 ? -34.510 9.253 73.790 1.00 82.19 435 ARG A C 1
ATOM 3178 O O . ARG A 1 435 ? -35.219 9.475 74.764 1.00 82.19 435 ARG A O 1
ATOM 3185 N N . LEU A 1 436 ? -34.433 8.036 73.247 1.00 70.94 436 LEU A N 1
ATOM 3186 C CA . LEU A 1 436 ? -35.113 6.858 73.801 1.00 70.94 436 LEU A CA 1
ATOM 3187 C C . LEU A 1 436 ? -34.563 6.455 75.178 1.00 70.94 436 LEU A C 1
ATOM 3189 O O . LEU A 1 436 ? -35.348 6.025 76.021 1.00 70.94 436 LEU A O 1
ATOM 3193 N N . GLN A 1 437 ? -33.254 6.603 75.417 1.00 77.69 437 GLN A N 1
ATOM 3194 C CA . GLN A 1 437 ? -32.650 6.397 76.741 1.00 77.69 437 GLN A CA 1
ATOM 3195 C C . GLN A 1 437 ? -33.105 7.456 77.749 1.00 77.69 437 GLN A C 1
ATOM 3197 O O . GLN A 1 437 ? -33.405 7.113 78.888 1.00 77.69 437 GLN A O 1
ATOM 3202 N N . GLU A 1 438 ? -33.211 8.720 77.334 1.00 81.31 438 GLU A N 1
ATOM 3203 C CA . GLU A 1 438 ? -33.726 9.797 78.190 1.00 81.31 438 GLU A CA 1
ATOM 3204 C C . GLU A 1 438 ? -35.196 9.595 78.584 1.00 81.31 438 GLU A C 1
ATOM 3206 O O . GLU A 1 438 ? -35.622 10.067 79.636 1.00 81.31 438 GLU A O 1
ATOM 3211 N N . TRP A 1 439 ? -35.982 8.908 77.750 1.00 74.94 439 TRP A N 1
ATOM 3212 C CA . TRP A 1 439 ? -37.423 8.763 77.962 1.00 74.94 439 TRP A CA 1
ATOM 3213 C C . TRP A 1 439 ? -37.819 7.610 78.893 1.00 74.94 439 TRP A C 1
ATOM 3215 O O . TRP A 1 439 ? -38.994 7.545 79.235 1.00 74.94 439 TRP A O 1
ATOM 3225 N N . ASP A 1 440 ? -36.897 6.728 79.301 1.00 57.19 440 ASP A N 1
ATOM 3226 C CA . ASP A 1 440 ? -37.084 5.615 80.263 1.00 57.19 440 ASP A CA 1
ATOM 3227 C C . ASP A 1 440 ? -38.494 4.969 80.270 1.00 57.19 440 ASP A C 1
ATOM 3229 O O . ASP A 1 440 ? -39.089 4.674 81.310 1.00 57.19 440 ASP A O 1
ATOM 3233 N N . VAL A 1 441 ? -39.091 4.769 79.086 1.00 53.47 441 VAL A N 1
ATOM 3234 C CA . VAL A 1 441 ? -40.406 4.128 78.960 1.00 53.47 441 VAL A CA 1
ATOM 3235 C C . VAL A 1 441 ? -40.172 2.626 78.869 1.00 53.47 441 VAL A C 1
ATOM 3237 O O . VAL A 1 441 ? -39.790 2.095 77.824 1.00 53.47 441 VAL A O 1
ATOM 3240 N N . GLY A 1 442 ? -40.390 1.940 79.989 1.00 51.09 442 GLY A N 1
ATOM 3241 C CA . GLY A 1 442 ? -40.160 0.510 80.167 1.00 51.09 442 GLY A CA 1
ATOM 3242 C C . GLY A 1 442 ? -40.609 -0.385 78.999 1.00 51.09 442 GLY A C 1
ATOM 3243 O O . GLY A 1 442 ? -41.791 -0.600 78.745 1.00 51.09 442 GLY A O 1
ATOM 3244 N N . GLY A 1 443 ? -39.624 -1.008 78.351 1.00 57.50 443 GLY A N 1
ATOM 3245 C CA . GLY A 1 443 ? -39.542 -2.471 78.317 1.00 57.50 443 GLY A CA 1
ATOM 3246 C C . GLY A 1 443 ? -39.845 -3.206 77.010 1.00 57.50 443 GLY A C 1
ATOM 3247 O O . GLY A 1 443 ? -39.388 -4.334 76.875 1.00 57.50 443 GLY A O 1
ATOM 3248 N N . SER A 1 444 ? -40.568 -2.647 76.034 1.00 61.41 444 SER A N 1
ATOM 3249 C CA . SER A 1 444 ? -40.953 -3.457 74.850 1.00 61.41 444 SER A CA 1
ATOM 3250 C C . SER A 1 444 ? -41.011 -2.721 73.510 1.00 61.41 444 SER A C 1
ATOM 3252 O O . SER A 1 444 ? -40.484 -3.230 72.523 1.00 61.41 444 SER A O 1
ATOM 3254 N N . SER A 1 445 ? -41.566 -1.507 73.455 1.00 65.31 445 SER A N 1
ATOM 3255 C CA . SER A 1 445 ? -41.640 -0.729 72.202 1.00 65.31 445 SER A CA 1
ATOM 3256 C C . SER A 1 445 ? -40.259 -0.248 71.718 1.00 65.31 445 SER A C 1
ATOM 3258 O O . SER A 1 445 ? -39.934 -0.343 70.534 1.00 65.31 445 SER A O 1
ATOM 3260 N N . SER A 1 446 ? -39.398 0.171 72.653 1.00 71.69 446 SER A N 1
ATOM 3261 C CA . SER A 1 446 ? -38.021 0.613 72.377 1.00 71.69 446 SER A CA 1
ATOM 3262 C C . SER A 1 446 ? -37.162 -0.490 71.735 1.00 71.69 446 SER A C 1
ATOM 3264 O O . SER A 1 446 ? -36.445 -0.240 70.767 1.00 71.69 446 SER A O 1
ATOM 3266 N N . ALA A 1 447 ? -37.307 -1.739 72.190 1.00 76.81 447 ALA A N 1
ATOM 3267 C CA . ALA A 1 447 ? -36.563 -2.872 71.642 1.00 76.81 447 ALA A CA 1
ATOM 3268 C C . ALA A 1 447 ? -36.955 -3.182 70.185 1.00 76.81 447 ALA A C 1
ATOM 3270 O O . ALA A 1 447 ? -36.088 -3.489 69.369 1.00 76.81 447 ALA A O 1
ATOM 3271 N N . ALA A 1 448 ? -38.240 -3.058 69.836 1.00 78.94 448 ALA A N 1
ATOM 3272 C CA . ALA A 1 448 ? -38.708 -3.262 68.466 1.00 78.94 448 ALA A CA 1
ATOM 3273 C C . ALA A 1 448 ? -38.206 -2.161 67.514 1.00 78.94 448 ALA A C 1
ATOM 3275 O O . ALA A 1 448 ? -37.772 -2.464 66.403 1.00 78.94 448 ALA A O 1
ATOM 3276 N N . ALA A 1 449 ? -38.205 -0.899 67.960 1.00 77.81 449 ALA A N 1
ATOM 3277 C CA . ALA A 1 449 ? -37.661 0.218 67.188 1.00 77.81 449 ALA A CA 1
ATOM 3278 C C . ALA A 1 449 ? -36.141 0.090 66.981 1.00 77.81 449 ALA A C 1
ATOM 3280 O O . ALA A 1 449 ? -35.658 0.276 65.865 1.00 77.81 449 ALA A O 1
ATOM 3281 N N . ALA A 1 450 ? -35.398 -0.304 68.022 1.00 77.94 450 ALA A N 1
ATOM 3282 C CA . ALA A 1 450 ? -33.962 -0.559 67.928 1.00 77.94 450 ALA A CA 1
ATOM 3283 C C . ALA A 1 450 ? -33.646 -1.712 66.958 1.00 77.94 450 ALA A C 1
ATOM 3285 O O . ALA A 1 450 ? -32.743 -1.591 66.134 1.00 77.94 450 ALA A O 1
ATOM 3286 N N . LEU A 1 451 ? -34.425 -2.799 66.989 1.00 84.69 451 LEU A N 1
ATOM 3287 C CA . LEU A 1 451 ? -34.244 -3.927 66.072 1.00 84.69 451 LEU A CA 1
ATOM 3288 C C . LEU A 1 451 ? -34.561 -3.545 64.615 1.00 84.69 451 LEU A C 1
ATOM 3290 O O . LEU A 1 451 ? -33.842 -3.955 63.707 1.00 84.69 451 LEU A O 1
ATOM 3294 N N . ALA A 1 452 ? -35.590 -2.724 64.381 1.00 82.12 452 ALA A N 1
ATOM 3295 C CA . ALA A 1 452 ? -35.909 -2.205 63.049 1.00 82.12 452 ALA A CA 1
ATOM 3296 C C . ALA A 1 452 ? -34.819 -1.252 62.518 1.00 82.12 452 ALA A C 1
ATOM 3298 O O . ALA A 1 452 ? -34.458 -1.317 61.341 1.00 82.12 452 ALA A O 1
ATOM 3299 N N . ALA A 1 453 ? -34.253 -0.401 63.380 1.00 79.38 453 ALA A N 1
ATOM 3300 C CA . ALA A 1 453 ? -33.118 0.454 63.032 1.00 79.38 453 ALA A CA 1
ATOM 3301 C C . ALA A 1 453 ? -31.864 -0.375 62.704 1.00 79.38 453 ALA A C 1
ATOM 3303 O O . ALA A 1 453 ? -31.199 -0.101 61.704 1.00 79.38 453 ALA A O 1
ATOM 3304 N N . GLN A 1 454 ? -31.595 -1.427 63.485 1.00 84.62 454 GLN A N 1
ATOM 3305 C CA . GLN A 1 454 ? -30.508 -2.377 63.240 1.00 84.62 454 GLN A CA 1
ATOM 3306 C C . GLN A 1 454 ? -30.675 -3.075 61.882 1.00 84.62 454 GLN A C 1
ATOM 3308 O O . GLN A 1 454 ? -29.756 -3.058 61.071 1.00 84.62 454 GLN A O 1
ATOM 3313 N N . GLN A 1 455 ? -31.867 -3.605 61.582 1.00 87.62 455 GLN A N 1
ATOM 3314 C CA . GLN A 1 455 ? -32.156 -4.239 60.289 1.00 87.62 455 GLN A CA 1
ATOM 3315 C C . GLN A 1 455 ? -31.957 -3.273 59.117 1.00 87.62 455 GLN A C 1
ATOM 3317 O O . GLN A 1 455 ? -31.389 -3.650 58.094 1.00 87.62 455 GLN A O 1
ATOM 3322 N N . ARG A 1 456 ? -32.375 -2.009 59.266 1.00 83.25 456 ARG A N 1
ATOM 3323 C CA . ARG A 1 456 ? -32.159 -0.982 58.239 1.00 83.25 456 ARG A CA 1
ATOM 3324 C C . ARG A 1 456 ? -30.676 -0.654 58.060 1.00 83.25 456 ARG A C 1
ATOM 3326 O O . ARG A 1 456 ? -30.244 -0.448 56.929 1.00 83.25 456 ARG A O 1
ATOM 3333 N N . ALA A 1 457 ? -29.901 -0.614 59.143 1.00 79.19 457 ALA A N 1
ATOM 3334 C CA . ALA A 1 457 ? -28.456 -0.419 59.080 1.00 79.19 457 ALA A CA 1
ATOM 3335 C C . ALA A 1 457 ? -27.755 -1.596 58.381 1.00 79.19 457 ALA A C 1
ATOM 3337 O O . ALA A 1 457 ? -26.920 -1.360 57.511 1.00 79.19 457 ALA A O 1
ATOM 3338 N N . ASP A 1 458 ? -28.139 -2.835 58.694 1.00 85.75 458 ASP A N 1
ATOM 3339 C CA . ASP A 1 458 ? -27.597 -4.044 58.063 1.00 85.75 458 ASP A CA 1
ATOM 3340 C C . ASP A 1 458 ? -27.952 -4.120 56.568 1.00 85.75 458 ASP A C 1
ATOM 3342 O O . ASP A 1 458 ? -27.124 -4.508 55.744 1.00 85.75 458 ASP A O 1
ATOM 3346 N N . GLU A 1 459 ? -29.164 -3.712 56.183 1.00 87.06 459 GLU A N 1
ATOM 3347 C CA . GLU A 1 459 ? -29.565 -3.653 54.775 1.00 87.06 459 GLU A CA 1
ATOM 3348 C C . GLU A 1 459 ? -28.803 -2.567 54.001 1.00 87.06 459 GLU A C 1
ATOM 3350 O O . GLU A 1 459 ? -28.332 -2.824 52.893 1.00 87.06 459 GLU A O 1
ATOM 3355 N N . LEU A 1 460 ? -28.597 -1.384 54.591 1.00 80.00 460 LEU A N 1
ATOM 3356 C CA . LEU A 1 460 ? -27.749 -0.348 53.992 1.00 80.00 460 LEU A CA 1
ATOM 3357 C C . LEU A 1 460 ? -26.287 -0.799 53.876 1.00 80.00 460 LEU A C 1
ATOM 3359 O O . LEU A 1 460 ? -25.632 -0.493 52.880 1.00 80.00 460 LEU A O 1
ATOM 3363 N N . GLN A 1 461 ? -25.783 -1.548 54.859 1.00 84.38 461 GLN A N 1
ATOM 3364 C CA . GLN A 1 461 ? -24.444 -2.133 54.815 1.00 84.38 461 GLN A CA 1
ATOM 3365 C C . GLN A 1 461 ? -24.318 -3.108 53.634 1.00 84.38 461 GLN A C 1
ATOM 3367 O O . GLN A 1 461 ? -23.400 -2.966 52.832 1.00 84.38 461 GLN A O 1
ATOM 3372 N N . ARG A 1 462 ? -25.286 -4.022 53.462 1.00 91.06 462 ARG A N 1
ATOM 3373 C CA . ARG A 1 462 ? -25.327 -4.943 52.312 1.00 91.06 462 ARG A CA 1
ATOM 3374 C C . ARG A 1 462 ? -25.379 -4.206 50.979 1.00 91.06 462 ARG A C 1
ATOM 3376 O O . ARG A 1 462 ? -24.645 -4.565 50.070 1.00 91.06 462 ARG A O 1
ATOM 3383 N N . GLN A 1 463 ? -26.194 -3.156 50.868 1.00 82.81 463 GLN A N 1
ATOM 3384 C CA . GLN A 1 463 ? -26.247 -2.340 49.650 1.00 82.81 463 GLN A CA 1
ATOM 3385 C C . GLN A 1 463 ? -24.903 -1.668 49.350 1.00 82.81 463 GLN A C 1
ATOM 3387 O O . GLN A 1 463 ? -24.516 -1.556 48.189 1.00 82.81 463 GLN A O 1
ATOM 3392 N N . LEU A 1 464 ? -24.178 -1.227 50.378 1.00 81.81 464 LEU A N 1
ATOM 3393 C CA . LEU A 1 464 ? -22.868 -0.604 50.218 1.00 81.81 464 LEU A CA 1
ATOM 3394 C C . LEU A 1 464 ? -21.799 -1.626 49.807 1.00 81.81 464 LEU A C 1
ATOM 3396 O O . LEU A 1 464 ? -20.978 -1.317 48.945 1.00 81.81 464 LEU A O 1
ATOM 3400 N N . ASP A 1 465 ? -21.845 -2.838 50.361 1.00 85.50 465 ASP A N 1
ATOM 3401 C CA . ASP A 1 465 ? -20.967 -3.945 49.971 1.00 85.50 465 ASP A CA 1
ATOM 3402 C C . ASP A 1 465 ? -21.254 -4.416 48.533 1.00 85.50 465 ASP A C 1
ATOM 3404 O O . ASP A 1 465 ? -20.321 -4.589 47.750 1.00 85.50 465 ASP A O 1
ATOM 3408 N N . GLU A 1 466 ? -22.527 -4.518 48.131 1.00 88.81 466 GLU A N 1
ATOM 3409 C CA . GLU A 1 466 ? -22.925 -4.807 46.744 1.00 88.81 466 GLU A CA 1
ATOM 3410 C C . GLU A 1 466 ? -22.429 -3.723 45.771 1.00 88.81 466 GLU A C 1
ATOM 3412 O O . GLU A 1 466 ? -21.889 -4.033 44.709 1.00 88.81 466 GLU A O 1
ATOM 3417 N N . GLN A 1 467 ? -22.560 -2.438 46.125 1.00 83.81 467 GLN A N 1
ATOM 3418 C CA . GLN A 1 467 ? -22.045 -1.337 45.300 1.00 83.81 467 GLN A CA 1
ATOM 3419 C C . GLN A 1 467 ? -20.514 -1.355 45.197 1.00 83.81 467 GLN A C 1
ATOM 3421 O O . GLN A 1 467 ? -19.977 -1.094 44.120 1.00 83.81 467 GLN A O 1
ATOM 3426 N N . ARG A 1 468 ? -19.808 -1.691 46.285 1.00 83.88 468 ARG A N 1
ATOM 3427 C CA . ARG A 1 468 ? -18.348 -1.884 46.267 1.00 83.88 468 ARG A CA 1
ATOM 3428 C C . ARG A 1 468 ? -17.952 -3.026 45.342 1.00 83.88 468 ARG A C 1
ATOM 3430 O O . ARG A 1 468 ? -17.084 -2.830 44.502 1.00 83.88 468 ARG A O 1
ATOM 3437 N N . GLN A 1 469 ? -18.640 -4.163 45.423 1.00 92.25 469 GLN A N 1
ATOM 3438 C CA . GLN A 1 469 ? -18.377 -5.298 44.544 1.00 92.25 469 GLN A CA 1
ATOM 3439 C C . GLN A 1 469 ? -18.579 -4.931 43.065 1.00 92.25 469 GLN A C 1
ATOM 3441 O O . GLN A 1 469 ? -17.721 -5.229 42.238 1.00 92.25 469 GLN A O 1
ATOM 3446 N N . ILE A 1 470 ? -19.668 -4.232 42.725 1.00 85.38 470 ILE A N 1
ATOM 3447 C CA . ILE A 1 470 ? -19.913 -3.768 41.349 1.00 85.38 470 ILE A CA 1
ATOM 3448 C C . ILE A 1 470 ? -18.797 -2.823 40.881 1.00 85.38 470 ILE A C 1
ATOM 3450 O O . ILE A 1 470 ? -18.372 -2.897 39.727 1.00 85.38 470 ILE A O 1
ATOM 3454 N N . TYR A 1 471 ? -18.317 -1.934 41.753 1.00 79.75 471 TYR A N 1
ATOM 3455 C CA . TYR A 1 471 ? -17.215 -1.031 41.431 1.00 79.75 471 TYR A CA 1
ATOM 3456 C C . TYR A 1 471 ? -15.901 -1.788 41.196 1.00 79.75 471 TYR A C 1
ATOM 3458 O O . TYR A 1 471 ? -15.225 -1.528 40.201 1.00 79.75 471 TYR A O 1
ATOM 3466 N N . ASP A 1 472 ? -15.571 -2.759 42.048 1.00 86.25 472 ASP A N 1
ATOM 3467 C CA . ASP A 1 472 ? -14.369 -3.587 41.909 1.00 86.25 472 ASP A CA 1
ATOM 3468 C C . ASP A 1 472 ? -14.414 -4.439 40.630 1.00 86.25 472 ASP A C 1
ATOM 3470 O O . ASP A 1 472 ? -13.424 -4.522 39.902 1.00 86.25 472 ASP A O 1
ATOM 3474 N N . GLU A 1 473 ? -15.575 -5.003 40.284 1.00 87.94 473 GLU A N 1
ATOM 3475 C CA . GLU A 1 473 ? -15.781 -5.712 39.015 1.00 87.94 473 GLU A CA 1
ATOM 3476 C C . GLU A 1 473 ? -15.623 -4.781 37.801 1.00 87.94 473 GLU A C 1
ATOM 3478 O O . GLU A 1 473 ? -15.027 -5.170 36.793 1.00 87.94 473 GLU A O 1
ATOM 3483 N N . GLN A 1 474 ? -16.114 -3.537 37.876 1.00 81.19 474 GLN A N 1
ATOM 3484 C CA . GLN A 1 474 ? -15.904 -2.542 36.818 1.00 81.19 474 GLN A CA 1
ATOM 3485 C C . GLN A 1 474 ? -14.431 -2.142 36.688 1.00 81.19 474 GLN A C 1
ATOM 3487 O O . GLN A 1 474 ? -13.922 -2.064 35.569 1.00 81.19 474 GLN A O 1
ATOM 3492 N N . GLN A 1 475 ? -13.734 -1.933 37.808 1.00 81.50 475 GLN A N 1
ATOM 3493 C CA . GLN A 1 475 ? -12.295 -1.666 37.820 1.00 81.50 475 GLN A CA 1
ATOM 3494 C C . GLN A 1 475 ? -11.518 -2.830 37.205 1.00 81.50 475 GLN A C 1
ATOM 3496 O O . GLN A 1 475 ? -10.661 -2.609 36.350 1.00 81.50 475 GLN A O 1
ATOM 3501 N N . HIS A 1 476 ? -11.865 -4.069 37.559 1.00 89.81 476 HIS A N 1
ATOM 3502 C CA . HIS A 1 476 ? -11.243 -5.257 36.986 1.00 89.81 476 HIS A CA 1
ATOM 3503 C C . HIS A 1 476 ? -11.428 -5.321 35.464 1.00 89.81 476 HIS A C 1
ATOM 3505 O O . HIS A 1 476 ? -10.447 -5.480 34.738 1.00 89.81 476 HIS A O 1
ATOM 3511 N N . ARG A 1 477 ? -12.650 -5.080 34.963 1.00 83.62 477 ARG A N 1
ATOM 3512 C CA . ARG A 1 477 ? -12.920 -5.011 33.515 1.00 83.62 477 ARG A CA 1
ATOM 3513 C C . ARG A 1 477 ? -12.115 -3.914 32.818 1.00 83.62 477 ARG A C 1
ATOM 3515 O O . ARG A 1 477 ? -11.636 -4.143 31.712 1.00 83.62 477 ARG A O 1
ATOM 3522 N N . MET A 1 478 ? -11.939 -2.742 33.435 1.00 77.00 478 MET A N 1
ATOM 3523 C CA . MET A 1 478 ? -11.099 -1.684 32.855 1.00 77.00 478 MET A CA 1
ATOM 3524 C C . MET A 1 478 ? -9.618 -2.077 32.809 1.00 77.00 478 MET A C 1
ATOM 3526 O O . MET A 1 478 ? -8.946 -1.798 31.818 1.00 77.00 478 MET A O 1
ATOM 3530 N N . VAL A 1 479 ? -9.103 -2.752 33.842 1.00 88.44 479 VAL A N 1
ATOM 3531 C CA . VAL A 1 479 ? -7.721 -3.263 33.855 1.00 88.44 479 VAL A CA 1
ATOM 3532 C C . VAL A 1 479 ? -7.516 -4.324 32.770 1.00 88.44 479 VAL A C 1
ATOM 3534 O O . VAL A 1 479 ? -6.517 -4.272 32.056 1.00 88.44 479 VAL A O 1
ATOM 3537 N N . GLU A 1 480 ? -8.467 -5.242 32.587 1.00 89.94 480 GLU A N 1
ATOM 3538 C CA . GLU A 1 480 ? -8.429 -6.219 31.491 1.00 89.94 480 GLU A CA 1
ATOM 3539 C C . GLU A 1 480 ? -8.492 -5.548 30.113 1.00 89.94 480 GLU A C 1
ATOM 3541 O O . GLU A 1 480 ? -7.723 -5.900 29.220 1.00 89.94 480 GLU A O 1
ATOM 3546 N N . GLN A 1 481 ? -9.362 -4.548 29.931 1.00 80.88 481 GLN A N 1
ATOM 3547 C CA . GLN A 1 481 ? -9.421 -3.771 28.689 1.00 80.88 481 GLN A CA 1
ATOM 3548 C C . GLN A 1 481 ? -8.097 -3.061 28.398 1.00 80.88 481 GLN A C 1
ATOM 3550 O O . GLN A 1 481 ? -7.638 -3.089 27.258 1.00 80.88 481 GLN A O 1
ATOM 3555 N N . ARG A 1 482 ? -7.458 -2.477 29.417 1.00 82.06 482 ARG A N 1
ATOM 3556 C CA . ARG A 1 482 ? -6.151 -1.829 29.273 1.00 82.06 482 ARG A CA 1
ATOM 3557 C C . ARG A 1 482 ? -5.063 -2.825 28.884 1.00 82.06 482 ARG A C 1
ATOM 3559 O O . ARG A 1 482 ? -4.335 -2.572 27.935 1.00 82.06 482 ARG A O 1
ATOM 3566 N N . ARG A 1 483 ? -5.029 -3.996 29.524 1.00 90.81 483 ARG A N 1
ATOM 3567 C CA . ARG A 1 483 ? -4.113 -5.082 29.154 1.00 90.81 483 ARG A CA 1
ATOM 3568 C C . ARG A 1 483 ? -4.320 -5.543 27.708 1.00 90.81 483 ARG A C 1
ATOM 3570 O O . ARG A 1 483 ? -3.350 -5.736 26.988 1.00 90.81 483 ARG A O 1
ATOM 3577 N N . ASN A 1 484 ? -5.570 -5.673 27.260 1.00 84.50 484 ASN A N 1
ATOM 3578 C CA . ASN A 1 484 ? -5.871 -6.024 25.871 1.00 84.50 484 ASN A CA 1
ATOM 3579 C C . ASN A 1 484 ? -5.395 -4.944 24.881 1.00 84.50 484 ASN A C 1
ATOM 3581 O O . ASN A 1 484 ? -4.956 -5.282 23.783 1.00 84.50 484 ASN A O 1
ATOM 3585 N N . LEU A 1 485 ? -5.480 -3.658 25.244 1.00 79.44 485 LEU A N 1
ATOM 3586 C CA . LEU A 1 485 ? -4.934 -2.562 24.436 1.00 79.44 485 LEU A CA 1
ATOM 3587 C C . LEU A 1 485 ? -3.403 -2.615 24.380 1.00 79.44 485 LEU A C 1
ATOM 3589 O O . LEU A 1 485 ? -2.854 -2.507 23.286 1.00 79.44 485 LEU A O 1
ATOM 3593 N N . ASP A 1 486 ? -2.737 -2.864 25.509 1.00 86.06 486 ASP A N 1
ATOM 3594 C CA . ASP A 1 486 ? -1.279 -3.017 25.572 1.00 86.06 486 ASP A CA 1
ATOM 3595 C C . ASP A 1 486 ? -0.806 -4.204 24.704 1.00 86.06 486 ASP A C 1
ATOM 3597 O O . ASP A 1 486 ? 0.124 -4.065 23.912 1.00 86.06 486 ASP A O 1
ATOM 3601 N N . GLU A 1 487 ? -1.498 -5.350 24.754 1.00 88.69 487 GLU A N 1
ATOM 3602 C CA . GLU A 1 487 ? -1.203 -6.517 23.903 1.00 88.69 487 GLU A CA 1
ATOM 3603 C C . GLU A 1 487 ? -1.435 -6.232 22.405 1.00 88.69 487 GLU A C 1
ATOM 3605 O O . GLU A 1 487 ? -0.694 -6.715 21.542 1.00 88.69 487 GLU A O 1
ATOM 3610 N N . LEU A 1 488 ? -2.466 -5.451 22.057 1.00 79.56 488 LEU A N 1
ATOM 3611 C CA . LEU A 1 488 ? -2.689 -5.005 20.677 1.00 79.56 488 LEU A CA 1
ATOM 3612 C C . LEU A 1 488 ? -1.601 -4.035 20.209 1.00 79.56 488 LEU A C 1
ATOM 3614 O O . LEU A 1 488 ? -1.225 -4.078 19.036 1.00 79.56 488 LEU A O 1
ATOM 3618 N N . GLN A 1 489 ? -1.105 -3.184 21.104 1.00 83.31 489 GLN A N 1
ATOM 3619 C CA . GLN A 1 489 ? -0.026 -2.247 20.825 1.00 83.31 489 GLN A CA 1
ATOM 3620 C C . GLN A 1 489 ? 1.308 -2.975 20.623 1.00 83.31 489 GLN A C 1
ATOM 3622 O O . GLN A 1 489 ? 1.974 -2.732 19.623 1.00 83.31 489 GLN A O 1
ATOM 3627 N N . GLU A 1 490 ? 1.631 -3.966 21.456 1.00 91.69 490 GLU A N 1
ATOM 3628 C CA . GLU A 1 490 ? 2.823 -4.808 21.281 1.00 91.69 490 GLU A CA 1
ATOM 3629 C C . GLU A 1 490 ? 2.800 -5.568 19.941 1.00 91.69 490 GLU A C 1
ATOM 3631 O O . GLU A 1 490 ? 3.798 -5.618 19.223 1.00 91.69 490 GLU A O 1
ATOM 3636 N N . ARG A 1 491 ? 1.636 -6.098 19.530 1.00 85.69 491 ARG A N 1
ATOM 3637 C CA . ARG A 1 491 ? 1.477 -6.715 18.197 1.00 85.69 491 ARG A CA 1
ATOM 3638 C C . ARG A 1 491 ? 1.689 -5.724 17.055 1.00 85.69 491 ARG A C 1
ATOM 3640 O O . ARG A 1 491 ? 2.162 -6.127 15.993 1.00 85.69 491 ARG A O 1
ATOM 3647 N N . LEU A 1 492 ? 1.296 -4.464 17.239 1.00 76.12 492 LEU A N 1
ATOM 3648 C CA . LEU A 1 492 ? 1.499 -3.412 16.246 1.00 76.12 492 LEU A CA 1
ATOM 3649 C C . LEU A 1 492 ? 2.988 -3.067 16.119 1.00 76.12 492 LEU A C 1
ATOM 3651 O O . LEU A 1 492 ? 3.498 -2.974 15.005 1.00 76.12 492 LEU A O 1
ATOM 3655 N N . ASP A 1 493 ? 3.682 -2.935 17.247 1.00 83.88 493 ASP A N 1
ATOM 3656 C CA . ASP A 1 493 ? 5.116 -2.651 17.285 1.00 83.88 493 ASP A CA 1
ATOM 3657 C C . ASP A 1 493 ? 5.930 -3.791 16.657 1.00 83.88 493 ASP A C 1
ATOM 3659 O O . ASP A 1 493 ? 6.832 -3.542 15.857 1.00 83.88 493 ASP A O 1
ATOM 3663 N N . GLU A 1 494 ? 5.553 -5.046 16.916 1.00 89.00 494 GLU A N 1
ATOM 3664 C CA . GLU A 1 494 ? 6.159 -6.216 16.273 1.00 89.00 494 GLU A CA 1
ATOM 3665 C C . GLU A 1 494 ? 5.918 -6.233 14.750 1.00 89.00 494 GLU A C 1
ATOM 3667 O O . GLU A 1 494 ? 6.830 -6.514 13.974 1.00 89.00 494 GLU A O 1
ATOM 36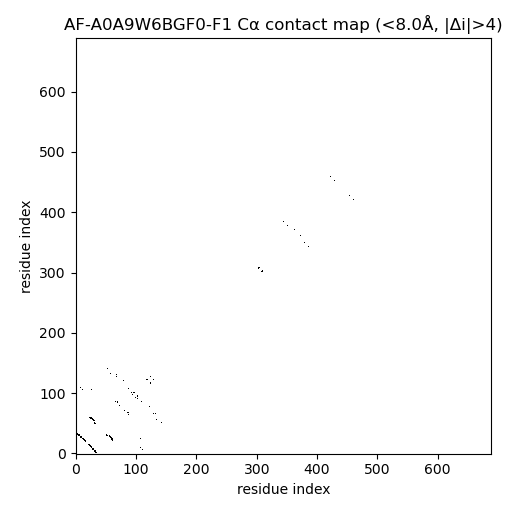72 N N . GLN A 1 495 ? 4.715 -5.877 14.283 1.00 80.50 495 GLN A N 1
ATOM 3673 C CA . GLN A 1 495 ? 4.445 -5.745 12.844 1.00 80.50 495 GLN A CA 1
ATOM 3674 C C . GLN A 1 495 ? 5.262 -4.622 12.195 1.00 80.50 495 GLN A C 1
ATOM 3676 O O . GLN A 1 495 ? 5.761 -4.802 11.084 1.00 80.50 495 GLN A O 1
ATOM 3681 N N . ASN A 1 496 ? 5.416 -3.481 12.870 1.00 81.12 496 ASN A N 1
ATOM 3682 C CA . ASN A 1 496 ? 6.254 -2.383 12.387 1.00 81.12 496 ASN A CA 1
ATOM 3683 C C . ASN A 1 496 ? 7.720 -2.814 12.293 1.00 81.12 496 ASN A C 1
ATOM 3685 O O . ASN A 1 496 ? 8.359 -2.578 11.270 1.00 81.12 496 ASN A O 1
ATOM 3689 N N . ARG A 1 497 ? 8.218 -3.545 13.295 1.00 91.38 497 ARG A N 1
ATOM 3690 C CA . ARG A 1 497 ? 9.566 -4.121 13.274 1.00 91.38 497 ARG A CA 1
ATOM 3691 C C . ARG A 1 497 ? 9.782 -5.034 12.066 1.00 91.38 497 ARG A C 1
ATOM 3693 O O . ARG A 1 497 ? 10.801 -4.926 11.394 1.00 91.38 497 ARG A O 1
ATOM 3700 N N . GLN A 1 498 ? 8.808 -5.886 11.746 1.00 86.44 498 GLN A N 1
ATOM 3701 C CA . GLN A 1 498 ? 8.870 -6.756 10.567 1.00 86.44 498 GLN A CA 1
ATOM 3702 C C . GLN A 1 498 ? 8.879 -5.968 9.249 1.00 86.44 498 GLN A C 1
ATOM 3704 O O . GLN A 1 498 ? 9.566 -6.365 8.308 1.00 86.44 498 GLN A O 1
ATOM 3709 N N . LEU A 1 499 ? 8.135 -4.861 9.162 1.00 81.25 499 LEU A N 1
ATOM 3710 C CA . LEU A 1 499 ? 8.162 -3.981 7.989 1.00 81.25 499 LEU A CA 1
ATOM 3711 C C . LEU A 1 499 ? 9.512 -3.271 7.843 1.00 81.25 499 LEU A C 1
ATOM 3713 O O . LEU A 1 499 ? 10.028 -3.188 6.730 1.00 81.25 499 LEU A O 1
ATOM 3717 N N . ASP A 1 500 ? 10.106 -2.811 8.942 1.00 85.38 500 ASP A N 1
ATOM 3718 C CA . ASP A 1 500 ? 11.438 -2.200 8.927 1.00 85.38 500 ASP A CA 1
ATOM 3719 C C . ASP A 1 500 ? 12.515 -3.214 8.514 1.00 85.38 500 ASP A C 1
ATOM 3721 O O . ASP A 1 500 ? 13.359 -2.910 7.674 1.00 85.38 500 ASP A O 1
ATOM 3725 N N . GLU A 1 501 ? 12.439 -4.458 8.997 1.00 90.06 501 GLU A N 1
ATOM 3726 C CA . GLU A 1 501 ? 13.319 -5.539 8.538 1.00 90.06 501 GLU A CA 1
ATOM 3727 C C . GLU A 1 501 ? 13.159 -5.832 7.037 1.00 90.06 501 GLU A C 1
ATOM 3729 O O . GLU A 1 501 ? 14.149 -6.064 6.340 1.00 90.06 501 GLU A O 1
ATOM 3734 N N . GLN A 1 502 ? 11.927 -5.820 6.515 1.00 83.00 502 GLN A N 1
ATOM 3735 C CA . GLN A 1 502 ? 11.680 -5.981 5.078 1.00 83.00 502 GLN A CA 1
ATOM 3736 C C . GLN A 1 502 ? 12.263 -4.821 4.265 1.00 83.00 502 GLN A C 1
ATOM 3738 O O . GLN A 1 502 ? 12.86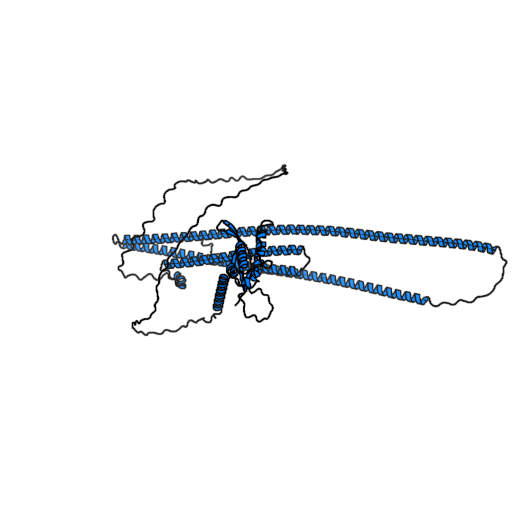4 -5.070 3.219 1.00 83.00 502 GLN A O 1
ATOM 3743 N N . ARG A 1 503 ? 12.145 -3.582 4.757 1.00 85.19 503 ARG A N 1
ATOM 3744 C CA . ARG A 1 503 ? 12.761 -2.398 4.139 1.00 85.19 503 ARG A CA 1
ATOM 3745 C C . ARG A 1 503 ? 14.281 -2.512 4.104 1.00 85.19 503 ARG A C 1
ATOM 3747 O O . ARG A 1 503 ? 14.858 -2.354 3.036 1.00 85.19 503 ARG A O 1
ATOM 3754 N N . CYS A 1 504 ? 14.915 -2.903 5.211 1.00 92.81 504 CYS A N 1
ATOM 3755 C CA . CYS A 1 504 ? 16.362 -3.128 5.237 1.00 92.81 504 CYS A CA 1
ATOM 3756 C C . CYS A 1 504 ? 16.805 -4.183 4.212 1.00 92.81 504 CYS A C 1
ATOM 3758 O O . CYS A 1 504 ? 17.784 -3.970 3.503 1.00 92.81 504 CYS A O 1
ATOM 3760 N N . ARG A 1 505 ? 16.067 -5.294 4.069 1.00 90.38 505 ARG A N 1
ATOM 3761 C CA . ARG A 1 505 ? 16.374 -6.315 3.048 1.00 90.38 505 ARG A CA 1
ATOM 3762 C C . ARG A 1 505 ? 16.212 -5.789 1.621 1.00 90.38 505 ARG A C 1
ATOM 3764 O O . ARG A 1 505 ? 16.985 -6.175 0.748 1.00 90.38 505 ARG A O 1
ATOM 3771 N N . ALA A 1 506 ? 15.212 -4.946 1.370 1.00 82.50 506 ALA A N 1
ATOM 3772 C CA . ALA A 1 506 ? 15.018 -4.319 0.065 1.00 82.50 506 ALA A CA 1
ATOM 3773 C C . ALA A 1 506 ? 16.165 -3.346 -0.263 1.00 82.50 506 ALA A C 1
ATOM 3775 O O . ALA A 1 506 ? 16.711 -3.404 -1.363 1.00 82.50 506 ALA A O 1
ATOM 3776 N N . ASP A 1 507 ? 16.596 -2.535 0.707 1.00 88.44 507 ASP A N 1
ATOM 3777 C CA . ASP A 1 507 ? 17.737 -1.625 0.556 1.00 88.44 507 ASP A CA 1
ATOM 3778 C C . ASP A 1 507 ? 19.045 -2.387 0.281 1.00 88.44 507 ASP A C 1
ATOM 3780 O O . ASP A 1 507 ? 19.822 -1.994 -0.589 1.00 88.44 507 ASP A O 1
ATOM 3784 N N . GLU A 1 508 ? 19.284 -3.510 0.965 1.00 93.25 508 GLU A N 1
ATOM 3785 C CA . GLU A 1 508 ? 20.433 -4.388 0.701 1.00 93.25 508 GLU A CA 1
ATOM 3786 C C . GLU A 1 508 ? 20.396 -4.981 -0.719 1.00 93.25 508 GLU A C 1
ATOM 3788 O O . GLU A 1 508 ? 21.414 -5.010 -1.416 1.00 93.25 508 GLU A O 1
ATOM 3793 N N . GLN A 1 509 ? 19.223 -5.427 -1.187 1.00 88.12 509 GLN A N 1
ATOM 3794 C CA . GLN A 1 509 ? 19.051 -5.920 -2.560 1.00 88.12 509 GLN A CA 1
ATOM 3795 C C . GLN A 1 509 ? 19.294 -4.818 -3.596 1.00 88.12 509 GLN A C 1
ATOM 3797 O O . GLN A 1 509 ? 19.946 -5.065 -4.614 1.00 88.12 509 GLN A O 1
ATOM 3802 N N . GLN A 1 510 ? 18.819 -3.603 -3.321 1.00 89.94 510 GLN A N 1
ATOM 3803 C CA . GLN A 1 510 ? 19.036 -2.439 -4.171 1.00 89.94 510 GLN A CA 1
ATOM 3804 C C . GLN A 1 510 ? 20.524 -2.075 -4.249 1.00 89.94 510 GLN A C 1
ATOM 3806 O O . GLN A 1 510 ? 21.049 -1.885 -5.345 1.00 89.94 510 GLN A O 1
ATOM 3811 N N . GLN A 1 511 ? 21.233 -2.064 -3.116 1.00 94.25 511 GLN A N 1
ATOM 3812 C CA . GLN A 1 511 ? 22.682 -1.843 -3.087 1.00 94.25 511 GLN A CA 1
ATOM 3813 C C . GLN A 1 511 ? 23.429 -2.889 -3.920 1.00 94.25 511 GLN A C 1
ATOM 3815 O O . GLN A 1 511 ? 24.302 -2.540 -4.713 1.00 94.25 511 GLN A O 1
ATOM 3820 N N . HIS A 1 512 ? 23.050 -4.164 -3.808 1.00 92.94 512 HIS A N 1
ATOM 3821 C CA . HIS A 1 512 ? 23.652 -5.226 -4.609 1.00 92.94 512 HIS A CA 1
ATOM 3822 C C . HIS A 1 512 ? 23.380 -5.050 -6.116 1.00 92.94 512 HIS A C 1
ATOM 3824 O O . HIS A 1 512 ? 24.266 -5.287 -6.940 1.00 92.94 512 HIS A O 1
ATOM 3830 N N . ALA A 1 513 ? 22.179 -4.608 -6.500 1.00 87.25 513 ALA A N 1
ATOM 3831 C CA . ALA A 1 513 ? 21.853 -4.298 -7.891 1.00 87.25 513 ALA A CA 1
ATOM 3832 C C . ALA A 1 513 ? 22.672 -3.107 -8.424 1.00 87.25 513 ALA A C 1
ATOM 3834 O O . ALA A 1 513 ? 23.185 -3.162 -9.545 1.00 87.25 513 ALA A O 1
ATOM 3835 N N . ASP A 1 514 ? 22.853 -2.059 -7.620 1.00 90.81 514 ASP A N 1
ATOM 3836 C CA . ASP A 1 514 ? 23.671 -0.897 -7.977 1.00 90.81 514 ASP A CA 1
ATOM 3837 C C . ASP A 1 514 ? 25.159 -1.261 -8.106 1.00 90.81 514 ASP A C 1
ATOM 3839 O O . ASP A 1 514 ? 25.836 -0.802 -9.028 1.00 90.81 514 ASP A O 1
ATOM 3843 N N . GLU A 1 515 ? 25.676 -2.143 -7.247 1.00 97.19 515 GLU A N 1
ATOM 3844 C CA . GLU A 1 515 ? 27.026 -2.697 -7.390 1.00 97.19 515 GLU A CA 1
ATOM 3845 C C . GLU A 1 515 ? 27.190 -3.509 -8.681 1.00 97.19 515 GLU A C 1
ATOM 3847 O O . GLU A 1 515 ? 28.209 -3.382 -9.364 1.00 97.19 515 GLU A O 1
ATOM 3852 N N . GLN A 1 516 ? 26.197 -4.324 -9.052 1.00 93.81 516 GLN A N 1
ATOM 3853 C CA . GLN A 1 516 ? 26.215 -5.057 -10.322 1.00 93.81 516 GLN A CA 1
ATOM 3854 C C . GLN A 1 516 ? 26.206 -4.113 -11.529 1.00 93.81 516 GLN A C 1
ATOM 3856 O O . GLN A 1 516 ? 26.953 -4.350 -12.479 1.00 93.81 516 GLN A O 1
ATOM 3861 N N . ARG A 1 517 ? 25.419 -3.030 -11.479 1.00 92.31 517 ARG A N 1
ATOM 3862 C CA . ARG A 1 517 ? 25.409 -1.988 -12.519 1.00 92.31 517 ARG A CA 1
ATOM 3863 C C . ARG A 1 517 ? 26.771 -1.314 -12.645 1.00 92.31 517 ARG A C 1
ATOM 3865 O O . ARG A 1 517 ? 27.311 -1.271 -13.742 1.00 92.31 517 ARG A O 1
ATOM 3872 N N . ARG A 1 518 ? 27.387 -0.909 -11.527 1.00 96.75 518 ARG A N 1
ATOM 3873 C CA . ARG A 1 518 ? 28.746 -0.334 -11.530 1.00 96.75 518 ARG A CA 1
ATOM 3874 C C . ARG A 1 518 ? 29.773 -1.275 -12.159 1.00 96.75 518 ARG A C 1
ATOM 3876 O O . ARG A 1 518 ? 30.570 -0.840 -12.980 1.00 96.75 518 ARG A O 1
ATOM 3883 N N . ARG A 1 519 ? 29.732 -2.572 -11.831 1.00 97.94 519 ARG A N 1
ATOM 3884 C CA . ARG A 1 519 ? 30.624 -3.572 -12.449 1.00 97.94 519 ARG A CA 1
ATOM 3885 C C . ARG A 1 519 ? 30.381 -3.719 -13.953 1.00 97.94 519 ARG A C 1
ATOM 3887 O O . ARG A 1 519 ? 31.336 -3.913 -14.699 1.00 97.94 519 ARG A O 1
ATOM 3894 N N . ALA A 1 520 ? 29.128 -3.651 -14.400 1.00 93.00 520 ALA A N 1
ATOM 3895 C CA . ALA A 1 520 ? 28.799 -3.688 -15.822 1.00 93.00 520 ALA A CA 1
ATOM 3896 C C . ALA A 1 520 ? 29.329 -2.445 -16.557 1.00 93.00 520 ALA A C 1
ATOM 3898 O O . ALA A 1 520 ? 29.946 -2.592 -17.611 1.00 93.00 520 ALA A O 1
ATOM 3899 N N . ASP A 1 521 ? 29.174 -1.256 -15.969 1.00 94.50 521 ASP A N 1
ATOM 3900 C CA . ASP A 1 521 ? 29.700 0.001 -16.515 1.00 94.50 521 ASP A CA 1
ATOM 3901 C C . ASP A 1 521 ? 31.238 -0.020 -16.602 1.00 94.50 521 ASP A C 1
ATOM 3903 O O . ASP A 1 521 ? 31.810 0.369 -17.619 1.00 94.50 521 ASP A O 1
ATOM 3907 N N . GLU A 1 522 ? 31.923 -0.551 -15.583 1.00 97.81 522 GLU A N 1
ATOM 3908 C CA . GLU A 1 522 ? 33.382 -0.736 -15.600 1.00 97.81 522 GLU A CA 1
ATOM 3909 C C . GLU A 1 522 ? 33.844 -1.697 -16.710 1.00 97.81 522 GLU A C 1
ATOM 3911 O O . GLU A 1 522 ? 34.864 -1.455 -17.360 1.00 97.81 522 GLU A O 1
ATOM 3916 N N . LEU A 1 523 ? 33.113 -2.793 -16.949 1.00 97.12 523 LEU A N 1
ATOM 3917 C CA . LEU A 1 523 ? 33.411 -3.718 -18.048 1.00 97.12 523 LEU A CA 1
ATOM 3918 C C . LEU A 1 523 ? 33.173 -3.068 -19.414 1.00 97.12 523 LEU A C 1
ATOM 3920 O O . LEU A 1 523 ? 33.988 -3.251 -20.318 1.00 97.12 523 LEU A O 1
ATOM 3924 N N . GLN A 1 524 ? 32.101 -2.288 -19.553 1.00 96.94 524 GLN A N 1
ATOM 3925 C CA . GLN A 1 524 ? 31.813 -1.543 -20.775 1.00 96.94 524 GLN A CA 1
ATOM 3926 C C . GLN A 1 524 ? 32.916 -0.520 -21.068 1.00 96.94 524 GLN A C 1
ATOM 3928 O O . GLN A 1 524 ? 33.425 -0.477 -22.186 1.00 96.94 524 GLN A O 1
ATOM 3933 N N . GLN A 1 525 ? 33.362 0.225 -20.054 1.00 97.38 525 GLN A N 1
ATOM 3934 C CA . GLN A 1 525 ? 34.466 1.171 -20.198 1.00 97.38 525 GLN A CA 1
ATOM 3935 C C . GLN A 1 525 ? 35.751 0.475 -20.670 1.00 97.38 525 GLN A C 1
ATOM 3937 O O . GLN A 1 525 ? 36.438 0.987 -21.552 1.00 97.38 525 GLN A O 1
ATOM 3942 N N . ARG A 1 526 ? 36.070 -0.714 -20.139 1.00 98.00 526 ARG A N 1
ATOM 3943 C CA . ARG A 1 526 ? 37.231 -1.495 -20.602 1.00 98.00 526 ARG A CA 1
ATOM 3944 C C . ARG A 1 526 ? 37.104 -1.915 -22.065 1.00 98.00 526 ARG A C 1
ATOM 3946 O O . ARG A 1 526 ? 38.090 -1.835 -22.792 1.00 98.00 526 ARG A O 1
ATOM 3953 N N . LEU A 1 527 ? 35.916 -2.334 -22.504 1.00 96.50 527 LEU A N 1
ATOM 3954 C CA . LEU A 1 527 ? 35.667 -2.683 -23.906 1.00 96.50 527 LEU A CA 1
ATOM 3955 C C . LEU A 1 527 ? 35.813 -1.467 -24.829 1.00 96.50 527 LEU A C 1
ATOM 3957 O O . LEU A 1 527 ? 36.421 -1.581 -25.893 1.00 96.50 527 LEU A O 1
ATOM 3961 N N . ASP A 1 528 ? 35.317 -0.302 -24.411 1.00 95.19 528 ASP A N 1
ATOM 3962 C CA . ASP A 1 528 ? 35.449 0.943 -25.172 1.00 95.19 528 ASP A CA 1
ATOM 3963 C C . ASP A 1 528 ? 36.917 1.407 -25.244 1.00 95.19 528 ASP A C 1
ATOM 3965 O O . ASP A 1 528 ? 37.391 1.833 -26.302 1.00 95.19 528 ASP A O 1
ATOM 3969 N N . GLU A 1 529 ? 37.677 1.262 -24.153 1.00 97.88 529 GLU A N 1
ATOM 3970 C CA . GLU A 1 529 ? 39.120 1.524 -24.124 1.00 97.88 529 GLU A CA 1
ATOM 3971 C C . GLU A 1 529 ? 39.902 0.568 -25.041 1.00 97.88 529 GLU A C 1
ATOM 3973 O O . GLU A 1 529 ? 40.791 1.010 -25.773 1.00 97.88 529 GLU A O 1
ATOM 3978 N N . GLU A 1 530 ? 39.576 -0.728 -25.050 1.00 97.94 530 GLU A N 1
ATOM 3979 C CA . GLU A 1 530 ? 40.172 -1.706 -25.969 1.00 97.94 530 GLU A CA 1
ATOM 3980 C C . GLU A 1 530 ? 39.825 -1.407 -27.432 1.00 97.94 530 GLU A C 1
ATOM 3982 O O . GLU A 1 530 ? 40.707 -1.446 -28.294 1.00 97.94 530 GLU A O 1
ATOM 3987 N N . ALA A 1 531 ? 38.572 -1.049 -27.721 1.00 96.25 531 ALA A N 1
ATOM 3988 C CA . ALA A 1 531 ? 38.144 -0.647 -29.056 1.00 96.25 531 ALA A CA 1
ATOM 3989 C C . ALA A 1 531 ? 38.880 0.616 -29.528 1.00 96.25 531 ALA A C 1
ATOM 3991 O O . ALA A 1 531 ? 39.308 0.692 -30.680 1.00 96.25 531 ALA A O 1
ATOM 3992 N N . HIS A 1 532 ? 39.087 1.590 -28.638 1.00 97.56 532 HIS A N 1
ATOM 3993 C CA . HIS A 1 532 ? 39.861 2.786 -28.952 1.00 97.56 532 HIS A CA 1
ATOM 3994 C C . HIS A 1 532 ? 41.337 2.469 -29.230 1.00 97.56 532 HIS A C 1
ATOM 3996 O O . HIS A 1 532 ? 41.914 3.030 -30.159 1.00 97.56 532 HIS A O 1
ATOM 4002 N N . ARG A 1 533 ? 41.946 1.544 -28.473 1.00 97.88 533 ARG A N 1
ATOM 4003 C CA . ARG A 1 533 ? 43.315 1.070 -28.747 1.00 97.88 533 ARG A CA 1
ATOM 4004 C C . ARG A 1 533 ? 43.417 0.374 -30.102 1.00 97.88 533 ARG A C 1
ATOM 4006 O O . ARG A 1 533 ? 44.374 0.636 -30.818 1.00 97.88 533 ARG A O 1
ATOM 4013 N N . ARG A 1 534 ? 42.434 -0.454 -30.473 1.00 97.12 534 ARG A N 1
ATOM 4014 C CA . ARG A 1 534 ? 42.398 -1.104 -31.794 1.00 97.12 534 ARG A CA 1
ATOM 4015 C C . ARG A 1 534 ? 42.294 -0.099 -32.933 1.00 97.12 534 ARG A C 1
ATOM 4017 O O . ARG A 1 534 ? 43.073 -0.195 -33.864 1.00 97.12 534 ARG A O 1
ATOM 4024 N N . ARG A 1 535 ? 41.411 0.900 -32.826 1.00 97.00 535 ARG A N 1
ATOM 4025 C CA . ARG A 1 535 ? 41.307 1.959 -33.847 1.00 97.00 535 ARG A CA 1
ATOM 4026 C C . ARG A 1 535 ? 42.616 2.722 -34.026 1.00 97.00 535 ARG A C 1
ATOM 4028 O O . ARG A 1 535 ? 43.001 2.983 -35.150 1.00 97.00 535 ARG A O 1
ATOM 4035 N N . LYS A 1 536 ? 43.317 3.031 -32.932 1.00 97.62 536 LYS A N 1
ATOM 4036 C CA . LYS A 1 536 ? 44.644 3.661 -33.006 1.00 97.62 536 LYS A CA 1
ATOM 4037 C C . LYS A 1 536 ? 45.675 2.780 -33.705 1.00 97.62 536 LYS A C 1
ATOM 4039 O O . LYS A 1 536 ? 46.447 3.289 -34.498 1.00 97.62 536 LYS A O 1
ATOM 4044 N N . GLN A 1 537 ? 45.674 1.476 -33.427 1.00 97.00 537 GLN A N 1
ATOM 4045 C CA . GLN A 1 537 ? 46.549 0.530 -34.126 1.00 97.00 537 GLN A CA 1
ATOM 4046 C C . GLN A 1 537 ? 46.209 0.445 -35.618 1.00 97.00 537 GLN A C 1
ATOM 4048 O O . GLN A 1 537 ? 47.114 0.451 -36.437 1.00 97.00 537 GLN A O 1
ATOM 4053 N N . GLU A 1 538 ? 44.922 0.410 -35.972 1.00 96.88 538 GLU A N 1
ATOM 4054 C CA . GLU A 1 538 ? 44.468 0.429 -37.369 1.00 96.88 538 GLU A CA 1
ATOM 4055 C C . GLU A 1 538 ? 44.883 1.729 -38.080 1.00 96.88 538 GLU A C 1
ATOM 4057 O O . GLU A 1 538 ? 45.383 1.666 -39.197 1.00 96.88 538 GLU A O 1
ATOM 4062 N N . GLU A 1 539 ? 44.744 2.889 -37.428 1.00 97.25 539 GLU A N 1
ATOM 4063 C CA . GLU A 1 539 ? 45.206 4.186 -37.947 1.00 97.25 539 GLU A CA 1
ATOM 4064 C C . GLU A 1 539 ? 46.733 4.206 -38.153 1.00 97.25 539 GLU A C 1
ATOM 4066 O O . GLU A 1 539 ? 47.194 4.600 -39.220 1.00 97.25 539 GLU A O 1
ATOM 4071 N N . GLU A 1 540 ? 47.520 3.730 -37.180 1.00 97.75 540 GLU A N 1
ATOM 4072 C CA . GLU A 1 540 ? 48.985 3.621 -37.293 1.00 97.75 540 GLU A CA 1
ATOM 4073 C C . GLU A 1 540 ? 49.408 2.658 -38.424 1.00 97.75 540 GLU A C 1
ATOM 4075 O O . GLU A 1 540 ? 50.325 2.960 -39.188 1.00 97.75 540 GLU A O 1
ATOM 4080 N N . GLU A 1 541 ? 48.723 1.518 -38.578 1.00 97.19 541 GLU A N 1
ATOM 4081 C CA . GLU A 1 541 ? 48.961 0.569 -39.675 1.00 97.19 541 GLU A CA 1
ATOM 4082 C C . GLU A 1 541 ? 48.575 1.151 -41.046 1.00 97.19 541 GLU A C 1
ATOM 4084 O O . GLU A 1 541 ? 49.246 0.883 -42.046 1.00 97.19 541 GLU A O 1
ATOM 4089 N N . GLU A 1 542 ? 47.493 1.931 -41.131 1.00 97.12 542 GLU A N 1
ATOM 4090 C CA . GLU A 1 542 ? 47.102 2.639 -42.355 1.00 97.12 542 GLU A CA 1
ATOM 4091 C C . GLU A 1 542 ? 48.114 3.730 -42.723 1.00 97.12 542 GLU A C 1
ATOM 4093 O O . GLU A 1 542 ? 48.500 3.822 -43.890 1.00 97.12 542 GLU A O 1
ATOM 4098 N N . GLU A 1 543 ? 48.599 4.505 -41.749 1.00 97.31 543 GLU A N 1
ATOM 4099 C CA . GLU A 1 543 ? 49.673 5.483 -41.952 1.00 97.31 543 GLU A CA 1
ATOM 4100 C C . GLU A 1 543 ? 50.954 4.804 -42.465 1.00 97.31 543 GLU A C 1
ATOM 4102 O O . GLU A 1 543 ? 51.524 5.245 -43.467 1.00 97.31 543 GLU A O 1
ATOM 4107 N N . GLU A 1 544 ? 51.368 3.680 -41.866 1.00 97.62 544 GLU A N 1
ATOM 4108 C CA . GLU A 1 544 ? 52.534 2.913 -42.327 1.00 97.62 544 GLU A CA 1
ATOM 4109 C C . GLU A 1 544 ? 52.340 2.368 -43.754 1.00 97.62 544 GLU A C 1
ATOM 4111 O O . GLU A 1 544 ? 53.262 2.424 -44.573 1.00 97.62 544 GLU A O 1
ATOM 4116 N N . ARG A 1 545 ? 51.133 1.896 -44.101 1.00 96.25 545 ARG A N 1
ATOM 4117 C CA . ARG A 1 545 ? 50.808 1.448 -45.467 1.00 96.25 545 ARG A CA 1
ATOM 4118 C C . ARG A 1 545 ? 50.917 2.574 -46.487 1.00 96.25 545 ARG A C 1
ATOM 4120 O O . ARG A 1 545 ? 51.476 2.350 -47.560 1.00 96.25 545 ARG A O 1
ATOM 4127 N N . VAL A 1 546 ? 50.406 3.762 -46.167 1.00 97.19 546 VAL A N 1
ATOM 4128 C CA . VAL A 1 546 ? 50.510 4.935 -47.046 1.00 97.19 546 VAL A CA 1
ATOM 4129 C C . VAL A 1 546 ? 51.977 5.335 -47.222 1.00 97.19 546 VAL A C 1
ATOM 4131 O O . VAL A 1 546 ? 52.424 5.524 -48.354 1.00 97.19 546 VAL A O 1
ATOM 4134 N N . GLU A 1 547 ? 52.765 5.364 -46.143 1.00 97.19 547 GLU A N 1
ATOM 4135 C CA . GLU A 1 547 ? 54.205 5.628 -46.238 1.00 97.19 547 GLU A CA 1
ATOM 4136 C C . GLU A 1 547 ? 54.946 4.582 -47.086 1.00 97.19 547 GLU A C 1
ATOM 4138 O O . GLU A 1 547 ? 55.851 4.922 -47.854 1.00 97.19 547 GLU A O 1
ATOM 4143 N N . GLU A 1 548 ? 54.601 3.298 -46.964 1.00 96.62 548 GLU A N 1
ATOM 4144 C CA . GLU A 1 548 ? 55.168 2.247 -47.808 1.00 96.62 548 GLU A CA 1
ATOM 4145 C C . GLU A 1 548 ? 54.813 2.431 -49.286 1.00 96.62 548 GLU A C 1
ATOM 4147 O O . GLU A 1 548 ? 55.675 2.234 -50.150 1.00 96.62 548 GLU A O 1
ATOM 4152 N N . GLU A 1 549 ? 53.566 2.784 -49.596 1.00 96.44 549 GLU A N 1
ATOM 4153 C CA . GLU A 1 549 ? 53.124 3.057 -50.964 1.00 96.44 549 GLU A CA 1
ATOM 4154 C C . GLU A 1 549 ? 53.868 4.253 -51.564 1.00 96.44 549 GLU A C 1
ATOM 4156 O O . GLU A 1 549 ? 54.383 4.142 -52.681 1.00 96.44 549 GLU A O 1
ATOM 4161 N N . ASP A 1 550 ? 54.046 5.334 -50.804 1.00 96.25 550 ASP A N 1
ATOM 4162 C CA . ASP A 1 550 ? 54.834 6.500 -51.214 1.00 96.25 550 ASP A CA 1
ATOM 4163 C C . ASP A 1 550 ? 56.307 6.135 -51.452 1.00 96.25 550 ASP A C 1
ATOM 4165 O O . ASP A 1 550 ? 56.903 6.521 -52.465 1.00 96.25 550 ASP A O 1
ATOM 4169 N N . ARG A 1 551 ? 56.906 5.320 -50.571 1.00 96.94 551 ARG A N 1
ATOM 4170 C CA . ARG A 1 551 ? 58.273 4.801 -50.766 1.00 96.94 551 ARG A CA 1
ATOM 4171 C C . ARG A 1 551 ? 58.368 3.957 -52.038 1.00 96.94 551 ARG A C 1
ATOM 4173 O O . ARG A 1 551 ? 59.336 4.092 -52.789 1.00 96.94 551 ARG A O 1
ATOM 4180 N N . ARG A 1 552 ? 57.379 3.100 -52.315 1.00 96.81 552 ARG A N 1
ATOM 4181 C CA . ARG A 1 552 ? 57.328 2.288 -53.546 1.00 96.81 552 ARG A CA 1
ATOM 4182 C C . ARG A 1 552 ? 57.172 3.163 -54.788 1.00 96.81 552 ARG A C 1
ATOM 4184 O O . ARG A 1 552 ? 57.864 2.916 -55.776 1.00 96.81 552 ARG A O 1
ATOM 4191 N N . ALA A 1 553 ? 56.326 4.190 -54.735 1.00 95.81 553 ALA A N 1
ATOM 4192 C CA . ALA A 1 553 ? 56.145 5.152 -55.817 1.00 95.81 553 ALA A CA 1
ATOM 4193 C C . ALA A 1 553 ? 57.442 5.926 -56.106 1.00 95.81 553 ALA A C 1
ATOM 4195 O O . ALA A 1 553 ? 57.868 5.997 -57.259 1.00 95.81 553 ALA A O 1
ATOM 4196 N N . ALA A 1 554 ? 58.138 6.402 -55.068 1.00 96.00 554 ALA A N 1
ATOM 4197 C CA . ALA A 1 554 ? 59.427 7.080 -55.206 1.00 96.00 554 ALA A CA 1
ATOM 4198 C C . ALA A 1 554 ? 60.503 6.170 -55.828 1.00 96.00 554 ALA A C 1
ATOM 4200 O O . ALA A 1 554 ? 61.270 6.593 -56.696 1.00 96.00 554 ALA A O 1
ATOM 4201 N N . VAL A 1 555 ? 60.549 4.891 -55.434 1.00 96.31 555 VAL A N 1
ATOM 4202 C CA . VAL A 1 555 ? 61.448 3.906 -56.058 1.00 96.31 555 VAL A CA 1
ATOM 4203 C C . VAL A 1 555 ? 61.093 3.690 -57.532 1.00 96.31 555 VAL A C 1
ATOM 4205 O O . VAL A 1 555 ? 61.998 3.618 -58.365 1.00 96.31 555 VAL A O 1
ATOM 4208 N N . ALA A 1 556 ? 59.806 3.611 -57.877 1.00 95.88 556 ALA A N 1
ATOM 4209 C CA . ALA A 1 556 ? 59.362 3.466 -59.262 1.00 95.88 556 ALA A CA 1
ATOM 4210 C C . ALA A 1 556 ? 59.755 4.680 -60.126 1.00 95.88 556 ALA A C 1
ATOM 4212 O O . ALA A 1 556 ? 60.268 4.494 -61.232 1.00 95.88 556 ALA A O 1
ATOM 4213 N N . GLU A 1 557 ? 59.607 5.902 -59.606 1.00 96.31 557 GLU A N 1
ATOM 4214 C CA . GLU A 1 557 ? 60.039 7.134 -60.280 1.00 96.31 557 GLU A CA 1
ATOM 4215 C C . GLU A 1 557 ? 61.559 7.141 -60.518 1.00 96.31 557 GLU A C 1
ATOM 4217 O O . GLU A 1 557 ? 62.027 7.409 -61.627 1.00 96.31 557 GLU A O 1
ATOM 4222 N N . LEU A 1 558 ? 62.355 6.768 -59.507 1.00 95.38 558 LEU A N 1
ATOM 4223 C CA . LEU A 1 558 ? 63.810 6.652 -59.647 1.00 95.38 558 LEU A CA 1
ATOM 4224 C C . LEU A 1 558 ? 64.209 5.608 -60.699 1.00 95.38 558 LEU A C 1
ATOM 4226 O O . LEU A 1 558 ? 65.139 5.839 -61.475 1.00 95.38 558 LEU A O 1
ATOM 4230 N N . GLN A 1 559 ? 63.506 4.475 -60.760 1.00 96.06 559 GLN A N 1
ATOM 4231 C CA . GLN A 1 559 ? 63.731 3.454 -61.785 1.00 96.06 559 GLN A CA 1
ATOM 4232 C C . GLN A 1 559 ? 63.385 3.955 -63.190 1.00 96.06 559 GLN A C 1
ATOM 4234 O O . GLN A 1 559 ? 64.108 3.656 -64.142 1.00 96.06 559 GLN A O 1
ATOM 4239 N N . GLU A 1 560 ? 62.299 4.712 -63.349 1.00 96.75 560 GLU A N 1
ATOM 4240 C CA . GLU A 1 560 ? 61.946 5.315 -64.635 1.00 96.75 560 GLU A CA 1
ATOM 4241 C C . GLU A 1 560 ? 62.998 6.335 -65.078 1.00 96.75 560 GLU A C 1
ATOM 4243 O O . GLU A 1 560 ? 63.465 6.281 -66.218 1.00 96.75 560 GLU A O 1
ATOM 4248 N N . ARG A 1 561 ? 63.457 7.184 -64.157 1.00 95.81 561 ARG A N 1
ATOM 4249 C CA . ARG A 1 561 ? 64.512 8.169 -64.412 1.00 95.81 561 ARG A CA 1
ATOM 4250 C C . ARG A 1 561 ? 65.837 7.511 -64.798 1.00 95.81 561 ARG A C 1
ATOM 4252 O O . ARG A 1 561 ? 66.520 7.993 -65.700 1.00 95.81 561 ARG A O 1
ATOM 4259 N N . LEU A 1 562 ? 66.184 6.382 -64.174 1.00 96.06 562 LEU A N 1
ATOM 4260 C CA . LEU A 1 562 ? 67.330 5.562 -64.580 1.00 96.06 562 LEU A CA 1
ATOM 4261 C C . LEU A 1 562 ? 67.171 5.036 -66.011 1.00 96.06 562 LEU A C 1
ATOM 4263 O O . LEU A 1 562 ? 68.081 5.210 -66.819 1.00 96.06 562 LEU A O 1
ATOM 4267 N N . ARG A 1 563 ? 66.007 4.469 -66.360 1.00 97.19 563 ARG A N 1
ATOM 4268 C CA . ARG A 1 563 ? 65.726 4.007 -67.734 1.00 97.19 563 ARG A CA 1
ATOM 4269 C C . ARG A 1 563 ? 65.789 5.149 -68.745 1.00 97.19 563 ARG A C 1
ATOM 4271 O O . ARG A 1 563 ? 66.228 4.950 -69.876 1.00 97.19 563 ARG A O 1
ATOM 4278 N N . GLU A 1 564 ? 65.336 6.343 -68.375 1.00 95.75 564 GLU A N 1
ATOM 4279 C CA . GLU A 1 564 ? 65.429 7.522 -69.233 1.00 95.75 564 GLU A CA 1
ATOM 4280 C C . GLU A 1 564 ? 66.887 7.936 -69.461 1.00 95.75 564 GLU A C 1
ATOM 4282 O O . GLU A 1 564 ? 67.290 8.124 -70.609 1.00 95.75 564 GLU A O 1
ATOM 4287 N N . LEU A 1 565 ? 67.700 7.998 -68.403 1.00 94.56 565 LEU A N 1
ATOM 4288 C CA . LEU A 1 565 ? 69.135 8.272 -68.513 1.00 94.56 565 LEU A CA 1
ATOM 4289 C C . LEU A 1 565 ? 69.858 7.217 -69.362 1.00 94.56 565 LEU A C 1
ATOM 4291 O O . LEU A 1 565 ? 70.701 7.567 -70.187 1.00 94.56 565 LEU A O 1
ATOM 4295 N N . GLU A 1 566 ? 69.506 5.937 -69.231 1.00 95.31 566 GLU A N 1
ATOM 4296 C CA . GLU A 1 566 ? 70.028 4.864 -70.086 1.00 95.31 566 GLU A CA 1
ATOM 4297 C C . GLU A 1 566 ? 69.658 5.073 -71.560 1.00 95.31 566 GLU A C 1
ATOM 4299 O O . GLU A 1 566 ? 70.517 4.947 -72.437 1.00 95.31 566 GLU A O 1
ATOM 4304 N N . ARG A 1 567 ? 68.405 5.455 -71.853 1.00 95.50 567 ARG A N 1
ATOM 4305 C CA . ARG A 1 567 ? 67.970 5.807 -73.217 1.00 95.50 567 ARG A CA 1
ATOM 4306 C C . ARG A 1 567 ? 68.722 7.023 -73.752 1.00 95.50 567 ARG A C 1
ATOM 4308 O O . ARG A 1 567 ? 69.113 7.016 -74.917 1.00 95.50 567 ARG A O 1
ATOM 4315 N N . GLN A 1 568 ? 68.945 8.046 -72.927 1.00 93.19 568 GLN A N 1
ATOM 4316 C CA . GLN A 1 568 ? 69.713 9.236 -73.304 1.00 93.19 568 GLN A CA 1
ATOM 4317 C C . GLN A 1 568 ? 71.172 8.880 -73.613 1.00 93.19 568 GLN A C 1
ATOM 4319 O O . GLN A 1 568 ? 71.690 9.281 -74.654 1.00 93.19 568 GLN A O 1
ATOM 4324 N N . LEU A 1 569 ? 71.817 8.067 -72.771 1.00 93.81 569 LEU A N 1
ATOM 4325 C CA . LEU A 1 569 ? 73.174 7.571 -73.011 1.00 93.81 569 LEU A CA 1
ATOM 4326 C C . LEU A 1 569 ? 73.256 6.718 -74.284 1.00 93.81 569 LEU A C 1
ATOM 4328 O O . LEU A 1 569 ? 74.201 6.870 -75.057 1.00 93.81 569 LEU A O 1
ATOM 4332 N N . ALA A 1 570 ? 72.270 5.854 -74.536 1.00 92.75 570 ALA A N 1
ATOM 4333 C CA . ALA A 1 570 ? 72.190 5.074 -75.770 1.00 92.75 570 ALA A CA 1
ATOM 4334 C C . ALA A 1 570 ? 72.012 5.975 -77.007 1.00 92.75 570 ALA A C 1
ATOM 4336 O O . ALA A 1 570 ? 72.689 5.781 -78.016 1.00 92.75 570 ALA A O 1
ATOM 4337 N N . ALA A 1 571 ? 71.157 6.998 -76.923 1.00 90.81 571 ALA A N 1
ATOM 4338 C CA . ALA A 1 571 ? 70.953 7.966 -77.998 1.00 90.81 571 ALA A CA 1
ATOM 4339 C C . ALA A 1 571 ? 72.214 8.799 -78.279 1.00 90.81 571 ALA A C 1
ATOM 4341 O O . ALA A 1 571 ? 72.555 9.018 -79.441 1.00 90.81 571 ALA A O 1
ATOM 4342 N N . GLU A 1 572 ? 72.935 9.228 -77.240 1.00 90.75 572 GLU A N 1
ATOM 4343 C CA . GLU A 1 572 ? 74.214 9.932 -77.376 1.00 90.75 572 GLU A CA 1
ATOM 4344 C C . GLU A 1 572 ? 75.301 9.045 -77.989 1.00 90.75 572 GLU A C 1
ATOM 4346 O O . GLU A 1 572 ? 76.062 9.515 -78.831 1.00 90.75 572 GLU A O 1
ATOM 4351 N N . ARG A 1 573 ? 75.343 7.748 -77.654 1.00 90.69 573 ARG A N 1
ATOM 4352 C CA . ARG A 1 573 ? 76.228 6.791 -78.342 1.00 90.69 573 ARG A CA 1
ATOM 4353 C C . ARG A 1 573 ? 75.918 6.719 -79.834 1.00 90.69 573 ARG A C 1
ATOM 4355 O O . ARG A 1 573 ? 76.824 6.918 -80.633 1.00 90.69 573 ARG A O 1
ATOM 4362 N N . ILE A 1 574 ? 74.646 6.562 -80.211 1.00 90.06 574 ILE A N 1
ATOM 4363 C CA . ILE A 1 574 ? 74.227 6.553 -81.625 1.00 90.06 574 ILE A CA 1
ATOM 4364 C C . ILE A 1 574 ? 74.572 7.884 -82.312 1.00 90.06 574 ILE A C 1
ATOM 4366 O O . ILE A 1 574 ? 74.989 7.895 -83.469 1.00 90.06 574 ILE A O 1
ATOM 4370 N N . ARG A 1 575 ? 74.408 9.027 -81.629 1.00 85.94 575 ARG A N 1
ATOM 4371 C CA . ARG A 1 575 ? 74.798 10.344 -82.163 1.00 85.94 575 ARG A CA 1
ATOM 4372 C C . ARG A 1 575 ? 76.298 10.453 -82.376 1.00 85.94 575 ARG A C 1
ATOM 4374 O O . ARG A 1 575 ? 76.690 10.956 -83.421 1.00 85.94 575 ARG A O 1
ATOM 4381 N N . ARG A 1 576 ? 77.117 9.992 -81.428 1.00 81.75 576 ARG A N 1
ATOM 4382 C CA . ARG A 1 576 ? 78.578 9.966 -81.572 1.00 81.75 576 ARG A CA 1
ATOM 4383 C C . ARG A 1 576 ? 78.998 9.054 -82.710 1.00 81.75 576 ARG A C 1
ATOM 4385 O O . ARG A 1 576 ? 79.713 9.520 -83.579 1.00 81.75 576 ARG A O 1
ATOM 4392 N N . GLU A 1 577 ? 78.461 7.841 -82.793 1.00 83.38 577 GLU A N 1
ATOM 4393 C CA . GLU A 1 577 ? 78.722 6.918 -83.906 1.00 83.38 577 GLU A CA 1
ATOM 4394 C C . GLU A 1 577 ? 78.323 7.529 -85.260 1.00 83.38 577 GLU A C 1
ATOM 4396 O O . GLU A 1 577 ? 79.061 7.425 -86.236 1.00 83.38 577 GLU A O 1
ATOM 4401 N N . ARG A 1 578 ? 77.184 8.236 -85.331 1.00 79.75 578 ARG A N 1
ATOM 4402 C CA . ARG A 1 578 ? 76.761 8.965 -86.540 1.00 79.75 578 ARG A CA 1
ATOM 4403 C C . ARG A 1 578 ? 77.633 10.178 -86.846 1.00 79.75 578 ARG A C 1
ATOM 4405 O O . ARG A 1 578 ? 77.877 10.446 -88.016 1.00 79.75 578 ARG A O 1
ATOM 4412 N N . ALA A 1 579 ? 78.067 10.924 -85.835 1.00 74.00 579 ALA A N 1
ATOM 4413 C CA . ALA A 1 579 ? 78.939 12.081 -85.998 1.00 74.00 579 ALA A CA 1
ATOM 4414 C C . ALA A 1 579 ? 80.354 11.657 -86.415 1.00 74.00 579 ALA A C 1
ATOM 4416 O O . ALA A 1 579 ? 80.938 12.287 -87.287 1.00 74.00 579 ALA A O 1
ATOM 4417 N N . GLU A 1 580 ? 80.870 10.559 -85.864 1.00 69.12 580 GLU A N 1
ATOM 4418 C CA . GLU A 1 580 ? 82.123 9.921 -86.272 1.00 69.12 580 GLU A CA 1
ATOM 4419 C C . GLU A 1 580 ? 82.013 9.368 -87.704 1.00 69.12 580 GLU A C 1
ATOM 4421 O O . GLU A 1 580 ? 82.884 9.628 -88.537 1.00 69.12 580 GLU A O 1
ATOM 4426 N N . ALA A 1 581 ? 80.895 8.717 -88.053 1.00 63.78 581 ALA A N 1
ATOM 4427 C CA . ALA A 1 581 ? 80.619 8.293 -89.428 1.00 63.78 581 ALA A CA 1
ATOM 4428 C C . ALA A 1 581 ? 80.503 9.487 -90.401 1.00 63.78 581 ALA A C 1
ATOM 4430 O O . ALA A 1 581 ? 81.011 9.420 -91.517 1.00 63.78 581 ALA A O 1
ATOM 4431 N N . ALA A 1 582 ? 79.894 10.601 -89.980 1.00 57.97 582 ALA A N 1
ATOM 4432 C CA . ALA A 1 582 ? 79.770 11.819 -90.785 1.00 57.97 582 ALA A CA 1
ATOM 4433 C C . ALA A 1 582 ? 81.105 12.576 -90.933 1.00 57.97 582 ALA A C 1
ATOM 4435 O O . ALA A 1 582 ? 81.399 13.090 -92.011 1.00 57.97 582 ALA A O 1
ATOM 4436 N N . ALA A 1 583 ? 81.949 12.598 -89.897 1.00 54.72 583 ALA A N 1
ATOM 4437 C CA . ALA A 1 583 ? 83.266 13.239 -89.918 1.00 54.72 583 ALA A CA 1
ATOM 4438 C C . ALA A 1 583 ? 84.269 12.540 -90.857 1.00 54.72 583 ALA A C 1
ATOM 4440 O O . ALA A 1 583 ? 85.235 13.162 -91.294 1.00 54.72 583 ALA A O 1
ATOM 4441 N N . THR A 1 584 ? 84.027 11.275 -91.216 1.00 52.53 584 THR A N 1
ATOM 4442 C CA . THR A 1 584 ? 84.902 10.498 -92.114 1.00 52.53 584 THR A CA 1
ATOM 4443 C C . THR A 1 584 ? 84.567 10.708 -93.603 1.00 52.53 584 THR A C 1
ATOM 4445 O O . THR A 1 584 ? 85.302 10.257 -94.481 1.00 52.53 584 THR A O 1
ATOM 4448 N N . SER A 1 585 ? 83.489 11.432 -93.924 1.00 46.19 585 SER A N 1
ATOM 4449 C CA . SER A 1 585 ? 83.046 11.624 -95.309 1.00 46.19 585 SER A CA 1
ATOM 4450 C C . SER A 1 585 ? 82.263 12.926 -95.514 1.00 46.19 585 SER A C 1
ATOM 4452 O O . SER A 1 585 ? 81.042 12.872 -95.591 1.00 46.19 585 SER A O 1
ATOM 4454 N N . GLN A 1 586 ? 82.948 14.076 -95.656 1.00 33.72 586 GLN A N 1
ATOM 4455 C CA . GLN A 1 586 ? 82.661 15.084 -96.707 1.00 33.72 586 GLN A CA 1
ATOM 4456 C C . GLN A 1 586 ? 83.557 16.360 -96.665 1.00 33.72 586 GLN A C 1
ATOM 4458 O O . GLN A 1 586 ? 83.875 16.853 -95.584 1.00 33.72 586 GLN A O 1
ATOM 4463 N N . PRO A 1 587 ? 83.928 16.923 -97.844 1.00 43.06 587 PRO A N 1
ATOM 4464 C CA . PRO A 1 587 ? 84.538 18.254 -98.048 1.00 43.06 587 PRO A CA 1
ATOM 4465 C C . PRO A 1 587 ? 83.507 19.416 -97.979 1.00 43.06 587 PRO A C 1
ATOM 4467 O O . PRO A 1 587 ? 82.306 19.150 -98.026 1.00 43.06 587 PRO A O 1
ATOM 4470 N N . PRO A 1 588 ? 83.937 20.699 -97.881 1.00 54.34 588 PRO A N 1
ATOM 4471 C CA . PRO A 1 588 ? 83.092 21.816 -97.431 1.00 54.34 588 PRO A CA 1
ATOM 4472 C C . PRO A 1 588 ? 82.181 22.408 -98.533 1.00 54.34 588 PRO A C 1
ATOM 4474 O O . PRO A 1 588 ? 82.671 22.699 -99.626 1.00 54.34 588 PRO A O 1
ATOM 4477 N N . PRO A 1 589 ? 80.880 22.649 -98.254 1.00 42.75 589 PRO A N 1
ATOM 4478 C CA . PRO A 1 589 ? 79.984 23.408 -99.142 1.00 42.75 589 PRO A CA 1
ATOM 4479 C C . PRO A 1 589 ? 79.146 24.516 -98.415 1.00 42.75 589 PRO A C 1
ATOM 4481 O O . PRO A 1 589 ? 79.206 24.624 -97.191 1.00 42.75 589 PRO A O 1
ATOM 4484 N N . PRO A 1 590 ? 78.422 25.399 -99.154 1.00 43.53 590 PRO A N 1
ATOM 4485 C CA . PRO A 1 590 ? 78.300 26.856 -98.918 1.00 43.53 590 PRO A CA 1
ATOM 4486 C C . PRO A 1 590 ? 76.950 27.344 -98.317 1.00 43.53 590 PRO A C 1
ATOM 4488 O O . PRO A 1 590 ? 76.046 26.534 -98.123 1.00 43.53 590 PRO A O 1
ATOM 4491 N N . PRO A 1 591 ? 76.775 28.668 -98.055 1.00 54.91 591 PRO A N 1
ATOM 4492 C CA . PRO A 1 591 ? 75.581 29.241 -97.405 1.00 54.91 591 PRO A CA 1
ATOM 4493 C C . PRO A 1 591 ? 74.415 29.539 -98.377 1.00 54.91 591 PRO A C 1
ATOM 4495 O O . PRO A 1 591 ? 74.639 30.159 -99.419 1.00 54.91 591 PRO A O 1
ATOM 4498 N N . PRO A 1 592 ? 73.173 29.102 -98.064 1.00 42.91 592 PRO A N 1
ATOM 4499 C CA . PRO A 1 592 ? 71.943 29.914 -98.259 1.00 42.91 592 PRO A CA 1
ATOM 4500 C C . PRO A 1 592 ? 70.784 29.525 -97.273 1.00 42.91 592 PRO A C 1
ATOM 4502 O O . PRO A 1 592 ? 71.005 28.720 -96.374 1.00 42.91 592 PRO A O 1
ATOM 4505 N N . PRO A 1 593 ? 69.505 29.916 -97.489 1.00 44.31 593 PRO A N 1
ATOM 4506 C CA . PRO A 1 593 ? 68.801 31.188 -97.244 1.00 44.31 593 PRO A CA 1
ATOM 4507 C C . PRO A 1 593 ? 67.765 31.109 -96.070 1.00 44.31 593 PRO A C 1
ATOM 4509 O O . PRO A 1 593 ? 67.488 30.023 -95.563 1.00 44.31 593 PRO A O 1
ATOM 4512 N N . PRO A 1 594 ? 67.157 32.232 -95.620 1.00 54.69 594 PRO A N 1
ATOM 4513 C CA . PRO A 1 594 ? 66.286 32.263 -94.432 1.00 54.69 594 PRO A CA 1
ATOM 4514 C C . PRO A 1 594 ? 64.832 31.790 -94.690 1.00 54.69 594 PRO A C 1
ATOM 4516 O O . PRO A 1 594 ? 64.207 32.271 -95.639 1.00 54.69 594 PRO A O 1
ATOM 4519 N N . PRO A 1 595 ? 64.247 30.923 -93.832 1.00 42.75 595 PRO A N 1
ATOM 4520 C CA . PRO A 1 595 ? 62.833 30.544 -93.886 1.00 42.75 595 PRO A CA 1
ATOM 4521 C C . PRO A 1 595 ? 61.941 31.301 -92.877 1.00 42.75 595 PRO A C 1
ATOM 4523 O O . PRO A 1 595 ? 62.373 31.750 -91.818 1.00 42.75 595 PRO A O 1
ATOM 4526 N N . GLN A 1 596 ? 60.673 31.435 -93.263 1.00 43.38 596 GLN A N 1
ATOM 4527 C CA . GLN A 1 596 ? 59.583 32.201 -92.645 1.00 43.38 596 GLN A CA 1
ATOM 4528 C C . GLN A 1 596 ? 58.981 31.554 -91.368 1.00 43.38 596 GLN A C 1
ATOM 4530 O O . GLN A 1 596 ? 59.125 30.347 -91.171 1.00 43.38 596 GLN A O 1
ATOM 4535 N N . PRO A 1 597 ? 58.280 32.334 -90.512 1.00 46.88 597 PRO A N 1
ATOM 4536 C CA . PRO A 1 597 ? 57.788 31.899 -89.198 1.00 46.88 597 PRO A CA 1
ATOM 4537 C C . PRO A 1 597 ? 56.426 31.166 -89.236 1.00 46.88 597 PRO A C 1
ATOM 4539 O O . PRO A 1 597 ? 55.553 31.553 -90.015 1.00 46.88 597 PRO A O 1
ATOM 4542 N N . PRO A 1 598 ? 56.179 30.178 -88.349 1.00 44.69 598 PRO A N 1
ATOM 4543 C CA . PRO A 1 598 ? 54.846 29.633 -88.102 1.00 44.69 598 PRO A CA 1
ATOM 4544 C C . PRO A 1 598 ? 54.063 30.441 -87.047 1.00 44.69 598 PRO A C 1
ATOM 4546 O O . PRO A 1 598 ? 54.609 30.972 -86.082 1.00 44.69 598 PRO A O 1
ATOM 4549 N N . HIS A 1 599 ? 52.754 30.516 -87.272 1.00 45.75 599 HIS A N 1
ATOM 4550 C CA . HIS A 1 599 ? 51.742 31.270 -86.530 1.00 45.75 599 HIS A CA 1
ATOM 4551 C C . HIS A 1 599 ? 51.614 30.904 -85.031 1.00 45.75 599 HIS A C 1
ATOM 4553 O O . HIS A 1 599 ? 51.716 29.727 -84.684 1.00 45.75 599 HIS A O 1
ATOM 4559 N N . PRO A 1 600 ? 51.285 31.868 -84.144 1.00 44.94 600 PRO A N 1
ATOM 4560 C CA . PRO A 1 600 ? 50.881 31.595 -82.765 1.00 44.94 600 PRO A CA 1
ATOM 4561 C C . PRO A 1 600 ? 49.390 31.226 -82.676 1.00 44.94 600 PRO A C 1
ATOM 4563 O O . PRO A 1 600 ? 48.526 31.981 -83.121 1.00 44.94 600 PRO A O 1
ATOM 4566 N N . SER A 1 601 ? 49.078 30.091 -82.048 1.00 50.84 601 SER A N 1
ATOM 4567 C CA . SER A 1 601 ? 47.716 29.739 -81.619 1.00 50.84 601 SER A CA 1
ATOM 4568 C C . SER A 1 601 ? 47.369 30.478 -80.315 1.00 50.84 601 SER A C 1
ATOM 4570 O O . SER A 1 601 ? 48.027 30.237 -79.301 1.00 50.84 601 SER A O 1
ATOM 4572 N N . PRO A 1 602 ? 46.342 31.346 -80.272 1.00 53.56 602 PRO A N 1
ATOM 4573 C CA . PRO A 1 602 ? 46.024 32.141 -79.092 1.00 53.56 602 PRO A CA 1
ATOM 4574 C C . PRO A 1 602 ? 44.867 31.515 -78.299 1.00 53.56 602 PRO A C 1
ATOM 4576 O O . PRO A 1 602 ? 43.755 32.019 -78.371 1.00 53.56 602 PRO A O 1
ATOM 4579 N N . GLN A 1 603 ? 45.070 30.413 -77.562 1.00 50.84 603 GLN A N 1
ATOM 4580 C CA . GLN A 1 603 ? 44.001 29.869 -76.686 1.00 50.84 603 GLN A CA 1
ATOM 4581 C C . GLN A 1 603 ? 44.444 29.270 -75.335 1.00 50.84 603 GLN A C 1
ATOM 4583 O O . GLN A 1 603 ? 43.592 28.843 -74.561 1.00 50.84 603 GLN A O 1
ATOM 4588 N N . GLN A 1 604 ? 45.729 29.287 -74.968 1.00 54.59 604 GLN A N 1
ATOM 4589 C CA . GLN A 1 604 ? 46.170 28.729 -73.676 1.00 54.59 604 GLN A CA 1
ATOM 4590 C C . GLN A 1 604 ? 46.067 29.639 -72.424 1.00 54.59 604 GLN A C 1
ATOM 4592 O O . GLN A 1 604 ? 45.874 29.073 -71.347 1.00 54.59 604 GLN A O 1
ATOM 4597 N N . PRO A 1 605 ? 46.112 30.992 -72.477 1.00 57.84 605 PRO A N 1
ATOM 4598 C CA . PRO A 1 605 ? 46.023 31.788 -71.244 1.00 57.84 605 PRO A CA 1
ATOM 4599 C C . PRO A 1 605 ? 44.605 31.817 -70.644 1.00 57.84 605 PRO A C 1
ATOM 4601 O O . PRO A 1 605 ? 44.450 31.773 -69.428 1.00 57.84 605 PRO A O 1
ATOM 4604 N N . ALA A 1 606 ? 43.555 31.768 -71.473 1.00 60.41 606 ALA A N 1
ATOM 4605 C CA . ALA A 1 606 ? 42.170 31.867 -70.998 1.00 60.41 606 ALA A CA 1
ATOM 4606 C C . ALA A 1 606 ? 41.718 30.673 -70.130 1.00 60.41 606 ALA A C 1
ATOM 4608 O O . ALA A 1 606 ? 40.906 30.841 -69.221 1.00 60.41 606 ALA A O 1
ATOM 4609 N N . LEU A 1 607 ? 42.247 29.468 -70.376 1.00 65.06 607 LEU A N 1
ATOM 4610 C CA . LEU A 1 607 ? 41.934 28.290 -69.558 1.00 65.06 607 LEU A CA 1
ATOM 4611 C C . LEU A 1 607 ? 42.684 28.300 -68.220 1.00 65.06 607 LEU A C 1
ATOM 4613 O O . LEU A 1 607 ? 42.118 27.897 -67.206 1.00 65.06 607 LEU A O 1
ATOM 4617 N N . GLN A 1 608 ? 43.921 28.806 -68.190 1.00 74.12 608 GLN A N 1
ATOM 4618 C CA . GLN A 1 608 ? 44.672 28.954 -66.940 1.00 74.12 608 GLN A CA 1
ATOM 4619 C C . GLN A 1 608 ? 44.081 30.045 -66.047 1.00 74.12 608 GLN A C 1
ATOM 4621 O O . GLN A 1 608 ? 43.986 29.851 -64.836 1.00 74.12 608 GLN A O 1
ATOM 4626 N N . ASP A 1 609 ? 43.620 31.152 -66.627 1.00 75.19 609 ASP A N 1
ATOM 4627 C CA . ASP A 1 609 ? 42.980 32.220 -65.858 1.00 75.19 609 ASP A CA 1
ATOM 4628 C C . ASP A 1 609 ? 41.613 31.788 -65.307 1.00 75.19 609 ASP A C 1
ATOM 4630 O O . ASP A 1 609 ? 41.275 32.124 -64.171 1.00 75.19 609 ASP A O 1
ATOM 4634 N N . ARG A 1 610 ? 40.868 30.944 -66.037 1.00 77.69 610 ARG A N 1
ATOM 4635 C CA . ARG A 1 610 ? 39.632 30.332 -65.525 1.00 77.69 610 ARG A CA 1
ATOM 4636 C C . ARG A 1 610 ? 39.895 29.347 -64.383 1.00 77.69 610 ARG A C 1
ATOM 4638 O O . ARG A 1 610 ? 39.237 29.436 -63.354 1.00 77.69 610 ARG A O 1
ATOM 4645 N N . ALA A 1 611 ? 40.907 28.486 -64.502 1.00 79.31 611 ALA A N 1
ATOM 4646 C CA . ALA A 1 611 ? 41.285 27.567 -63.423 1.00 79.31 611 ALA A CA 1
ATOM 4647 C C . ALA A 1 611 ? 41.788 28.298 -62.160 1.00 79.31 611 ALA A C 1
ATOM 4649 O O . ALA A 1 611 ? 41.588 27.826 -61.039 1.00 79.31 611 ALA A O 1
ATOM 4650 N N . ARG A 1 612 ? 42.428 29.464 -62.316 1.00 83.12 612 ARG A N 1
ATOM 4651 C CA . ARG A 1 612 ? 42.819 30.327 -61.188 1.00 83.12 612 ARG A CA 1
ATOM 4652 C C . ARG A 1 612 ? 41.612 30.996 -60.533 1.00 83.12 612 ARG A C 1
ATOM 4654 O O . ARG A 1 612 ? 41.562 31.056 -59.308 1.00 83.12 612 ARG A O 1
ATOM 4661 N N . ALA A 1 613 ? 40.641 31.453 -61.324 1.00 84.12 613 ALA A N 1
ATOM 4662 C CA . ALA A 1 613 ? 39.401 32.028 -60.807 1.00 84.12 613 ALA A CA 1
ATOM 4663 C C . ALA A 1 613 ? 38.557 30.990 -60.044 1.00 84.12 613 ALA A C 1
ATOM 4665 O O . ALA A 1 613 ? 38.102 31.271 -58.936 1.00 84.12 613 ALA A O 1
ATOM 4666 N N . ASP A 1 614 ? 38.426 29.773 -60.579 1.00 85.62 614 ASP A N 1
ATOM 4667 C CA . ASP A 1 614 ? 37.659 28.698 -59.939 1.00 85.62 614 ASP A CA 1
ATOM 4668 C C . ASP A 1 614 ? 38.319 28.239 -58.621 1.00 85.62 614 ASP A C 1
ATOM 4670 O O . ASP A 1 614 ? 37.636 28.068 -57.610 1.00 85.62 614 ASP A O 1
ATOM 4674 N N . ASN A 1 615 ? 39.656 28.144 -58.572 1.00 86.56 615 ASN A N 1
ATOM 4675 C CA . ASN A 1 615 ? 40.381 27.858 -57.324 1.00 86.56 615 ASN A CA 1
ATOM 4676 C C . ASN A 1 615 ? 40.254 28.982 -56.283 1.00 86.56 615 ASN A C 1
ATOM 4678 O O . ASN A 1 615 ? 40.172 28.706 -55.086 1.00 86.56 615 ASN A O 1
ATOM 4682 N N . ALA A 1 616 ? 40.213 30.247 -56.713 1.00 89.44 616 ALA A N 1
ATOM 4683 C CA . ALA A 1 616 ? 40.010 31.373 -55.804 1.00 89.44 616 ALA A CA 1
ATOM 4684 C C . ALA A 1 616 ? 38.602 31.364 -55.180 1.00 89.44 616 ALA A C 1
ATOM 4686 O O . ALA A 1 616 ? 38.461 31.650 -53.989 1.00 89.44 616 ALA A O 1
ATOM 4687 N N . LEU A 1 617 ? 37.575 30.984 -55.948 1.00 90.88 617 LEU A N 1
ATOM 4688 C CA . LEU A 1 617 ? 36.209 30.814 -55.438 1.00 90.88 617 LEU A CA 1
ATOM 4689 C C . LEU A 1 617 ? 36.109 29.647 -54.448 1.00 90.88 617 LEU A C 1
ATOM 4691 O O . LEU A 1 617 ? 35.520 29.804 -53.380 1.00 90.88 617 LEU A O 1
ATOM 4695 N N . LEU A 1 618 ? 36.745 28.510 -54.745 1.00 92.38 618 LEU A N 1
ATOM 4696 C CA . LEU A 1 618 ? 36.835 27.375 -53.818 1.00 92.38 618 LEU A CA 1
ATOM 4697 C C . LEU A 1 618 ? 37.529 27.757 -52.504 1.00 92.38 618 LEU A C 1
ATOM 4699 O O . LEU A 1 618 ? 37.042 27.411 -51.429 1.00 92.38 618 LEU A O 1
ATOM 4703 N N . ALA A 1 619 ? 38.623 28.521 -52.565 1.00 90.12 619 ALA A N 1
ATOM 4704 C CA . ALA A 1 619 ? 39.310 29.006 -51.370 1.00 90.12 619 ALA A CA 1
ATOM 4705 C C . ALA A 1 619 ? 38.426 29.946 -50.528 1.00 90.12 619 ALA A C 1
ATOM 4707 O O . ALA A 1 619 ? 38.407 29.830 -49.300 1.00 90.12 619 ALA A O 1
ATOM 4708 N N . GLN A 1 620 ? 37.656 30.836 -51.166 1.00 93.75 620 GLN A N 1
ATOM 4709 C CA . GLN A 1 620 ? 36.690 31.691 -50.466 1.00 93.75 620 GLN A CA 1
ATOM 4710 C C . GLN A 1 620 ? 35.568 30.883 -49.809 1.00 93.75 620 GLN A C 1
ATOM 4712 O O . GLN A 1 620 ? 35.204 31.171 -48.669 1.00 93.75 620 GLN A O 1
ATOM 4717 N N . GLU A 1 621 ? 35.056 29.847 -50.473 1.00 93.12 621 GLU A N 1
ATOM 4718 C CA . GLU A 1 621 ? 33.996 29.009 -49.910 1.00 93.12 621 GLU A CA 1
ATOM 4719 C C . GLU A 1 621 ? 34.500 28.170 -48.728 1.00 93.12 621 GLU A C 1
ATOM 4721 O O . GLU A 1 621 ? 33.845 28.110 -47.689 1.00 93.12 621 GLU A O 1
ATOM 4726 N N . VAL A 1 622 ? 35.713 27.612 -48.808 1.00 94.88 622 VAL A N 1
ATOM 4727 C CA . VAL A 1 622 ? 36.345 26.920 -47.670 1.00 94.88 622 VAL A CA 1
ATOM 4728 C C . VAL A 1 622 ? 36.553 27.875 -46.490 1.00 94.88 622 VAL A C 1
ATOM 4730 O O . VAL A 1 622 ? 36.310 27.500 -45.341 1.00 94.88 622 VAL A O 1
ATOM 4733 N N . GLN A 1 623 ? 36.956 29.123 -46.747 1.00 94.88 623 GLN A N 1
ATOM 4734 C CA . GLN A 1 623 ? 37.079 30.150 -45.709 1.00 94.88 623 GLN A CA 1
ATOM 4735 C C . GLN A 1 623 ? 35.716 30.466 -45.064 1.00 94.88 623 GLN A C 1
ATOM 4737 O O . GLN A 1 623 ? 35.632 30.571 -43.839 1.00 94.88 623 GLN A O 1
ATOM 4742 N N . ARG A 1 624 ? 34.648 30.566 -45.869 1.00 96.25 624 ARG A N 1
ATOM 4743 C CA . ARG A 1 624 ? 33.269 30.809 -45.412 1.00 96.25 624 ARG A CA 1
ATOM 4744 C C . ARG A 1 624 ? 32.735 29.659 -44.558 1.00 96.25 624 ARG A C 1
ATOM 4746 O O . ARG A 1 624 ? 32.127 29.896 -43.519 1.00 96.25 624 ARG A O 1
ATOM 4753 N N . LEU A 1 625 ? 32.998 28.415 -44.953 1.00 93.44 625 LEU A N 1
ATOM 4754 C CA . LEU A 1 625 ? 32.599 27.238 -44.180 1.00 93.44 625 LEU A CA 1
ATOM 4755 C C . LEU A 1 625 ? 33.377 27.134 -42.861 1.00 93.44 625 LEU A C 1
ATOM 4757 O O . LEU A 1 625 ? 32.796 26.800 -41.831 1.00 93.44 625 LEU A O 1
ATOM 4761 N N . ARG A 1 626 ? 34.670 27.487 -42.851 1.00 94.00 626 ARG A N 1
ATOM 4762 C CA . ARG A 1 626 ? 35.469 27.538 -41.614 1.00 94.00 626 ARG A CA 1
ATOM 4763 C C . ARG A 1 626 ? 34.969 28.604 -40.640 1.00 94.00 626 ARG A C 1
ATOM 4765 O O . ARG A 1 626 ? 34.910 28.329 -39.443 1.00 94.00 626 ARG A O 1
ATOM 4772 N N . SER A 1 627 ? 34.600 29.793 -41.121 1.00 91.50 627 SER A N 1
ATOM 4773 C CA . SER A 1 627 ? 34.048 30.841 -40.254 1.00 91.50 627 SER A CA 1
ATOM 4774 C C . SER A 1 627 ? 32.650 30.488 -39.739 1.00 91.50 627 SER A C 1
ATOM 4776 O O . SER A 1 627 ? 32.377 30.713 -38.562 1.00 91.50 627 SER A O 1
ATOM 4778 N N . ALA A 1 628 ? 31.805 29.860 -40.563 1.00 91.12 628 ALA A N 1
ATOM 4779 C CA . ALA A 1 628 ? 30.505 29.346 -40.135 1.00 91.12 628 ALA A CA 1
ATOM 4780 C C . ALA A 1 628 ? 30.647 28.268 -39.044 1.00 91.12 628 ALA A C 1
ATOM 4782 O O . ALA A 1 628 ? 30.032 28.383 -37.987 1.00 91.12 628 ALA A O 1
ATOM 4783 N N . ALA A 1 629 ? 31.534 27.287 -39.235 1.00 90.00 629 ALA A N 1
ATOM 4784 C CA . ALA A 1 629 ? 31.790 26.248 -38.236 1.00 90.00 629 ALA A CA 1
ATOM 4785 C C . ALA A 1 629 ? 32.370 26.813 -36.923 1.00 90.00 629 ALA A C 1
ATOM 4787 O O . ALA A 1 629 ? 32.065 26.319 -35.837 1.00 90.00 629 ALA A O 1
ATOM 4788 N N . ALA A 1 630 ? 33.203 27.859 -36.994 1.00 91.69 630 ALA A N 1
ATOM 4789 C CA . ALA A 1 630 ? 33.696 28.551 -35.804 1.00 91.69 630 ALA A CA 1
ATOM 4790 C C . ALA A 1 630 ? 32.566 29.279 -35.054 1.00 91.69 630 ALA A C 1
ATOM 4792 O O . ALA A 1 630 ? 32.491 29.179 -33.829 1.00 91.69 630 ALA A O 1
ATOM 4793 N N . ALA A 1 631 ? 31.661 29.944 -35.780 1.00 90.81 631 ALA A N 1
ATOM 4794 C CA . ALA A 1 631 ? 30.496 30.608 -35.200 1.00 90.81 631 ALA A CA 1
ATOM 4795 C C . ALA A 1 631 ? 29.522 29.611 -34.546 1.00 90.81 631 ALA A C 1
ATOM 4797 O O . ALA A 1 631 ? 29.034 29.865 -33.448 1.00 90.81 631 ALA A O 1
ATOM 4798 N N . GLU A 1 632 ? 29.289 28.446 -35.158 1.00 90.44 632 GLU A N 1
ATOM 4799 C CA . GLU A 1 632 ? 28.469 27.382 -34.562 1.00 90.44 632 GLU A CA 1
ATOM 4800 C C . GLU A 1 632 ? 29.088 26.825 -33.274 1.00 90.44 632 GLU A C 1
ATOM 4802 O O . GLU A 1 632 ? 28.384 26.616 -32.284 1.00 90.44 632 GLU A O 1
ATOM 4807 N N . ARG A 1 633 ? 30.416 26.641 -33.236 1.00 93.19 633 ARG A N 1
ATOM 4808 C CA . ARG A 1 633 ? 31.121 26.218 -32.014 1.00 93.19 633 ARG A CA 1
ATOM 4809 C C . ARG A 1 633 ? 31.012 27.257 -30.899 1.00 93.19 633 ARG A C 1
ATOM 4811 O O . ARG A 1 633 ? 30.816 26.875 -29.745 1.00 93.19 633 ARG A O 1
ATOM 4818 N N . GLU A 1 634 ? 31.113 28.549 -31.216 1.00 93.06 634 GLU A N 1
ATOM 4819 C CA . GLU A 1 634 ? 30.869 29.609 -30.230 1.00 93.06 634 GLU A CA 1
ATOM 4820 C C . GLU A 1 634 ? 29.417 29.630 -29.749 1.00 93.06 634 GLU A C 1
ATOM 4822 O O . GLU A 1 634 ? 29.185 29.714 -28.542 1.00 93.06 634 GLU A O 1
ATOM 4827 N N . ALA A 1 635 ? 28.444 29.482 -30.651 1.00 89.56 635 ALA A N 1
ATOM 4828 C CA . ALA A 1 635 ? 27.031 29.424 -30.290 1.00 89.56 635 ALA A CA 1
ATOM 4829 C C . ALA A 1 635 ? 26.733 28.238 -29.358 1.00 89.56 635 ALA A C 1
ATOM 4831 O O . ALA A 1 635 ? 26.072 28.407 -28.333 1.00 89.56 635 ALA A O 1
ATOM 4832 N N . HIS A 1 636 ? 27.288 27.057 -29.645 1.00 90.00 636 HIS A N 1
ATOM 4833 C CA . HIS A 1 636 ? 27.149 25.883 -28.784 1.00 90.00 636 HIS A CA 1
ATOM 4834 C C . HIS A 1 636 ? 27.821 26.092 -27.416 1.00 90.00 636 HIS A C 1
ATOM 4836 O O . HIS A 1 636 ? 27.261 25.747 -26.375 1.00 90.00 636 HIS A O 1
ATOM 4842 N N . LYS A 1 637 ? 29.002 26.725 -27.382 1.00 93.94 637 LYS A N 1
ATOM 4843 C CA . LYS A 1 637 ? 29.678 27.081 -26.125 1.00 93.94 637 LYS A CA 1
ATOM 4844 C C . LYS A 1 637 ? 28.852 28.072 -25.295 1.00 93.94 637 LYS A C 1
ATOM 4846 O O . LYS A 1 637 ? 28.767 27.915 -24.077 1.00 93.94 637 LYS A O 1
ATOM 4851 N N . ALA A 1 638 ? 28.215 29.052 -25.935 1.00 90.75 638 ALA A N 1
ATOM 4852 C CA . ALA A 1 638 ? 27.315 29.996 -25.277 1.00 90.75 638 ALA A CA 1
ATOM 4853 C C . ALA A 1 638 ? 26.050 29.306 -24.735 1.00 90.75 638 ALA A C 1
ATOM 4855 O O . ALA A 1 638 ? 25.637 29.588 -23.611 1.00 90.75 638 ALA A O 1
ATOM 4856 N N . GLN A 1 639 ? 25.476 28.353 -25.478 1.00 89.62 639 GLN A N 1
ATOM 4857 C CA . GLN A 1 639 ? 24.345 27.545 -25.009 1.00 89.62 639 GLN A CA 1
ATOM 4858 C C . GLN A 1 639 ? 24.707 26.691 -23.788 1.00 89.62 639 GLN A C 1
ATOM 4860 O O . GLN A 1 639 ? 23.958 26.677 -22.811 1.00 89.62 639 GLN A O 1
ATOM 4865 N N . LEU A 1 640 ? 25.874 26.038 -23.789 1.00 91.00 640 LEU A N 1
ATOM 4866 C CA . LEU A 1 640 ? 26.356 25.282 -22.628 1.00 91.00 640 LEU A CA 1
ATOM 4867 C C . LEU A 1 640 ? 26.584 26.185 -21.407 1.00 91.00 640 LEU A C 1
ATOM 4869 O O . LEU A 1 640 ? 26.224 25.812 -20.290 1.00 91.00 640 LEU A O 1
ATOM 4873 N N . ALA A 1 641 ? 27.127 27.390 -21.607 1.00 90.44 641 ALA A N 1
ATOM 4874 C CA . ALA A 1 641 ? 27.287 28.367 -20.532 1.00 90.44 641 ALA A CA 1
ATOM 4875 C C . ALA A 1 641 ? 25.931 28.821 -19.959 1.00 90.44 641 ALA A C 1
ATOM 4877 O O . ALA A 1 641 ? 25.771 28.881 -18.738 1.00 90.44 641 ALA A O 1
ATOM 4878 N N . ALA A 1 642 ? 24.938 29.073 -20.819 1.00 89.69 642 ALA A N 1
ATOM 4879 C CA . ALA A 1 642 ? 23.581 29.421 -20.400 1.00 89.69 642 ALA A CA 1
ATOM 4880 C C . ALA A 1 642 ? 22.909 28.277 -19.619 1.00 89.69 642 ALA A C 1
ATOM 4882 O O . ALA A 1 642 ? 22.302 28.515 -18.574 1.00 89.69 642 ALA A O 1
ATOM 4883 N N . HIS A 1 643 ? 23.077 27.026 -20.063 1.00 89.56 643 HIS A N 1
ATOM 4884 C CA . HIS A 1 643 ? 22.566 25.857 -19.345 1.00 89.56 643 HIS A CA 1
ATOM 4885 C C . HIS A 1 643 ? 23.231 25.697 -17.967 1.00 89.56 643 HIS A C 1
ATOM 4887 O O . HIS A 1 643 ? 22.554 25.415 -16.978 1.00 89.56 643 HIS A O 1
ATOM 4893 N N . GLY A 1 644 ? 24.543 25.938 -17.866 1.00 92.44 644 GLY A N 1
ATOM 4894 C CA . GLY A 1 644 ? 25.258 25.935 -16.586 1.00 92.44 644 GLY A CA 1
ATOM 4895 C C . GLY A 1 644 ? 24.739 27.001 -15.614 1.00 92.44 644 GLY A C 1
ATOM 4896 O O . GLY A 1 644 ? 24.520 26.718 -14.434 1.00 92.44 644 GLY A O 1
ATOM 4897 N N . GLN A 1 645 ? 24.454 28.211 -16.106 1.00 91.50 645 GLN A N 1
ATOM 4898 C CA . GLN A 1 645 ? 23.845 29.266 -15.289 1.00 91.50 645 GLN A CA 1
ATOM 4899 C C . GLN A 1 645 ? 22.433 28.890 -14.822 1.00 91.50 645 GLN A C 1
ATOM 4901 O O . GLN A 1 645 ? 22.116 29.075 -13.646 1.00 91.50 645 GLN A O 1
ATOM 4906 N N . ALA A 1 646 ? 21.615 28.301 -15.698 1.00 88.44 646 ALA A N 1
ATOM 4907 C CA . ALA A 1 646 ? 20.282 27.822 -15.339 1.00 88.44 646 ALA A CA 1
ATOM 4908 C C . ALA A 1 646 ? 20.335 26.731 -14.252 1.00 88.44 646 ALA A C 1
ATOM 4910 O O . ALA A 1 646 ? 19.574 26.795 -13.286 1.00 88.44 646 ALA A O 1
ATOM 4911 N N . SER A 1 647 ? 21.279 25.782 -14.335 1.00 88.25 647 SER A N 1
ATOM 4912 C CA . SER A 1 647 ? 21.434 24.756 -13.292 1.00 88.25 647 SER A CA 1
ATOM 4913 C C . SER A 1 647 ? 21.855 25.340 -11.943 1.00 88.25 647 SER A C 1
ATOM 4915 O O . SER A 1 647 ? 21.362 24.904 -10.904 1.00 88.25 647 SER A O 1
ATOM 4917 N N . VAL A 1 648 ? 22.715 26.368 -11.941 1.00 92.50 648 VAL A N 1
ATOM 4918 C CA . VAL A 1 648 ? 23.131 27.054 -10.707 1.00 92.50 648 VAL A CA 1
ATOM 4919 C C . VAL A 1 648 ? 21.955 27.802 -10.073 1.00 92.50 648 VAL A C 1
ATOM 4921 O O . VAL A 1 648 ? 21.778 27.738 -8.857 1.00 92.50 648 VAL A O 1
ATOM 4924 N N . GLN A 1 649 ? 21.116 28.464 -10.877 1.00 93.25 649 GLN A N 1
ATOM 4925 C CA . GLN A 1 649 ? 19.908 29.134 -10.381 1.00 93.25 649 GLN A CA 1
ATOM 4926 C C . GLN A 1 649 ? 18.900 28.142 -9.790 1.00 93.25 649 GLN A C 1
ATOM 4928 O O . GLN A 1 649 ? 18.333 28.399 -8.727 1.00 93.25 649 GLN A O 1
ATOM 4933 N N . LEU A 1 650 ? 18.709 26.989 -10.435 1.00 88.62 650 LEU A N 1
ATOM 4934 C CA . LEU A 1 650 ? 17.810 25.945 -9.943 1.00 88.62 650 LEU A CA 1
ATOM 4935 C C . LEU A 1 650 ? 18.321 25.354 -8.619 1.00 88.62 650 LEU A C 1
ATOM 4937 O O . LEU A 1 650 ? 17.553 25.227 -7.667 1.00 88.62 650 LEU A O 1
ATOM 4941 N N . ALA A 1 651 ? 19.628 25.096 -8.511 1.00 88.94 651 ALA A N 1
ATOM 4942 C CA . ALA A 1 651 ? 20.251 24.643 -7.267 1.00 88.94 651 ALA A CA 1
ATOM 4943 C C . ALA A 1 651 ? 20.120 25.673 -6.128 1.00 88.94 651 ALA A C 1
ATOM 4945 O O . ALA A 1 651 ? 19.874 25.297 -4.983 1.00 88.94 651 ALA A O 1
ATOM 4946 N N . ALA A 1 652 ? 20.247 26.971 -6.425 1.00 92.19 652 ALA A N 1
ATOM 4947 C CA . ALA A 1 652 ? 20.031 28.028 -5.436 1.00 92.19 652 ALA A CA 1
ATOM 4948 C C . ALA A 1 652 ? 18.574 28.060 -4.940 1.00 92.19 652 ALA A C 1
ATOM 4950 O O . ALA A 1 652 ? 18.340 28.152 -3.736 1.00 92.19 652 ALA A O 1
ATOM 4951 N N . ARG A 1 653 ? 17.603 27.906 -5.848 1.00 96.00 653 ARG A N 1
ATOM 4952 C CA . ARG A 1 653 ? 16.174 27.882 -5.507 1.00 96.00 653 ARG A CA 1
ATOM 4953 C C . ARG A 1 653 ? 15.777 26.652 -4.691 1.00 96.00 653 ARG A C 1
ATOM 4955 O O . ARG A 1 653 ? 14.947 26.768 -3.796 1.00 96.00 653 ARG A O 1
ATOM 4962 N N . LEU A 1 654 ? 16.393 25.496 -4.946 1.00 92.00 654 LEU A N 1
ATOM 4963 C CA . LEU A 1 654 ? 16.200 24.305 -4.112 1.00 92.00 654 LEU A CA 1
ATOM 4964 C C . LEU A 1 654 ? 16.667 24.539 -2.670 1.00 92.00 654 LEU A C 1
ATOM 4966 O O . LEU A 1 654 ? 15.907 24.261 -1.749 1.00 92.00 654 LEU A O 1
ATOM 4970 N N . ARG A 1 655 ? 17.849 25.137 -2.463 1.00 94.62 655 ARG A N 1
ATOM 4971 C CA . ARG A 1 655 ? 18.326 25.473 -1.106 1.00 94.62 655 ARG A CA 1
ATOM 4972 C C . ARG A 1 655 ? 17.418 26.473 -0.391 1.00 94.62 655 ARG A C 1
ATOM 4974 O O . ARG A 1 655 ? 17.236 26.382 0.819 1.00 94.62 655 ARG A O 1
ATOM 4981 N N . GLU A 1 656 ? 16.853 27.432 -1.122 1.00 95.31 656 GLU A N 1
ATOM 4982 C CA . GLU A 1 656 ? 15.885 28.379 -0.561 1.00 95.31 656 GLU A CA 1
ATOM 4983 C C . GLU A 1 656 ? 14.615 27.661 -0.080 1.00 95.31 656 GLU A C 1
ATOM 4985 O O . GLU A 1 656 ? 14.172 27.885 1.047 1.00 95.31 656 GLU A O 1
ATOM 4990 N N . LEU A 1 657 ? 14.069 26.748 -0.891 1.00 92.25 657 LEU A N 1
ATOM 4991 C CA . LEU A 1 657 ? 12.902 25.939 -0.523 1.00 92.25 657 LEU A CA 1
ATOM 4992 C C . LEU A 1 657 ? 13.190 25.004 0.662 1.00 92.25 657 LEU A C 1
ATOM 4994 O O . LEU A 1 657 ? 12.353 24.876 1.554 1.00 92.25 657 LEU A O 1
ATOM 4998 N N . GLU A 1 658 ? 14.378 24.399 0.723 1.00 92.62 658 GLU A N 1
ATOM 4999 C CA . GLU A 1 658 ? 14.820 23.603 1.878 1.00 92.62 658 GLU A CA 1
ATOM 5000 C C . GLU A 1 658 ? 14.882 24.450 3.159 1.00 92.62 658 GLU A C 1
ATOM 5002 O O . GLU A 1 658 ? 14.418 24.016 4.217 1.00 92.62 658 GLU A O 1
ATOM 5007 N N . GLY A 1 659 ? 15.381 25.687 3.061 1.00 94.69 659 GLY A N 1
ATOM 5008 C CA . GLY A 1 659 ? 15.380 26.646 4.165 1.00 94.69 659 GLY A CA 1
ATOM 5009 C C . GLY A 1 659 ? 13.968 27.020 4.628 1.00 94.69 659 GLY A C 1
ATOM 5010 O O . GLY A 1 659 ? 13.697 27.038 5.831 1.00 94.69 659 GLY A O 1
ATOM 5011 N N . GLN A 1 660 ? 13.045 27.259 3.691 1.00 94.56 660 GLN A N 1
ATOM 5012 C CA . GLN A 1 660 ? 11.639 27.545 4.001 1.00 94.56 660 GLN A CA 1
ATOM 5013 C C . GLN A 1 660 ? 10.951 26.356 4.688 1.00 94.56 660 GLN A C 1
ATOM 5015 O O . GLN A 1 660 ? 10.231 26.546 5.670 1.00 94.56 660 GLN A O 1
ATOM 5020 N N . LEU A 1 661 ? 11.214 25.125 4.235 1.00 90.69 661 LEU A N 1
ATOM 5021 C CA . LEU A 1 661 ? 10.685 23.907 4.854 1.00 90.69 661 LEU A CA 1
ATOM 5022 C C . LEU A 1 661 ? 11.213 23.724 6.285 1.00 90.69 661 LEU A C 1
ATOM 5024 O O . LEU A 1 661 ? 10.447 23.395 7.193 1.00 90.69 661 LEU A O 1
ATOM 5028 N N . ALA A 1 662 ? 12.511 23.949 6.504 1.00 90.25 662 ALA A N 1
ATOM 5029 C CA . ALA A 1 662 ? 13.114 23.873 7.832 1.00 90.25 662 ALA A CA 1
ATOM 5030 C C . ALA A 1 662 ? 12.510 24.915 8.790 1.00 90.25 662 ALA A C 1
ATOM 5032 O O . ALA A 1 662 ? 12.169 24.584 9.927 1.00 90.25 662 ALA A O 1
ATOM 5033 N N . ALA A 1 663 ? 12.301 26.148 8.315 1.00 91.00 663 ALA A N 1
ATOM 5034 C CA . ALA A 1 663 ? 11.643 27.201 9.085 1.00 91.00 663 ALA A CA 1
ATOM 5035 C C . ALA A 1 663 ? 10.181 26.852 9.419 1.00 91.00 663 ALA A C 1
ATOM 5037 O O . ALA A 1 663 ? 9.755 27.022 10.562 1.00 91.00 663 ALA A O 1
ATOM 5038 N N . ALA A 1 664 ? 9.428 26.300 8.462 1.00 89.31 664 ALA A N 1
ATOM 5039 C CA . ALA A 1 664 ? 8.053 25.852 8.684 1.00 89.31 664 ALA A CA 1
ATOM 5040 C C . ALA A 1 664 ? 7.975 24.720 9.725 1.00 89.31 664 ALA A C 1
ATOM 5042 O O . ALA A 1 664 ? 7.120 24.756 10.610 1.00 89.31 664 ALA A O 1
ATOM 5043 N N . LYS A 1 665 ? 8.904 23.754 9.682 1.00 89.50 665 LYS A N 1
ATOM 5044 C CA . LYS A 1 665 ? 9.004 22.690 10.696 1.00 89.50 665 LYS A CA 1
ATOM 5045 C C . LYS A 1 665 ? 9.313 23.245 12.088 1.00 89.50 665 LYS A C 1
ATOM 5047 O O . LYS A 1 665 ? 8.687 22.823 13.057 1.00 89.50 665 LYS A O 1
ATOM 5052 N N . ALA A 1 666 ? 10.228 24.208 12.196 1.00 89.94 666 ALA A N 1
ATOM 5053 C CA . ALA A 1 666 ? 10.533 24.860 13.470 1.00 89.94 666 ALA A CA 1
ATOM 5054 C C . ALA A 1 666 ? 9.324 25.641 14.022 1.00 89.94 666 ALA A C 1
ATOM 5056 O O . ALA A 1 666 ? 9.023 25.560 15.216 1.00 89.94 666 ALA A O 1
ATOM 5057 N N . ALA A 1 667 ? 8.584 26.343 13.158 1.00 88.25 667 ALA A N 1
ATOM 5058 C CA . ALA A 1 667 ? 7.358 27.040 13.541 1.00 88.25 667 ALA A CA 1
ATOM 5059 C C . ALA A 1 667 ? 6.271 26.066 14.031 1.00 88.25 667 ALA A C 1
ATOM 5061 O O . ALA A 1 667 ? 5.659 26.310 15.070 1.00 88.25 667 ALA A O 1
ATOM 5062 N N . ALA A 1 668 ? 6.084 24.933 13.347 1.00 82.81 668 ALA A N 1
ATOM 5063 C CA . ALA A 1 668 ? 5.143 23.891 13.757 1.00 82.81 668 ALA A CA 1
ATOM 5064 C C . ALA A 1 668 ? 5.521 23.260 15.110 1.00 82.81 668 ALA A C 1
ATOM 5066 O O . ALA A 1 668 ? 4.659 23.093 15.971 1.00 82.81 668 ALA A O 1
ATOM 5067 N N . ALA A 1 669 ? 6.809 22.980 15.340 1.00 84.25 669 ALA A N 1
ATOM 5068 C CA . ALA A 1 669 ? 7.295 22.473 16.625 1.00 84.25 669 ALA A CA 1
ATOM 5069 C C . ALA A 1 669 ? 7.065 23.476 17.770 1.00 84.25 669 ALA A C 1
ATOM 5071 O O . ALA A 1 669 ? 6.673 23.093 18.872 1.00 84.25 669 ALA A O 1
ATOM 5072 N N . THR A 1 670 ? 7.248 24.770 17.498 1.00 88.94 670 THR A N 1
ATOM 5073 C CA . THR A 1 670 ? 6.994 25.835 18.481 1.00 88.94 670 THR A CA 1
ATOM 5074 C C . THR A 1 670 ? 5.496 25.960 18.784 1.00 88.94 670 THR A C 1
ATOM 5076 O O . THR A 1 670 ? 5.107 26.063 19.947 1.00 88.94 670 THR A O 1
ATOM 5079 N N . ALA A 1 671 ? 4.634 25.875 17.766 1.00 79.62 671 ALA A N 1
ATOM 5080 C CA . ALA A 1 671 ? 3.182 25.871 17.948 1.00 79.62 671 ALA A CA 1
ATOM 5081 C C . ALA A 1 671 ? 2.709 24.664 18.780 1.00 79.62 671 ALA A C 1
ATOM 5083 O O . ALA A 1 671 ? 1.899 24.831 19.690 1.00 79.62 671 ALA A O 1
ATOM 5084 N N . ALA A 1 672 ? 3.276 23.476 18.542 1.00 75.44 672 ALA A N 1
ATOM 5085 C CA . ALA A 1 672 ? 2.987 22.275 19.324 1.00 75.44 672 ALA A CA 1
ATOM 5086 C C . ALA A 1 672 ? 3.417 22.414 20.797 1.00 75.44 672 ALA A C 1
ATOM 5088 O O . ALA A 1 672 ? 2.665 22.042 21.694 1.00 75.44 672 ALA A O 1
ATOM 5089 N N . ALA A 1 673 ? 4.580 23.017 21.063 1.00 77.25 673 ALA A N 1
ATOM 5090 C CA . ALA A 1 673 ? 5.046 23.273 22.428 1.00 77.25 673 ALA A CA 1
ATOM 5091 C C . ALA A 1 673 ? 4.180 24.303 23.178 1.00 77.25 673 ALA A C 1
ATOM 5093 O O . ALA A 1 673 ? 4.054 24.228 24.397 1.00 77.25 673 ALA A O 1
ATOM 5094 N N . THR A 1 674 ? 3.559 25.246 22.462 1.00 76.38 674 THR A N 1
ATOM 5095 C CA . THR A 1 674 ? 2.709 26.291 23.064 1.00 76.38 674 THR A CA 1
ATOM 5096 C C . THR A 1 674 ? 1.266 25.818 23.291 1.00 76.38 674 THR A C 1
ATOM 5098 O O . THR A 1 674 ? 0.557 26.380 24.121 1.00 76.38 674 THR A O 1
ATOM 5101 N N . ALA A 1 675 ? 0.825 24.774 22.581 1.00 69.12 675 ALA A N 1
ATOM 5102 C CA . ALA A 1 675 ? -0.497 24.164 22.740 1.00 69.12 675 ALA A CA 1
ATOM 5103 C C . ALA A 1 675 ? -0.561 23.113 23.866 1.00 69.12 675 ALA A C 1
ATOM 5105 O O . ALA A 1 675 ? -1.646 22.624 24.180 1.00 69.12 675 ALA A O 1
ATOM 5106 N N . ALA A 1 676 ? 0.573 22.770 24.487 1.00 57.50 676 ALA A N 1
ATOM 5107 C CA . ALA A 1 676 ? 0.595 21.899 25.653 1.00 57.50 676 ALA A CA 1
ATOM 5108 C C . ALA A 1 676 ? -0.020 22.638 26.863 1.00 57.50 676 ALA A C 1
ATOM 5110 O O . ALA A 1 676 ? 0.515 23.672 27.277 1.00 57.50 676 ALA A O 1
ATOM 5111 N N . PRO A 1 677 ? -1.140 22.154 27.436 1.00 65.56 677 PRO A N 1
ATOM 5112 C CA . PRO A 1 677 ? -1.745 22.781 28.604 1.00 65.56 677 PRO A CA 1
ATOM 5113 C C . PRO A 1 677 ? -0.748 22.767 29.774 1.00 65.56 677 PRO A C 1
ATOM 5115 O O . PRO A 1 677 ? -0.027 21.779 29.948 1.00 65.56 677 PRO A O 1
ATOM 5118 N N . PRO A 1 678 ? -0.673 23.847 30.575 1.00 62.25 678 PRO A N 1
ATOM 5119 C CA . PRO A 1 678 ? 0.263 23.919 31.687 1.00 62.25 678 PRO A CA 1
ATOM 5120 C C . PRO A 1 678 ? 0.031 22.729 32.631 1.00 62.25 678 PRO A C 1
ATOM 5122 O O . PRO A 1 678 ? -1.126 22.424 32.943 1.00 62.25 678 PRO A O 1
ATOM 5125 N N . PRO A 1 679 ? 1.097 22.046 33.091 1.00 53.94 679 PRO A N 1
ATOM 5126 C CA . PRO A 1 679 ? 0.952 20.936 34.017 1.00 53.94 679 PRO A CA 1
ATOM 5127 C C . PRO A 1 679 ? 0.237 21.448 35.265 1.00 53.94 679 PRO A C 1
ATOM 5129 O O . PRO A 1 679 ? 0.679 22.408 35.899 1.00 53.94 679 PRO A O 1
ATOM 5132 N N . ALA A 1 680 ? -0.897 20.830 35.589 1.00 55.03 680 ALA A N 1
ATOM 5133 C CA . ALA A 1 680 ? -1.689 21.159 36.759 1.00 55.03 680 ALA A CA 1
ATOM 5134 C C . ALA A 1 680 ? -0.840 20.957 38.026 1.00 55.03 680 ALA A C 1
ATOM 5136 O O . ALA A 1 680 ? -0.731 19.853 38.554 1.00 55.03 680 ALA A O 1
ATOM 5137 N N . GLN A 1 681 ? -0.250 22.041 38.536 1.00 52.16 681 GLN A N 1
ATOM 5138 C CA . GLN A 1 681 ? 0.548 22.071 39.769 1.00 52.16 681 GLN A CA 1
ATOM 5139 C C . GLN A 1 681 ? -0.282 21.826 41.049 1.00 52.16 681 GLN A C 1
ATOM 5141 O O . GLN A 1 681 ? 0.235 21.959 42.150 1.00 52.16 681 GLN A O 1
ATOM 5146 N N . GLY A 1 682 ? -1.557 21.440 40.940 1.00 50.69 682 GLY A N 1
ATOM 5147 C CA . GLY A 1 682 ? -2.462 21.276 42.081 1.00 50.69 682 GLY A CA 1
ATOM 5148 C C . GLY A 1 682 ? -2.531 19.878 42.703 1.00 50.69 682 GLY A C 1
ATOM 5149 O O . GLY A 1 682 ? -3.249 19.711 43.680 1.00 50.69 682 GLY A O 1
ATOM 5150 N N . GLN A 1 683 ? -1.846 18.859 42.167 1.00 50.62 683 GLN A N 1
ATOM 5151 C CA . GLN A 1 683 ? -2.038 17.470 42.633 1.00 50.62 683 GLN A CA 1
ATOM 5152 C C . GLN A 1 683 ? -0.963 16.923 43.587 1.00 50.62 683 GLN A C 1
ATOM 5154 O O . GLN A 1 683 ? -1.107 15.796 44.053 1.00 50.62 683 GLN A O 1
ATOM 5159 N N . GLN A 1 684 ? 0.076 17.688 43.942 1.00 49.16 684 GLN A N 1
ATOM 5160 C CA . GLN A 1 684 ? 1.092 17.211 44.900 1.00 49.16 684 GLN A CA 1
ATOM 5161 C C . GLN A 1 684 ? 0.817 17.566 46.371 1.00 49.16 684 GLN A C 1
ATOM 5163 O O . GLN A 1 684 ? 1.424 16.953 47.243 1.00 49.16 684 GLN A O 1
ATOM 5168 N N . GLU A 1 685 ? -0.123 18.464 46.688 1.00 49.97 685 GLU A N 1
ATOM 5169 C CA . GLU A 1 685 ? -0.426 18.812 48.093 1.00 49.97 685 GLU A CA 1
ATOM 5170 C C . GLU A 1 685 ? -1.474 17.910 48.771 1.00 49.97 685 GLU A C 1
ATOM 5172 O O . GLU A 1 685 ? -1.627 17.958 49.987 1.00 49.97 685 GLU A O 1
ATOM 5177 N N . LEU A 1 686 ? -2.161 17.037 48.027 1.00 50.19 686 LEU A N 1
ATOM 5178 C CA . LEU A 1 686 ? -3.229 16.172 48.563 1.00 50.19 686 LEU A CA 1
ATOM 5179 C C . LEU A 1 686 ? -2.786 14.731 48.874 1.00 50.19 686 LEU A C 1
ATOM 5181 O O . LEU A 1 686 ? -3.617 13.893 49.201 1.00 50.19 686 LEU A O 1
ATOM 5185 N N . LEU A 1 687 ? -1.483 14.443 48.785 1.00 47.81 687 LEU A N 1
ATOM 5186 C CA . LEU A 1 687 ? -0.886 13.144 49.139 1.00 47.81 687 LEU A CA 1
ATOM 5187 C C . LEU A 1 687 ? -0.083 13.176 50.457 1.00 47.81 687 LEU A C 1
ATOM 5189 O O . LEU A 1 687 ? 0.582 12.197 50.787 1.00 47.81 687 LEU A O 1
ATOM 5193 N N . LEU A 1 688 ? -0.134 14.284 51.209 1.00 43.69 688 LEU A N 1
ATOM 5194 C CA . LEU A 1 688 ? 0.578 14.467 52.488 1.00 43.69 688 LEU A CA 1
ATOM 5195 C C . LEU A 1 688 ? -0.336 14.772 53.695 1.00 43.69 688 LEU A C 1
ATOM 5197 O O . LEU A 1 688 ? 0.168 15.071 54.778 1.00 43.69 688 LEU A O 1
ATOM 5201 N N . LEU A 1 689 ? -1.654 14.641 53.532 1.00 40.84 689 LEU A N 1
ATOM 5202 C CA . LEU A 1 689 ? -2.669 14.629 54.595 1.00 40.84 689 LEU A CA 1
ATOM 5203 C C . LEU A 1 689 ? -3.489 13.348 54.464 1.00 40.84 689 LEU A C 1
ATOM 5205 O O . LEU A 1 689 ? -3.823 12.770 55.522 1.00 40.84 689 LEU A O 1
#

Mean predicted aligned error: 21.58 Å

Radius of gyration: 55.47 Å; Cα contacts (8 Å, |Δi|>4): 186; chains: 1; bounding box: 161×97×179 Å

pLDDT: mean 72.32, std 22.32, range [27.73, 98.0]

Secondary structure (DSSP, 8-state):
---EEEEEEEEEEEEE-TTS-EEEEEEEEEEEE---S-------S-TTTT--SPPEEEEEEHHHHHHHHHHHHHH-HHHHTSTT-SPPPSGGGTTSS-HHHHHHHHHHHHHHHHHHHHHSHHHHT-HHHHHHTTHHHHHHHHHHHHHHHHHHHHHHTS-S-------------------------------------------------------------------------------------------PPPPP---------------S---------------------SS-TTTHHHHHTTT----SHHHHHHHHHHHHHHHHHHHHHHHHHHHHHHHHHHHHHHHHHHHHHHHHHHHH----HHHHHHHHHHHHHHHHHHHHHHHHHHHHHHHHHHHHHHHHHHHHHHHHHHHHHHHHHHHHHHHHHHHHHHT---SSHHHHHHHHHHHHHHHHHHHHHHHHHHHHHHHHHHHHHHHHHHHHHHHHHHHHHHHHHHHHHHHHHHHHHHHHHHHHHHHHHHHHHHHHHHHHHHHHHHHHHHHHHHHHHHHHHHHHHHHHHHHHHHHHHHHHHHHHHHHTS--------PPPPPPPP--HHHHHHHHHHHHHHHHHHHHHHHHHHHHHHHHHHHHHHHHHHHHHHHHHHHHHHHHHHHHHHHHHHHHHHHSSPPP-TTSSGGG--